Protein AF-A0A8H6IJX2-F1 (afdb_monomer_lite)

Radius of gyration: 23.29 Å; chains: 1; bounding box: 77×54×61 Å

Structure (mmCIF, N/CA/C/O backbone):
data_AF-A0A8H6IJX2-F1
#
_entry.id   AF-A0A8H6IJX2-F1
#
loop_
_atom_site.group_PDB
_atom_site.id
_atom_site.type_symbol
_atom_site.label_atom_id
_atom_site.label_alt_id
_atom_site.label_comp_id
_atom_site.label_asym_id
_atom_site.label_entity_id
_atom_site.label_seq_id
_atom_site.pdbx_PDB_ins_code
_atom_site.Cartn_x
_atom_site.Cartn_y
_atom_site.Cartn_z
_atom_site.occupancy
_atom_site.B_iso_or_equiv
_atom_site.auth_seq_id
_atom_site.auth_comp_id
_atom_site.auth_asym_id
_atom_site.auth_atom_id
_atom_site.pdbx_PDB_model_num
ATOM 1 N N . MET A 1 1 ? 17.704 11.614 18.763 1.00 54.00 1 MET A N 1
ATOM 2 C CA . MET A 1 1 ? 19.031 11.111 18.337 1.00 54.00 1 MET A CA 1
ATOM 3 C C . MET A 1 1 ? 19.966 12.295 18.176 1.00 54.00 1 MET A C 1
ATOM 5 O O . MET A 1 1 ? 19.494 13.339 17.743 1.00 54.00 1 MET A O 1
ATOM 9 N N . ALA A 1 2 ? 21.244 12.163 18.542 1.00 56.44 2 ALA A N 1
ATOM 10 C CA . ALA A 1 2 ? 22.229 13.216 18.284 1.00 56.44 2 ALA A CA 1
ATOM 11 C C . ALA A 1 2 ? 22.425 13.399 16.762 1.00 56.44 2 ALA A C 1
ATOM 13 O O . ALA A 1 2 ? 22.343 12.403 16.041 1.00 56.44 2 ALA A O 1
ATOM 14 N N . PRO A 1 3 ? 22.724 14.610 16.255 1.00 51.62 3 PRO A N 1
ATOM 15 C CA . PRO A 1 3 ? 22.984 14.841 14.827 1.00 51.62 3 PRO A CA 1
ATOM 16 C C . PRO A 1 3 ? 24.074 13.929 14.237 1.00 51.62 3 PRO A C 1
ATOM 18 O O . PRO A 1 3 ? 23.981 13.516 13.081 1.00 51.62 3 PRO A O 1
ATOM 21 N N . SER A 1 4 ? 25.060 13.543 15.056 1.00 57.44 4 SER A N 1
ATOM 22 C CA . SER A 1 4 ? 26.122 12.588 14.712 1.00 57.44 4 SER A CA 1
ATOM 23 C C . SER A 1 4 ? 25.620 11.168 14.428 1.00 57.44 4 SER A C 1
ATOM 25 O O . SER A 1 4 ? 26.289 10.423 13.725 1.00 57.44 4 SER A O 1
ATOM 27 N N . ALA A 1 5 ? 24.435 10.788 14.915 1.00 60.53 5 ALA A N 1
ATOM 28 C CA . ALA A 1 5 ? 23.818 9.494 14.621 1.00 60.53 5 ALA A CA 1
ATOM 29 C C . ALA A 1 5 ? 23.094 9.470 13.263 1.00 60.53 5 ALA A C 1
ATOM 31 O O . ALA A 1 5 ? 22.610 8.421 12.850 1.00 60.53 5 ALA A O 1
ATOM 32 N N . THR A 1 6 ? 22.984 10.613 12.579 1.00 60.59 6 THR A N 1
ATOM 33 C CA . THR A 1 6 ? 22.243 10.766 11.313 1.00 60.59 6 THR A CA 1
ATOM 34 C C . THR A 1 6 ? 23.077 11.370 10.184 1.00 60.59 6 THR A C 1
ATOM 36 O O . THR A 1 6 ? 22.578 11.505 9.068 1.00 60.59 6 THR A O 1
ATOM 39 N N . TRP A 1 7 ? 24.337 11.725 10.447 1.00 69.69 7 TRP A N 1
ATOM 40 C CA . TRP A 1 7 ? 25.219 12.393 9.494 1.00 69.69 7 TRP A CA 1
ATOM 41 C C . TRP A 1 7 ? 26.572 11.686 9.398 1.00 69.69 7 TRP A C 1
ATOM 43 O O . TRP A 1 7 ? 27.112 11.213 10.393 1.00 69.69 7 TRP A O 1
ATOM 53 N N . THR A 1 8 ? 27.114 11.622 8.186 1.00 75.25 8 THR A N 1
ATOM 54 C CA . THR A 1 8 ? 28.447 11.088 7.895 1.00 75.25 8 THR A CA 1
ATOM 55 C C . THR A 1 8 ? 29.028 11.820 6.687 1.00 75.25 8 THR A C 1
ATOM 57 O O . THR A 1 8 ? 28.270 12.328 5.862 1.00 75.25 8 THR A O 1
ATOM 60 N N . SER A 1 9 ? 30.353 11.856 6.562 1.00 79.25 9 SER A N 1
ATOM 61 C CA . SER A 1 9 ? 31.038 12.299 5.340 1.00 79.25 9 SER A CA 1
ATOM 62 C C . SER A 1 9 ? 31.127 11.195 4.279 1.00 79.25 9 SER A C 1
ATOM 64 O O . SER A 1 9 ? 31.419 11.470 3.121 1.00 79.25 9 SER A O 1
ATOM 66 N N . CYS A 1 10 ? 30.856 9.934 4.637 1.00 78.44 10 CYS A N 1
ATOM 67 C CA . CYS A 1 10 ? 30.863 8.829 3.680 1.00 78.44 10 CYS A CA 1
ATOM 68 C C . CYS A 1 10 ? 29.595 8.870 2.810 1.00 78.44 10 CYS A C 1
ATOM 70 O O . CYS A 1 10 ? 28.493 8.747 3.355 1.00 78.44 10 CYS A O 1
ATOM 72 N N . PRO A 1 11 ? 29.703 8.997 1.476 1.00 78.19 11 PRO A N 1
ATOM 73 C CA . PRO A 1 11 ? 28.534 9.032 0.611 1.00 78.19 11 PRO A CA 1
ATOM 74 C C . PRO A 1 11 ? 27.853 7.662 0.569 1.00 78.19 11 PRO A C 1
ATOM 76 O O . PRO A 1 11 ? 28.479 6.634 0.300 1.00 78.19 11 PRO A O 1
ATOM 79 N N . TYR A 1 12 ? 26.549 7.644 0.830 1.00 84.31 12 TYR A N 1
ATOM 80 C CA . TYR A 1 12 ? 25.741 6.437 0.705 1.00 84.31 12 TYR A CA 1
ATOM 81 C C . TYR A 1 12 ? 25.396 6.193 -0.763 1.00 84.31 12 TYR A C 1
ATOM 83 O O . TYR A 1 12 ? 25.031 7.120 -1.484 1.00 84.31 12 TYR A O 1
ATOM 91 N N . VAL A 1 13 ? 25.465 4.931 -1.187 1.00 81.88 13 VAL A N 1
ATOM 92 C CA . VAL A 1 13 ? 25.057 4.497 -2.530 1.00 81.88 13 VAL A CA 1
ATOM 93 C C . VAL A 1 13 ? 23.953 3.450 -2.440 1.00 81.88 13 VAL A C 1
ATOM 95 O O . VAL A 1 13 ? 23.971 2.593 -1.552 1.00 81.88 13 VAL A O 1
ATOM 98 N N . GLY A 1 14 ? 23.003 3.508 -3.374 1.00 84.19 14 GLY A N 1
ATOM 99 C CA . GLY A 1 14 ? 21.951 2.506 -3.500 1.00 84.19 14 GLY A CA 1
ATOM 100 C C . GLY A 1 14 ? 22.548 1.136 -3.817 1.00 84.19 14 GLY A C 1
ATOM 101 O O . GLY A 1 14 ? 23.291 0.976 -4.785 1.00 84.19 14 GLY A O 1
ATOM 102 N N . ARG A 1 15 ? 22.245 0.138 -2.986 1.00 89.44 15 ARG A N 1
ATOM 103 C CA . ARG A 1 15 ? 22.566 -1.272 -3.235 1.00 89.44 15 ARG A CA 1
ATOM 104 C C . ARG A 1 15 ? 21.292 -2.073 -3.044 1.00 89.44 15 ARG A C 1
ATOM 106 O O . ARG A 1 15 ? 20.930 -2.389 -1.912 1.00 89.44 15 ARG A O 1
ATOM 113 N N . ASP A 1 16 ? 20.617 -2.358 -4.151 1.00 92.12 16 ASP A N 1
ATOM 114 C CA . ASP A 1 16 ? 19.313 -3.011 -4.126 1.00 92.12 16 ASP A CA 1
ATOM 115 C C . ASP A 1 16 ? 19.350 -4.334 -3.335 1.00 92.12 16 ASP A C 1
ATOM 117 O O . ASP A 1 16 ? 20.336 -5.078 -3.369 1.00 92.12 16 ASP A O 1
ATOM 121 N N . GLY A 1 17 ? 18.303 -4.589 -2.550 1.00 88.50 17 GLY A N 1
ATOM 122 C CA . GLY A 1 17 ? 18.177 -5.766 -1.684 1.00 88.50 17 GLY A CA 1
ATOM 123 C C . GLY A 1 17 ? 19.112 -5.824 -0.462 1.00 88.50 17 GLY A C 1
ATOM 124 O O . GLY A 1 17 ? 18.974 -6.744 0.356 1.00 88.50 17 GLY A O 1
ATOM 125 N N . LYS A 1 18 ? 20.041 -4.870 -0.283 1.00 89.75 18 LYS A N 1
ATOM 126 C CA . LYS A 1 18 ? 21.010 -4.849 0.831 1.00 89.75 18 LYS A CA 1
ATOM 127 C C . LYS A 1 18 ? 20.653 -3.786 1.870 1.00 89.75 18 LYS A C 1
ATOM 129 O O . LYS A 1 18 ? 21.013 -2.620 1.743 1.00 89.75 18 LYS A O 1
ATOM 134 N N . VAL A 1 19 ? 19.991 -4.217 2.944 1.00 87.50 19 VAL A N 1
ATOM 135 C CA . VAL A 1 19 ? 19.612 -3.341 4.064 1.00 87.50 19 VAL A CA 1
ATOM 136 C C . VAL A 1 19 ? 20.855 -2.897 4.835 1.00 87.50 19 VAL A C 1
ATOM 138 O O . VAL A 1 19 ? 21.574 -3.725 5.397 1.00 87.50 19 VAL A O 1
ATOM 141 N N . ASN A 1 20 ? 21.085 -1.586 4.903 1.00 87.25 20 ASN A N 1
ATOM 142 C CA . ASN A 1 20 ? 22.109 -1.012 5.771 1.00 87.25 20 ASN A CA 1
ATOM 143 C C . ASN A 1 20 ? 21.656 -1.123 7.247 1.00 87.25 20 ASN A C 1
ATOM 145 O O . ASN A 1 20 ? 20.572 -0.632 7.565 1.00 87.25 20 ASN A O 1
ATOM 149 N N . PRO A 1 21 ? 22.439 -1.739 8.157 1.00 86.56 21 PRO A N 1
ATOM 150 C CA . PRO A 1 21 ? 22.055 -1.916 9.561 1.00 86.56 21 PRO A CA 1
ATOM 151 C C . PRO A 1 21 ? 21.795 -0.605 10.316 1.00 86.56 21 PRO A C 1
ATOM 153 O O . PRO A 1 21 ? 21.046 -0.631 11.292 1.00 86.56 21 PRO A O 1
ATOM 156 N N . ASP A 1 22 ? 22.317 0.532 9.849 1.00 82.81 22 ASP A N 1
ATOM 157 C CA . ASP A 1 22 ? 22.081 1.853 10.441 1.00 82.81 22 ASP A CA 1
ATOM 158 C C . ASP A 1 22 ? 20.592 2.181 10.598 1.00 82.81 22 ASP A C 1
ATOM 160 O O . ASP A 1 22 ? 20.210 2.859 11.554 1.00 82.81 22 ASP A O 1
ATOM 164 N N . VAL A 1 23 ? 19.724 1.660 9.722 1.00 81.00 23 VAL A N 1
ATOM 165 C CA . VAL A 1 23 ? 18.267 1.861 9.829 1.00 81.00 23 VAL A CA 1
ATOM 166 C C . VAL A 1 23 ? 17.701 1.337 11.153 1.00 81.00 23 VAL A C 1
ATOM 168 O O . VAL A 1 23 ? 16.720 1.878 11.653 1.00 81.00 23 VAL A O 1
ATOM 171 N N . ARG A 1 24 ? 18.345 0.330 11.763 1.00 80.50 24 ARG A N 1
ATOM 172 C CA . ARG A 1 24 ? 17.923 -0.288 13.033 1.00 80.50 24 ARG A CA 1
ATOM 173 C C . ARG A 1 24 ? 18.191 0.598 14.250 1.00 80.50 24 ARG A C 1
ATOM 175 O O . ARG A 1 24 ? 17.685 0.311 15.326 1.00 80.50 24 ARG A O 1
ATOM 182 N N . THR A 1 25 ? 18.970 1.665 14.082 1.00 80.69 25 THR A N 1
ATOM 183 C CA . THR A 1 25 ? 19.229 2.664 15.133 1.00 80.69 25 THR A CA 1
ATOM 184 C C . THR A 1 25 ? 18.145 3.742 15.208 1.00 80.69 25 THR A C 1
ATOM 186 O O . THR A 1 25 ? 18.134 4.544 16.139 1.00 80.69 25 THR A O 1
ATOM 189 N N . LEU A 1 26 ? 17.233 3.776 14.229 1.00 82.50 26 LEU A N 1
ATOM 190 C CA . LEU A 1 26 ? 16.171 4.768 14.134 1.00 82.50 26 LEU A CA 1
ATOM 191 C C . LEU A 1 26 ? 14.892 4.249 14.804 1.00 82.50 26 LEU A C 1
ATOM 193 O O . LEU A 1 26 ? 14.399 3.171 14.478 1.00 82.50 26 LEU A O 1
ATOM 197 N N . ASN A 1 27 ? 14.289 5.062 15.672 1.00 84.94 27 ASN A N 1
ATOM 198 C CA . ASN A 1 27 ? 13.043 4.685 16.353 1.00 84.94 27 ASN A CA 1
ATOM 199 C C . ASN A 1 27 ? 11.795 4.865 15.472 1.00 84.94 27 ASN A C 1
ATOM 201 O O . ASN A 1 27 ? 10.827 4.125 15.628 1.00 84.94 27 ASN A O 1
ATOM 205 N N . GLY A 1 28 ? 11.816 5.832 14.546 1.00 86.12 28 GLY A N 1
ATOM 206 C CA . GLY A 1 28 ? 10.658 6.216 13.727 1.00 86.12 28 GLY A CA 1
ATOM 207 C C . GLY A 1 28 ? 10.034 5.051 12.946 1.00 86.12 28 GLY A C 1
ATOM 208 O O . GLY A 1 28 ? 8.851 4.778 13.151 1.00 86.12 28 GLY A O 1
ATOM 209 N N . PRO A 1 29 ? 10.810 4.310 12.128 1.00 85.88 29 PRO A N 1
ATOM 210 C CA . PRO A 1 29 ? 10.287 3.178 11.360 1.00 85.88 29 PRO A CA 1
ATOM 211 C C . PRO A 1 29 ? 9.656 2.080 12.226 1.00 85.88 29 PRO A C 1
ATOM 213 O O . PRO A 1 29 ? 8.645 1.495 11.847 1.00 85.88 29 PRO A O 1
ATOM 216 N N . SER A 1 30 ? 10.211 1.794 13.407 1.00 88.69 30 SER A N 1
ATOM 217 C CA . SER A 1 30 ? 9.608 0.818 14.325 1.00 88.69 30 SER A CA 1
ATOM 218 C C . SER A 1 30 ? 8.306 1.359 14.920 1.00 88.69 30 SER A C 1
ATOM 220 O O . SER A 1 30 ? 7.282 0.682 14.881 1.00 88.69 30 SER A O 1
ATOM 222 N N . ALA A 1 31 ? 8.307 2.606 15.398 1.00 92.56 31 ALA A N 1
ATOM 223 C CA . ALA A 1 31 ? 7.142 3.221 16.030 1.00 92.56 31 ALA A CA 1
ATOM 224 C C . ALA A 1 31 ? 5.929 3.305 15.083 1.00 92.56 31 ALA A C 1
ATOM 226 O O . ALA A 1 31 ? 4.826 2.921 15.470 1.00 92.56 31 ALA A O 1
ATOM 227 N N . ILE A 1 32 ? 6.141 3.721 13.829 1.00 92.69 32 ILE A N 1
ATOM 228 C CA . ILE A 1 32 ? 5.067 3.871 12.836 1.00 92.69 32 ILE A CA 1
ATOM 229 C C . ILE A 1 32 ? 4.471 2.526 12.391 1.00 92.69 32 ILE A C 1
ATOM 231 O O . ILE A 1 32 ? 3.259 2.395 12.221 1.00 92.69 32 ILE A O 1
ATOM 235 N N . ASN A 1 33 ? 5.302 1.486 12.277 1.00 92.00 33 ASN A N 1
ATOM 236 C CA . ASN A 1 33 ? 4.821 0.135 11.994 1.00 92.00 33 ASN A CA 1
ATOM 237 C C . ASN A 1 33 ? 4.076 -0.452 13.201 1.00 92.00 33 ASN A C 1
ATOM 239 O O . ASN A 1 33 ? 3.015 -1.063 13.042 1.00 92.00 33 ASN A O 1
ATOM 243 N N . ASN A 1 34 ? 4.599 -0.232 14.411 1.00 94.06 34 ASN A N 1
ATOM 244 C CA . ASN A 1 34 ? 4.010 -0.744 15.642 1.00 94.06 34 ASN A CA 1
ATOM 245 C C . ASN A 1 34 ? 2.647 -0.116 15.923 1.00 94.06 34 ASN A C 1
ATOM 247 O O . ASN A 1 34 ? 1.728 -0.863 16.241 1.00 94.06 34 ASN A O 1
ATOM 251 N N . VAL A 1 35 ? 2.465 1.200 15.751 1.00 96.31 35 VAL A N 1
ATOM 252 C CA . VAL A 1 35 ? 1.147 1.825 15.974 1.00 96.31 35 VAL A CA 1
ATOM 253 C C . VAL A 1 35 ? 0.093 1.275 15.009 1.00 96.31 35 VAL A C 1
ATOM 255 O O . VAL A 1 35 ? -1.023 0.977 15.435 1.00 96.31 35 VAL A O 1
ATOM 258 N N . GLY A 1 36 ? 0.445 1.037 13.739 1.00 95.94 36 GLY A N 1
ATOM 259 C CA . GLY A 1 36 ? -0.462 0.422 12.767 1.00 95.94 36 GLY A CA 1
ATOM 260 C C . GLY A 1 36 ? -0.848 -1.011 13.150 1.00 95.94 36 GLY A C 1
ATOM 261 O O . GLY A 1 36 ? -2.032 -1.353 13.155 1.00 95.94 36 GLY A O 1
ATOM 262 N N . GLN A 1 37 ? 0.134 -1.842 13.518 1.00 93.56 37 GLN A N 1
ATOM 263 C CA . GLN A 1 37 ? -0.098 -3.235 13.928 1.00 93.56 37 GLN A CA 1
ATOM 264 C C . GLN A 1 37 ? -0.881 -3.339 15.238 1.00 93.56 37 GLN A C 1
ATOM 266 O O . GLN A 1 37 ? -1.825 -4.121 15.349 1.00 93.56 37 GLN A O 1
ATOM 271 N N . TYR A 1 38 ? -0.503 -2.531 16.221 1.00 95.44 38 TYR A N 1
ATOM 272 C CA . TYR A 1 38 ? -1.148 -2.488 17.521 1.00 95.44 38 TYR A CA 1
ATOM 273 C C . TYR A 1 38 ? -2.608 -2.041 17.400 1.00 95.44 38 TYR A C 1
ATOM 275 O O . TYR A 1 38 ? -3.493 -2.694 17.949 1.00 95.44 38 TYR A O 1
ATOM 283 N N . SER A 1 39 ? -2.879 -1.002 16.602 1.00 96.75 39 SER A N 1
ATOM 284 C CA . SER A 1 39 ? -4.241 -0.501 16.389 1.00 96.75 39 SER A CA 1
ATOM 285 C C . SER A 1 39 ? -5.155 -1.557 15.767 1.00 96.75 39 SER A C 1
ATOM 287 O O . SER A 1 39 ? -6.280 -1.760 16.239 1.00 96.75 39 SER A O 1
ATOM 289 N N . ILE A 1 40 ? -4.708 -2.263 14.722 1.00 95.38 40 ILE A N 1
ATOM 290 C CA . ILE A 1 40 ? -5.566 -3.260 14.067 1.00 95.38 40 ILE A CA 1
ATOM 291 C C . ILE A 1 40 ? -5.790 -4.494 14.947 1.00 95.38 40 ILE A C 1
ATOM 293 O O . ILE A 1 40 ? -6.924 -4.945 15.076 1.00 95.38 40 ILE A O 1
ATOM 297 N N . TYR A 1 41 ? -4.763 -5.010 15.627 1.00 94.50 41 TYR A N 1
ATOM 298 C CA . TYR A 1 41 ? -4.945 -6.166 16.511 1.00 94.50 41 TYR A CA 1
ATOM 299 C C . TYR A 1 41 ? -5.759 -5.830 17.758 1.00 94.50 41 TYR A C 1
ATOM 301 O O . TYR A 1 41 ? -6.646 -6.601 18.124 1.00 94.50 41 TYR A O 1
ATOM 309 N N . GLY A 1 42 ? -5.517 -4.672 18.375 1.00 95.94 42 GLY A N 1
ATOM 310 C CA . GLY A 1 42 ? -6.296 -4.210 19.520 1.00 95.94 42 GLY A CA 1
ATOM 311 C C . GLY A 1 42 ? -7.768 -3.992 19.166 1.00 95.94 42 GLY A C 1
ATOM 312 O O . GLY A 1 42 ? -8.648 -4.437 19.898 1.00 95.94 42 GLY A O 1
ATOM 313 N N . SER A 1 43 ? -8.063 -3.408 18.001 1.00 96.62 43 SER A N 1
ATOM 314 C CA . SER A 1 43 ? -9.455 -3.205 17.566 1.00 96.62 43 SER A CA 1
ATOM 315 C C . SER A 1 43 ? -10.163 -4.514 17.204 1.00 96.62 43 SER A C 1
ATOM 317 O O . SER A 1 43 ? -11.334 -4.676 17.537 1.00 96.62 43 SER A O 1
ATOM 319 N N . ILE A 1 44 ? -9.467 -5.492 16.612 1.00 94.44 44 ILE A N 1
ATOM 320 C CA . ILE A 1 44 ? -10.014 -6.845 16.409 1.00 94.44 44 ILE A CA 1
ATOM 321 C C . ILE A 1 44 ? -10.290 -7.525 17.760 1.00 94.44 44 ILE A C 1
ATOM 323 O O . ILE A 1 44 ? -11.348 -8.135 17.943 1.00 94.44 44 ILE A O 1
ATOM 327 N N . ALA A 1 45 ? -9.380 -7.408 18.730 1.00 94.88 45 ALA A N 1
ATOM 328 C CA . ALA A 1 45 ? -9.596 -7.929 20.079 1.00 94.88 45 ALA A CA 1
ATOM 329 C C . ALA A 1 45 ? -10.811 -7.262 20.746 1.00 94.88 45 ALA A C 1
ATOM 331 O O . ALA A 1 45 ? -11.655 -7.955 21.312 1.00 94.88 45 ALA A O 1
ATOM 332 N N . PHE A 1 46 ? -10.968 -5.944 20.600 1.00 96.38 46 PHE A N 1
ATOM 333 C CA . PHE A 1 46 ? -12.165 -5.221 21.028 1.00 96.38 46 PHE A CA 1
ATOM 334 C C . PHE A 1 46 ? -13.433 -5.748 20.340 1.00 96.38 46 PHE A C 1
ATOM 336 O O . PHE A 1 46 ? -14.396 -6.090 21.021 1.00 96.38 46 PHE A O 1
ATOM 343 N N . ALA A 1 47 ? -13.441 -5.890 19.014 1.00 93.75 47 ALA A N 1
ATOM 344 C CA . ALA A 1 47 ? -14.617 -6.340 18.270 1.00 93.75 47 ALA A CA 1
ATOM 345 C C . ALA A 1 47 ? -15.043 -7.777 18.614 1.00 93.75 47 ALA A C 1
ATOM 347 O O . ALA A 1 47 ? -16.235 -8.092 18.601 1.00 93.75 47 ALA A O 1
ATOM 348 N N . THR A 1 48 ? -14.082 -8.643 18.939 1.00 92.50 48 THR A N 1
ATOM 349 C CA . THR A 1 48 ? -14.339 -10.056 19.263 1.00 92.50 48 THR A CA 1
ATOM 350 C C . THR A 1 48 ? -14.636 -10.296 20.740 1.00 92.50 48 THR A C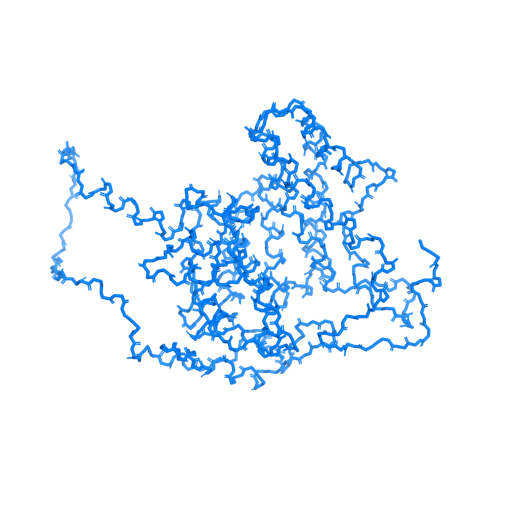 1
ATOM 352 O O . THR A 1 48 ? -15.452 -11.156 21.058 1.00 92.50 48 THR A O 1
ATOM 355 N N . ARG A 1 49 ? -13.997 -9.556 21.653 1.00 93.81 49 ARG A N 1
ATOM 356 C CA . ARG A 1 49 ? -14.158 -9.737 23.107 1.00 93.81 49 ARG A CA 1
ATOM 357 C C . ARG A 1 49 ? -15.125 -8.746 23.744 1.00 93.81 49 ARG A C 1
ATOM 359 O O . ARG A 1 49 ? -15.590 -9.006 24.847 1.00 93.81 49 ARG A O 1
ATOM 366 N N . ARG A 1 50 ? -15.410 -7.627 23.071 1.00 89.06 50 ARG A N 1
ATOM 367 C CA . ARG A 1 50 ? -16.279 -6.530 23.533 1.00 89.06 50 ARG A CA 1
ATOM 368 C C . ARG A 1 50 ? -15.864 -5.952 24.889 1.00 89.06 50 ARG A C 1
ATOM 370 O O . ARG A 1 50 ? -16.709 -5.556 25.681 1.00 89.06 50 ARG A O 1
ATOM 377 N N . THR A 1 51 ? -14.557 -5.897 25.159 1.00 91.75 51 THR A N 1
ATOM 378 C CA . THR A 1 51 ? -14.023 -5.346 26.411 1.00 91.75 51 THR A CA 1
ATOM 379 C C . THR A 1 51 ? -13.425 -3.956 26.207 1.00 91.75 51 THR A C 1
ATOM 381 O O . THR A 1 51 ? -12.606 -3.736 25.314 1.00 91.75 51 THR A O 1
ATOM 384 N N . THR A 1 52 ? -13.776 -3.035 27.104 1.00 93.12 52 THR A N 1
ATOM 385 C CA . THR A 1 52 ? -13.254 -1.658 27.150 1.00 93.12 52 THR A CA 1
ATOM 386 C C . THR A 1 52 ? -11.727 -1.587 27.232 1.00 93.12 52 THR A C 1
ATOM 388 O O . THR A 1 52 ? -11.119 -0.673 26.686 1.00 93.12 52 THR A O 1
ATOM 391 N N . LYS A 1 53 ? -11.069 -2.578 27.851 1.00 95.19 53 LYS A N 1
ATOM 392 C CA . LYS A 1 53 ? -9.602 -2.613 27.914 1.00 95.19 53 LYS A CA 1
ATOM 393 C C . LYS A 1 53 ? -8.964 -2.517 26.521 1.00 95.19 53 LYS A C 1
ATOM 395 O O . LYS A 1 53 ? -8.019 -1.757 26.340 1.00 95.19 53 LYS A O 1
ATOM 400 N N . TYR A 1 54 ? -9.464 -3.275 25.544 1.00 96.00 54 TYR A N 1
ATOM 401 C CA . TYR A 1 54 ? -8.852 -3.303 24.215 1.00 96.00 54 TYR A CA 1
ATOM 402 C C . TYR A 1 54 ? -9.121 -2.025 23.413 1.00 96.00 54 TYR A C 1
ATOM 404 O O . TYR A 1 54 ? -8.229 -1.578 22.696 1.00 96.00 54 TYR A O 1
ATOM 412 N N . SER A 1 55 ? -10.302 -1.406 23.545 1.00 95.94 55 SER A N 1
ATOM 413 C CA . SER A 1 55 ? -10.558 -0.104 22.913 1.00 95.94 55 SER A CA 1
ATOM 414 C C . SER A 1 55 ? -9.688 0.995 23.525 1.00 95.94 55 SER A C 1
ATOM 416 O O . SER A 1 55 ? -9.079 1.762 22.782 1.00 95.94 55 SER A O 1
ATOM 418 N N . GLN A 1 56 ? -9.551 1.029 24.855 1.00 96.94 56 GLN A N 1
ATOM 419 C CA . GLN A 1 56 ? -8.674 1.974 25.562 1.00 96.94 56 GLN A CA 1
ATOM 420 C C . GLN A 1 56 ? -7.210 1.829 25.155 1.00 96.94 56 GLN A C 1
ATOM 422 O O . GLN A 1 56 ? -6.544 2.827 24.898 1.00 96.94 56 GLN A O 1
ATOM 427 N N . ASP A 1 57 ? -6.720 0.595 25.055 1.00 95.44 57 ASP A N 1
ATOM 428 C CA . ASP A 1 57 ? -5.357 0.312 24.617 1.00 95.44 57 ASP A CA 1
ATOM 429 C C . ASP A 1 57 ? -5.096 0.925 23.225 1.00 95.44 57 ASP A C 1
ATOM 431 O O . ASP A 1 57 ? -4.120 1.658 23.051 1.00 95.44 57 ASP A O 1
ATOM 435 N N . VAL A 1 58 ? -5.991 0.702 22.251 1.00 97.56 58 VAL A N 1
ATOM 436 C CA . VAL A 1 58 ? -5.891 1.302 20.904 1.00 97.56 58 VAL A CA 1
ATOM 437 C C . VAL A 1 58 ? -5.949 2.827 20.956 1.00 97.56 58 VAL A C 1
ATOM 439 O O . VAL A 1 58 ? -5.146 3.494 20.305 1.00 97.56 58 VAL A O 1
ATOM 442 N N . ILE A 1 59 ? -6.871 3.384 21.738 1.00 97.56 59 ILE A N 1
ATOM 443 C CA . ILE A 1 59 ? -7.040 4.834 21.872 1.00 97.56 59 ILE A CA 1
ATOM 444 C C . ILE A 1 59 ? -5.792 5.486 22.444 1.00 97.56 59 ILE A C 1
ATOM 446 O O . ILE A 1 59 ? -5.358 6.494 21.907 1.00 97.56 59 ILE A O 1
ATOM 450 N N . ASN A 1 60 ? -5.163 4.891 23.456 1.00 97.56 60 ASN A N 1
ATOM 451 C CA . ASN A 1 60 ? -3.920 5.411 24.022 1.00 97.56 60 ASN A CA 1
ATOM 452 C C . ASN A 1 60 ? -2.805 5.476 22.968 1.00 97.56 60 ASN A C 1
ATOM 454 O O . ASN A 1 60 ? -2.050 6.446 22.926 1.00 97.56 60 ASN A O 1
ATOM 458 N N . ALA A 1 61 ? -2.714 4.469 22.094 1.00 97.38 61 ALA A N 1
ATOM 459 C CA . ALA A 1 61 ? -1.742 4.465 21.005 1.00 97.38 61 ALA A CA 1
ATOM 460 C C . ALA A 1 61 ? -2.043 5.551 19.955 1.00 97.38 61 ALA A C 1
ATOM 462 O O . ALA A 1 61 ? -1.121 6.228 19.497 1.00 97.38 61 ALA A O 1
ATOM 463 N N . ILE A 1 62 ? -3.320 5.744 19.603 1.00 98.19 62 ILE A N 1
ATOM 464 C CA . ILE A 1 62 ? -3.747 6.788 18.662 1.00 98.19 62 ILE A CA 1
ATOM 465 C C . ILE A 1 62 ? -3.519 8.185 19.252 1.00 98.19 62 ILE A C 1
ATOM 467 O O . ILE A 1 62 ? -2.909 9.031 18.597 1.00 98.19 62 ILE A O 1
ATOM 471 N N . ASP A 1 63 ? -3.951 8.411 20.493 1.00 98.25 63 ASP A N 1
ATOM 472 C CA . ASP A 1 63 ? -3.784 9.676 21.203 1.00 98.25 63 ASP A CA 1
ATOM 473 C C . ASP A 1 63 ? -2.297 10.040 21.267 1.00 98.25 63 ASP A C 1
ATOM 475 O O . ASP A 1 63 ? -1.918 11.139 20.874 1.00 98.25 63 ASP A O 1
ATOM 479 N N . TYR A 1 64 ? -1.436 9.104 21.673 1.00 97.69 64 TYR A N 1
ATOM 480 C CA . TYR A 1 64 ? 0.002 9.348 21.780 1.00 97.69 64 TYR A CA 1
ATOM 481 C C . TYR A 1 64 ? 0.657 9.661 20.428 1.00 97.69 64 TYR A C 1
ATOM 483 O O . TYR A 1 64 ? 1.452 10.594 20.328 1.00 97.69 64 TYR A O 1
ATOM 491 N N . PHE A 1 65 ? 0.353 8.888 19.384 1.00 97.94 65 PHE A N 1
ATOM 492 C CA . PHE A 1 65 ? 1.086 8.985 18.121 1.00 97.94 65 PHE A CA 1
ATOM 493 C C . PHE A 1 65 ? 0.536 10.060 17.170 1.00 97.94 65 PHE A C 1
ATOM 495 O O . PHE A 1 65 ? 1.300 10.595 16.369 1.00 97.94 65 PHE A O 1
ATOM 502 N N . PHE A 1 66 ? -0.753 10.402 17.250 1.00 98.25 66 PHE A N 1
ATOM 503 C CA . PHE A 1 66 ? -1.407 11.278 16.268 1.00 98.25 66 PHE A CA 1
ATOM 504 C C . PHE A 1 66 ? -2.026 12.551 16.857 1.00 98.25 66 PHE A C 1
ATOM 506 O O . PHE A 1 66 ? -2.035 13.576 16.174 1.00 98.25 66 PHE A O 1
ATOM 513 N N . LEU A 1 67 ? -2.536 12.526 18.095 1.00 98.44 67 LEU A N 1
ATOM 514 C CA . LEU A 1 67 ? -3.399 13.609 18.599 1.00 98.44 67 LEU A CA 1
ATOM 515 C C . LEU A 1 67 ? -2.762 14.470 19.692 1.00 98.44 67 LEU A C 1
ATOM 517 O O . LEU A 1 67 ? -2.989 15.679 19.723 1.00 98.44 67 LEU A O 1
ATOM 521 N N . ASN A 1 68 ? -1.966 13.879 20.580 1.00 98.31 68 ASN A N 1
ATOM 522 C CA . ASN A 1 68 ? -1.347 14.587 21.692 1.00 98.31 68 ASN A CA 1
ATOM 523 C C . ASN A 1 68 ? -0.281 15.566 21.158 1.00 98.31 68 ASN A C 1
ATOM 525 O O . ASN A 1 68 ? 0.684 15.120 20.538 1.00 98.31 68 ASN A O 1
ATOM 529 N N . PRO A 1 69 ? -0.412 16.885 21.392 1.00 97.31 69 PRO A N 1
ATOM 530 C CA . PRO A 1 69 ? 0.496 17.888 20.835 1.00 97.31 69 PRO A CA 1
ATOM 531 C C . PRO A 1 69 ? 1.962 17.709 21.250 1.00 97.31 69 PRO A C 1
ATOM 533 O O . PRO A 1 69 ? 2.840 18.094 20.480 1.00 97.31 69 PRO A O 1
ATOM 536 N N . ASP A 1 70 ? 2.231 17.098 22.407 1.00 97.56 70 ASP A N 1
ATOM 537 C CA . ASP A 1 70 ? 3.593 16.906 22.919 1.00 97.56 70 ASP A CA 1
ATOM 538 C C . ASP A 1 70 ? 4.317 15.725 22.257 1.00 97.56 70 ASP A C 1
ATOM 540 O O . ASP A 1 70 ? 5.547 15.645 22.286 1.00 97.56 70 ASP A O 1
ATOM 544 N N . THR A 1 71 ? 3.566 14.783 21.675 1.00 96.69 71 THR A N 1
ATOM 545 C CA . THR A 1 71 ? 4.108 13.501 21.194 1.00 96.69 71 THR A CA 1
ATOM 546 C C . THR A 1 71 ? 3.725 13.157 19.762 1.00 96.69 71 THR A C 1
ATOM 548 O O . THR A 1 71 ? 4.336 12.257 19.181 1.00 96.69 71 THR A O 1
ATOM 551 N N . LYS A 1 72 ? 2.741 13.851 19.176 1.00 97.25 72 LYS A N 1
ATOM 552 C CA . LYS A 1 72 ? 2.218 13.521 17.852 1.00 97.25 72 LYS A CA 1
ATOM 553 C C . LYS A 1 72 ? 3.310 13.560 16.791 1.00 97.25 72 LYS A C 1
ATOM 555 O O . LYS A 1 72 ? 4.141 14.468 16.727 1.00 97.25 72 LYS A O 1
ATOM 560 N N . MET A 1 73 ? 3.247 12.595 15.887 1.00 97.06 73 MET A N 1
ATOM 561 C CA . MET A 1 73 ? 3.926 12.686 14.610 1.00 97.06 73 MET A CA 1
ATOM 562 C C . MET A 1 73 ? 3.247 13.781 13.776 1.00 97.06 73 MET A C 1
ATOM 564 O O . MET A 1 73 ? 2.023 13.803 13.643 1.00 97.06 73 MET A O 1
ATOM 568 N N . ASN A 1 74 ? 4.031 14.680 13.182 1.00 97.62 74 ASN A N 1
ATOM 569 C CA . ASN A 1 74 ? 3.494 15.626 12.202 1.00 97.62 74 ASN A CA 1
ATOM 570 C C . ASN A 1 74 ? 2.948 14.857 10.981 1.00 97.62 74 ASN A C 1
ATOM 572 O O . ASN A 1 74 ? 3.575 13.875 10.581 1.00 97.62 74 ASN A O 1
ATOM 576 N N . PRO A 1 75 ? 1.839 15.290 10.357 1.00 97.75 75 PRO A N 1
ATOM 577 C CA . PRO A 1 75 ? 1.177 14.580 9.255 1.00 97.75 75 PRO A CA 1
ATOM 578 C C . PRO A 1 75 ? 1.926 14.711 7.919 1.00 97.75 75 PRO A C 1
ATOM 580 O O . PRO A 1 75 ? 1.411 15.182 6.913 1.00 97.75 75 PRO A O 1
ATOM 583 N N . ASN A 1 76 ? 3.194 14.313 7.900 1.00 97.62 76 ASN A N 1
ATOM 584 C CA . ASN A 1 76 ? 4.049 14.256 6.724 1.00 97.62 76 ASN A CA 1
ATOM 585 C C . ASN A 1 76 ? 5.221 13.297 6.956 1.00 97.62 76 ASN A C 1
ATOM 587 O O . ASN A 1 76 ? 5.600 13.014 8.091 1.00 97.62 76 ASN A O 1
ATOM 591 N N . VAL A 1 77 ? 5.859 12.857 5.870 1.00 96.12 77 VAL A N 1
ATOM 592 C CA . VAL A 1 77 ? 7.133 12.119 5.929 1.00 96.12 77 VAL A CA 1
ATOM 593 C C . VAL A 1 77 ? 8.250 12.896 5.237 1.00 96.12 77 VAL A C 1
ATOM 595 O O . VAL A 1 77 ? 9.059 12.336 4.502 1.00 96.12 77 VAL A O 1
ATOM 598 N N . ASN A 1 78 ? 8.341 14.205 5.511 1.00 95.69 78 ASN A N 1
ATOM 599 C CA . ASN A 1 78 ? 9.366 15.090 4.936 1.00 95.69 78 ASN A CA 1
ATOM 600 C C . ASN A 1 78 ? 10.811 14.607 5.155 1.00 95.69 78 ASN A C 1
ATOM 602 O O . ASN A 1 78 ? 11.704 15.026 4.424 1.00 95.69 78 ASN A O 1
ATOM 606 N N . TYR A 1 79 ? 11.039 13.742 6.146 1.00 92.31 79 TYR A N 1
ATOM 607 C CA . TYR A 1 79 ? 12.341 13.160 6.487 1.00 92.31 79 TYR A CA 1
ATOM 608 C C . TYR A 1 79 ? 12.358 11.624 6.397 1.00 92.31 79 TYR A C 1
ATOM 610 O O . TYR A 1 79 ? 13.281 10.986 6.905 1.00 92.31 79 TYR A O 1
ATOM 618 N N . GLY A 1 80 ? 11.343 11.025 5.766 1.00 92.12 80 GLY A N 1
ATOM 619 C CA . GLY A 1 80 ? 11.270 9.583 5.540 1.00 92.12 80 GLY A CA 1
ATOM 620 C C . GLY A 1 80 ? 12.409 9.106 4.640 1.00 92.12 80 GLY A C 1
ATOM 621 O O . GLY A 1 80 ? 12.729 9.753 3.644 1.00 92.12 80 GLY A O 1
ATOM 622 N N . GLN A 1 81 ? 13.045 7.997 5.024 1.00 90.81 81 GLN A N 1
ATOM 623 C CA . GLN A 1 81 ? 14.161 7.371 4.299 1.00 90.81 81 GLN A CA 1
ATOM 624 C C . GLN A 1 81 ? 15.204 8.361 3.740 1.00 90.81 81 GLN A C 1
ATOM 626 O O . GLN A 1 81 ? 15.614 8.297 2.579 1.00 90.81 81 GLN A O 1
ATOM 631 N N . ILE A 1 82 ? 15.643 9.304 4.581 1.00 88.88 82 ILE A N 1
ATOM 632 C CA . ILE A 1 82 ? 16.725 10.227 4.236 1.00 88.88 82 ILE A CA 1
ATOM 633 C C . ILE A 1 82 ? 18.024 9.467 3.932 1.00 88.88 82 ILE A C 1
ATOM 635 O O . ILE A 1 82 ? 18.467 8.605 4.695 1.00 88.88 82 ILE A O 1
ATOM 639 N N . VAL A 1 83 ? 18.678 9.830 2.829 1.00 86.88 83 VAL A N 1
ATOM 640 C CA . VAL A 1 83 ? 20.013 9.321 2.497 1.00 86.88 83 VAL A CA 1
ATOM 641 C C . VAL A 1 83 ? 21.049 10.114 3.291 1.00 86.88 83 VAL A C 1
ATOM 643 O O . VAL A 1 83 ? 21.286 11.291 2.988 1.00 86.88 83 VAL A O 1
ATOM 646 N N . ARG A 1 84 ? 21.650 9.466 4.300 1.00 81.56 84 AR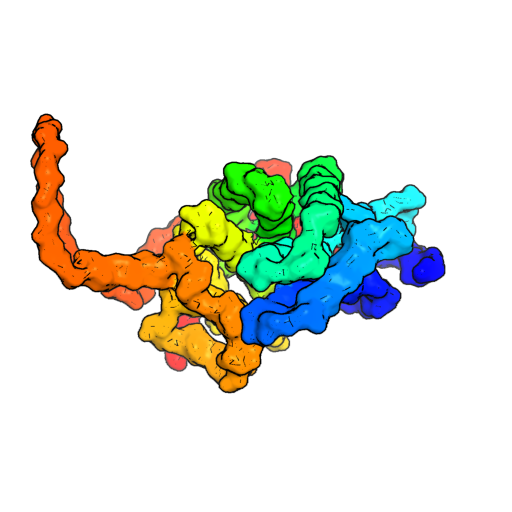G A N 1
ATOM 647 C CA . ARG A 1 84 ? 22.749 10.021 5.110 1.00 81.56 84 ARG A CA 1
ATOM 648 C C . ARG A 1 84 ? 23.926 10.410 4.217 1.00 81.56 84 ARG A C 1
ATOM 650 O O . ARG A 1 84 ? 24.163 9.784 3.187 1.00 81.56 84 ARG A O 1
ATOM 657 N N . GLY A 1 85 ? 24.671 11.424 4.632 1.00 78.69 85 GLY A N 1
ATOM 658 C CA . GLY A 1 85 ? 25.834 11.887 3.889 1.00 78.69 85 GLY A CA 1
ATOM 659 C C . GLY A 1 85 ? 25.894 13.400 3.770 1.00 78.69 85 GLY A C 1
ATOM 660 O O . GLY A 1 85 ? 25.021 14.124 4.263 1.00 78.69 85 GLY A O 1
ATOM 661 N N . GLU A 1 86 ? 26.903 13.853 3.038 1.00 71.25 86 GLU A N 1
ATOM 662 C CA . GLU A 1 86 ? 26.986 15.223 2.556 1.00 71.25 86 GLU A CA 1
ATOM 663 C C . GLU A 1 86 ? 25.767 15.573 1.685 1.00 71.25 86 GLU A C 1
ATOM 665 O O . GLU A 1 86 ? 25.160 14.742 1.000 1.00 71.25 86 GLU A O 1
ATOM 670 N N . GLY A 1 87 ? 25.356 16.830 1.769 1.00 71.38 87 GLY A N 1
ATOM 671 C CA . GLY A 1 87 ? 24.176 17.352 1.102 1.00 71.38 87 GLY A CA 1
ATOM 672 C C . GLY A 1 87 ? 23.834 18.737 1.641 1.00 71.38 87 GLY A C 1
ATOM 673 O O . GLY A 1 87 ? 24.402 19.162 2.652 1.00 71.38 87 GLY A O 1
ATOM 674 N N . PRO A 1 88 ? 22.916 19.461 0.985 1.00 68.44 88 PRO A N 1
ATOM 675 C CA . PRO A 1 88 ? 22.519 20.782 1.444 1.00 68.44 88 PRO A CA 1
ATOM 676 C C . PRO A 1 88 ? 21.944 20.710 2.864 1.00 68.44 88 PRO A C 1
ATOM 678 O O . PRO A 1 88 ? 21.249 19.757 3.234 1.00 68.44 88 PRO A O 1
ATOM 681 N N . LYS A 1 89 ? 22.217 21.739 3.672 1.00 71.25 89 LYS A N 1
ATOM 682 C CA . LYS A 1 89 ? 21.613 21.887 5.001 1.00 71.25 89 LYS A CA 1
ATOM 683 C C . LYS A 1 89 ? 20.087 21.823 4.867 1.00 71.25 89 LYS A C 1
ATOM 685 O O . LYS A 1 89 ? 19.513 22.509 4.030 1.00 71.25 89 LYS A O 1
ATOM 690 N N . GLY A 1 90 ? 19.436 21.007 5.697 1.00 71.94 90 GLY A N 1
ATOM 691 C CA . GLY A 1 90 ? 17.984 20.805 5.623 1.00 71.94 90 GLY A CA 1
ATOM 692 C C . GLY A 1 90 ? 17.528 19.820 4.540 1.00 71.94 90 GLY A C 1
ATOM 693 O O . GLY A 1 90 ? 16.359 19.856 4.161 1.00 71.94 90 GLY A O 1
ATOM 694 N N . LYS A 1 91 ? 18.422 18.944 4.050 1.00 81.94 91 LYS A N 1
ATOM 695 C CA . LYS A 1 91 ? 18.093 17.846 3.126 1.00 81.94 91 LYS A CA 1
ATOM 696 C C . LYS A 1 91 ? 16.834 17.097 3.588 1.00 81.94 91 LYS A C 1
ATOM 698 O O . LYS A 1 91 ? 16.772 16.608 4.716 1.00 81.94 91 LYS A O 1
ATOM 703 N N . LYS A 1 92 ? 15.838 17.027 2.703 1.00 87.81 92 LYS A N 1
ATOM 704 C CA . LYS A 1 92 ? 14.611 16.252 2.906 1.00 87.81 92 LYS A CA 1
ATOM 705 C C . LYS A 1 92 ? 14.858 14.760 2.660 1.00 87.81 92 LYS A C 1
ATOM 707 O O . LYS A 1 92 ? 15.896 14.356 2.133 1.00 87.81 92 LYS A O 1
ATOM 712 N N . GLY A 1 93 ? 13.888 13.957 3.078 1.00 92.06 93 GLY A N 1
ATOM 713 C CA . GLY A 1 93 ? 13.773 12.544 2.754 1.00 92.06 93 GLY A CA 1
ATOM 714 C C . GLY A 1 93 ? 13.532 12.289 1.266 1.00 92.06 93 GLY A C 1
ATOM 715 O O . GLY A 1 93 ? 13.588 13.199 0.437 1.00 92.06 93 GLY A O 1
ATOM 716 N N . THR A 1 94 ? 13.260 11.034 0.936 1.00 94.12 94 THR A N 1
ATOM 717 C CA . THR A 1 94 ? 13.043 10.575 -0.442 1.00 94.12 94 THR A CA 1
ATOM 718 C C . THR A 1 94 ? 11.607 10.080 -0.622 1.00 94.12 94 THR A C 1
ATOM 720 O O . THR A 1 94 ? 10.881 9.867 0.352 1.00 94.12 94 THR A O 1
ATOM 723 N N . PHE A 1 95 ? 11.181 9.882 -1.872 1.00 96.62 95 PHE A N 1
ATOM 724 C CA . PHE A 1 95 ? 9.850 9.348 -2.193 1.00 96.62 95 PHE A CA 1
ATOM 725 C C . PHE A 1 95 ? 9.598 7.966 -1.565 1.00 96.62 95 PHE A C 1
ATOM 727 O O . PHE A 1 95 ? 8.464 7.619 -1.240 1.00 96.62 95 PHE A O 1
ATOM 734 N N . THR A 1 96 ? 10.654 7.189 -1.309 1.00 95.75 96 THR A N 1
ATOM 735 C CA . THR A 1 96 ? 10.535 5.862 -0.697 1.00 95.75 96 THR A CA 1
ATOM 736 C C . THR A 1 96 ? 10.011 5.932 0.739 1.00 95.75 96 THR A C 1
ATOM 738 O O . THR A 1 96 ? 9.341 5.004 1.187 1.00 95.75 96 THR A O 1
ATOM 741 N N . GLY A 1 97 ? 10.203 7.063 1.430 1.00 95.81 97 GLY A N 1
ATOM 742 C CA . GLY A 1 97 ? 9.682 7.311 2.775 1.00 95.81 97 GLY A CA 1
ATOM 743 C C . GLY A 1 97 ? 8.158 7.245 2.893 1.00 95.81 97 GLY A C 1
ATOM 744 O O . GLY A 1 97 ? 7.649 6.979 3.980 1.00 95.81 97 GLY A O 1
ATOM 745 N N . VAL A 1 98 ? 7.412 7.411 1.794 1.00 98.12 98 VAL A N 1
ATOM 746 C CA . VAL A 1 98 ? 5.949 7.219 1.782 1.00 98.12 98 VAL A CA 1
ATOM 747 C C . VAL A 1 98 ? 5.562 5.770 2.110 1.00 98.12 98 VAL A C 1
ATOM 749 O O . VAL A 1 98 ? 4.493 5.534 2.673 1.00 98.12 98 VAL A O 1
ATOM 752 N N . LEU A 1 99 ? 6.434 4.791 1.841 1.00 97.50 99 LEU A N 1
ATOM 753 C CA . LEU A 1 99 ? 6.193 3.392 2.207 1.00 97.50 99 LEU A CA 1
ATOM 754 C C . LEU A 1 99 ? 6.250 3.148 3.721 1.00 97.50 99 LEU A C 1
ATOM 756 O O . LEU A 1 99 ? 5.620 2.200 4.200 1.00 97.50 99 LEU A O 1
ATOM 760 N N . ASP A 1 100 ? 6.968 3.978 4.485 1.00 95.31 100 ASP A N 1
ATOM 761 C CA . ASP A 1 100 ? 7.125 3.795 5.936 1.00 95.31 100 ASP A CA 1
ATOM 762 C C . ASP A 1 100 ? 5.795 4.000 6.675 1.00 95.31 100 ASP A C 1
ATOM 764 O O . ASP A 1 100 ? 5.561 3.373 7.706 1.00 95.31 100 ASP A O 1
ATOM 768 N N . ILE A 1 101 ? 4.898 4.829 6.128 1.00 95.56 101 ILE A N 1
ATOM 769 C CA . ILE A 1 101 ? 3.592 5.145 6.723 1.00 95.56 101 ILE A CA 1
ATOM 770 C C . ILE A 1 101 ? 2.419 4.379 6.093 1.00 95.56 101 ILE A C 1
ATOM 772 O O . ILE A 1 101 ? 1.278 4.558 6.506 1.00 95.56 101 ILE A O 1
ATOM 776 N N . ARG A 1 102 ? 2.669 3.409 5.199 1.00 96.06 102 ARG A N 1
ATOM 777 C CA . ARG A 1 102 ? 1.608 2.582 4.579 1.00 96.06 102 ARG A CA 1
ATOM 778 C C . ARG A 1 102 ? 0.678 1.888 5.586 1.00 96.06 102 ARG A C 1
ATOM 780 O O . ARG A 1 102 ? -0.482 1.611 5.289 1.00 96.06 102 ARG A O 1
ATOM 787 N N . GLY A 1 103 ? 1.166 1.654 6.809 1.00 95.75 103 GLY A N 1
ATOM 788 C CA . GLY A 1 103 ? 0.386 1.145 7.938 1.00 95.75 103 GLY A CA 1
ATOM 789 C C . GLY A 1 103 ? -0.759 2.060 8.397 1.00 95.75 103 GLY A C 1
ATOM 790 O O . GLY A 1 103 ? -1.607 1.603 9.160 1.00 95.75 103 GLY A O 1
ATOM 791 N N . ILE A 1 104 ? -0.851 3.302 7.913 1.00 97.06 104 ILE A N 1
ATOM 792 C CA . ILE A 1 104 ? -1.951 4.226 8.225 1.00 97.06 104 ILE A CA 1
ATOM 793 C C . ILE A 1 104 ? -3.321 3.657 7.838 1.00 97.06 104 ILE A C 1
ATOM 795 O O . ILE A 1 104 ? -4.300 3.867 8.550 1.00 97.06 104 ILE A O 1
ATOM 799 N N . VAL A 1 105 ? -3.390 2.827 6.791 1.00 97.56 105 VAL A N 1
ATOM 800 C CA . VAL A 1 105 ? -4.627 2.132 6.397 1.00 97.56 105 VAL A CA 1
ATOM 801 C C . VAL A 1 105 ? -5.121 1.193 7.508 1.00 97.56 105 VAL A C 1
ATOM 803 O O . VAL A 1 105 ? -6.325 1.069 7.730 1.00 97.56 105 VAL A O 1
ATOM 806 N N . LYS A 1 106 ? -4.207 0.580 8.275 1.00 97.06 106 LYS A N 1
ATOM 807 C CA . LYS A 1 106 ? -4.551 -0.252 9.442 1.00 97.06 106 LYS A CA 1
ATOM 808 C C . LYS A 1 106 ? -5.120 0.585 10.586 1.00 97.06 106 LYS A C 1
ATOM 810 O O . LYS A 1 106 ? -6.057 0.137 11.242 1.00 97.06 106 LYS A O 1
ATOM 815 N N . VAL A 1 107 ? -4.594 1.793 10.800 1.00 98.31 107 VAL A N 1
ATOM 816 C CA . VAL A 1 107 ? -5.117 2.743 11.798 1.00 98.31 107 VAL A CA 1
ATOM 817 C C . VAL A 1 107 ? -6.523 3.199 11.407 1.00 98.31 107 VAL A C 1
ATOM 819 O O . VAL A 1 107 ? -7.438 3.104 12.217 1.00 98.31 107 VAL A O 1
ATOM 822 N N . ILE A 1 108 ? -6.731 3.591 10.148 1.00 98.19 108 ILE A N 1
ATOM 823 C CA . ILE A 1 108 ? -8.057 3.963 9.629 1.00 98.19 108 ILE A CA 1
ATOM 824 C C . ILE A 1 108 ? -9.060 2.814 9.811 1.00 98.19 108 ILE A C 1
ATOM 826 O O . ILE A 1 108 ? -10.167 3.024 10.308 1.00 98.19 108 ILE A O 1
ATOM 830 N N . ASN A 1 109 ? -8.675 1.585 9.456 1.00 96.56 109 ASN A N 1
ATOM 831 C CA . ASN A 1 109 ? -9.548 0.424 9.623 1.00 96.56 109 ASN A CA 1
ATOM 832 C C . ASN A 1 109 ? -9.846 0.131 11.105 1.00 96.56 109 ASN A C 1
ATOM 834 O O . ASN A 1 109 ? -10.983 -0.153 11.468 1.00 96.56 109 ASN A O 1
ATOM 838 N N . SER A 1 110 ? -8.846 0.272 11.979 1.00 97.81 110 SER A N 1
ATOM 839 C CA . SER A 1 110 ? -9.021 0.162 13.430 1.00 97.81 110 SER A CA 1
ATOM 840 C C . SER A 1 110 ? -10.068 1.147 13.957 1.00 97.81 110 SER A C 1
ATOM 842 O O . SER A 1 110 ? -10.964 0.752 14.703 1.00 97.81 110 SER A O 1
ATOM 844 N N . ILE A 1 111 ? -10.039 2.397 13.487 1.00 98.31 111 ILE A N 1
ATOM 845 C CA . ILE A 1 111 ? -11.043 3.405 13.841 1.00 98.31 111 ILE A CA 1
ATOM 846 C C . ILE A 1 111 ? -12.438 2.986 13.362 1.00 98.31 111 ILE A C 1
ATOM 848 O O . ILE A 1 111 ? -13.399 3.054 14.131 1.00 98.31 111 ILE A O 1
ATOM 852 N N . PHE A 1 112 ? -12.577 2.500 12.124 1.00 97.19 112 PHE A N 1
ATOM 853 C CA . PHE A 1 112 ? -13.864 1.985 11.642 1.00 97.19 112 PHE A CA 1
ATOM 854 C C . PHE A 1 112 ? -14.387 0.818 12.489 1.00 97.19 112 PHE A C 1
ATOM 856 O O . PHE A 1 112 ? -15.590 0.758 12.757 1.00 97.19 112 PHE A O 1
ATOM 863 N N . ILE A 1 113 ? -13.506 -0.074 12.951 1.00 96.81 113 ILE A N 1
ATOM 864 C CA . ILE A 1 113 ? -13.865 -1.181 13.845 1.00 96.81 113 ILE A CA 1
ATOM 865 C C . ILE A 1 113 ? -14.325 -0.658 15.212 1.00 96.81 113 ILE A C 1
ATOM 867 O O . ILE A 1 113 ? -15.362 -1.102 15.702 1.00 96.81 113 ILE A O 1
ATOM 871 N N . LEU A 1 114 ? -13.613 0.301 15.814 1.00 97.81 114 LEU A N 1
ATOM 872 C CA . LEU A 1 114 ? -14.010 0.917 17.089 1.00 97.81 114 LEU A CA 1
ATOM 873 C C . LEU A 1 114 ? -15.394 1.571 16.993 1.00 97.81 114 LEU A C 1
ATOM 875 O O . LEU A 1 114 ? -16.248 1.335 17.852 1.00 97.81 114 LEU A O 1
ATOM 879 N N . LYS A 1 115 ? -15.636 2.328 15.916 1.00 96.62 115 LYS A N 1
ATOM 880 C CA . LYS A 1 115 ? -16.920 2.994 15.645 1.00 96.62 115 LYS A CA 1
ATOM 881 C C . LYS A 1 115 ? -18.047 1.989 15.451 1.00 96.62 115 LYS A C 1
ATOM 883 O O . LYS A 1 115 ? -19.067 2.072 16.124 1.00 96.62 115 LYS A O 1
ATOM 888 N N . SER A 1 116 ? -17.843 1.008 14.573 1.00 95.19 116 SER A N 1
ATOM 889 C CA . SER A 1 116 ? -18.840 -0.037 14.294 1.00 95.19 116 SER A CA 1
ATOM 890 C C . SER A 1 116 ? -19.102 -0.921 15.513 1.00 95.19 116 SER A C 1
ATOM 892 O O . SER A 1 116 ? -20.188 -1.467 15.680 1.00 95.19 116 SER A O 1
ATOM 894 N N . GLY A 1 117 ? -18.101 -1.070 16.381 1.00 95.00 117 GLY A N 1
ATOM 895 C CA . GLY A 1 117 ? -18.212 -1.814 17.623 1.00 95.00 117 GLY A CA 1
ATOM 896 C C . GLY A 1 117 ? -18.854 -1.042 18.777 1.00 95.00 117 GLY A C 1
ATOM 897 O O . GLY A 1 117 ? -19.068 -1.655 19.821 1.00 95.00 117 GLY A O 1
ATOM 898 N N . GLY A 1 118 ? -19.162 0.249 18.600 1.00 95.19 118 GLY A N 1
ATOM 899 C CA . GLY A 1 118 ? -19.783 1.093 19.621 1.00 95.19 118 GLY A CA 1
ATOM 900 C C . GLY A 1 118 ? -18.858 1.431 20.795 1.00 95.19 118 GLY A C 1
ATOM 901 O O . GLY A 1 118 ? -19.332 1.513 21.925 1.00 95.19 118 GLY A O 1
ATOM 902 N N . SER A 1 119 ? -17.546 1.579 20.566 1.00 96.88 119 SER A N 1
ATOM 903 C CA . SER A 1 119 ? -16.607 1.981 21.626 1.00 96.88 119 SER A CA 1
ATOM 904 C C . SER A 1 119 ? -17.001 3.345 22.195 1.00 96.88 119 SER A C 1
ATOM 906 O O . SER A 1 119 ? -16.973 4.350 21.488 1.00 96.88 119 SER A O 1
ATOM 908 N N . ALA A 1 120 ? -17.328 3.385 23.489 1.00 94.75 120 ALA A N 1
ATOM 909 C CA . ALA A 1 120 ? -17.663 4.622 24.197 1.00 94.75 120 ALA A CA 1
ATOM 910 C C . ALA A 1 120 ? -16.451 5.559 24.334 1.00 94.75 120 ALA A C 1
ATOM 912 O O . ALA A 1 120 ? -16.592 6.773 24.473 1.00 94.75 120 ALA A O 1
ATOM 913 N N . GLU A 1 121 ? -15.247 4.991 24.295 1.00 93.94 121 GLU A N 1
ATOM 914 C CA . GLU A 1 121 ? -13.995 5.719 24.451 1.00 93.94 121 GLU A CA 1
ATOM 915 C C . GLU A 1 121 ? -13.578 6.442 23.149 1.00 93.94 121 GLU A C 1
ATOM 917 O O . GLU A 1 121 ? -12.838 7.436 23.198 1.00 93.94 121 GLU A O 1
ATOM 922 N N . TRP A 1 122 ? -14.081 5.992 21.988 1.00 97.56 122 TRP A N 1
ATOM 923 C CA . TRP A 1 122 ? -13.907 6.669 20.700 1.00 97.56 122 TRP A CA 1
ATOM 924 C C . TRP A 1 122 ? -14.884 7.844 20.560 1.00 97.56 122 TRP A C 1
ATOM 926 O O . TRP A 1 122 ? -15.969 7.732 19.992 1.00 97.56 122 TRP A O 1
ATOM 936 N N . THR A 1 123 ? -14.499 8.992 21.111 1.00 97.94 123 THR A N 1
ATOM 937 C CA . THR A 1 123 ? -15.338 10.195 21.141 1.00 97.94 123 THR A CA 1
ATOM 938 C C . THR A 1 123 ? -15.321 10.963 19.818 1.00 97.94 123 THR A C 1
ATOM 940 O O . THR A 1 123 ? -14.362 10.895 19.049 1.00 97.94 123 THR A O 1
ATOM 943 N N . ASN A 1 124 ? -16.346 11.792 19.592 1.00 97.50 124 ASN A N 1
ATOM 944 C CA . ASN A 1 124 ? -16.406 12.692 18.432 1.00 97.50 124 ASN A CA 1
ATOM 945 C C . ASN A 1 124 ? -15.191 13.630 18.344 1.00 97.50 124 ASN A C 1
ATOM 947 O O . ASN A 1 124 ? -14.722 13.921 17.250 1.00 97.50 124 ASN A O 1
ATOM 951 N N . THR A 1 125 ? -14.647 14.074 19.482 1.00 98.12 125 THR A N 1
ATOM 952 C CA . THR A 1 125 ? -13.438 14.910 19.519 1.00 98.12 125 THR A CA 1
ATOM 953 C C . THR A 1 125 ? -12.218 14.175 18.964 1.00 98.12 125 THR A C 1
ATOM 955 O O . THR A 1 125 ? -11.485 14.745 18.160 1.00 98.12 125 THR A O 1
ATOM 958 N N . ARG A 1 126 ? -12.010 12.905 19.341 1.00 98.06 126 ARG A N 1
ATOM 959 C CA . ARG A 1 126 ? -10.916 12.083 18.790 1.00 98.06 126 ARG A CA 1
ATOM 960 C C . ARG A 1 126 ? -11.119 11.789 17.315 1.00 98.06 126 ARG A C 1
ATOM 962 O O . ARG A 1 126 ? -10.179 11.874 16.531 1.00 98.06 126 ARG A O 1
ATOM 969 N N . ASP A 1 127 ? -12.355 11.470 16.949 1.00 98.19 127 ASP A N 1
ATOM 970 C CA . ASP A 1 127 ? -12.731 11.204 15.568 1.00 98.19 127 ASP A CA 1
ATOM 971 C C . ASP A 1 127 ? -12.423 12.412 14.674 1.00 98.19 127 ASP A C 1
ATOM 973 O O . ASP A 1 127 ? -11.784 12.246 13.635 1.00 98.19 127 ASP A O 1
ATOM 977 N N . GLN A 1 128 ? -12.789 13.622 15.114 1.00 98.38 128 GLN A N 1
ATOM 978 C CA . GLN A 1 128 ? -12.462 14.864 14.418 1.00 98.38 128 GLN A CA 1
ATOM 979 C C . GLN A 1 128 ? -10.950 15.109 14.364 1.00 98.38 128 GLN A C 1
ATOM 981 O O . GLN A 1 128 ? -10.425 15.334 13.280 1.00 98.38 128 GLN A O 1
ATOM 986 N N . GLY A 1 129 ? -10.230 14.972 15.482 1.00 98.38 129 GLY A N 1
ATOM 987 C CA . GLY A 1 129 ? -8.776 15.166 15.503 1.00 98.38 129 GLY A CA 1
ATOM 988 C C . GLY A 1 129 ? -8.029 14.225 14.551 1.00 98.38 129 GLY A C 1
ATOM 989 O O . GLY A 1 129 ? -7.101 14.641 13.859 1.00 98.38 129 GLY A O 1
ATOM 990 N N . MET A 1 130 ? -8.469 12.967 14.440 1.00 98.56 130 MET A N 1
ATOM 991 C CA . MET A 1 130 ? -7.906 12.039 13.457 1.00 98.56 130 MET A CA 1
ATOM 992 C C . MET A 1 130 ? -8.277 12.410 12.024 1.00 98.56 130 MET A C 1
ATOM 994 O O . MET A 1 130 ? -7.463 12.203 11.126 1.00 98.56 130 MET A O 1
ATOM 998 N N . ARG A 1 131 ? -9.489 12.923 11.775 1.00 98.38 131 ARG A N 1
ATOM 999 C CA . ARG A 1 131 ? -9.867 13.402 10.436 1.00 98.38 131 ARG A CA 1
ATOM 1000 C C . ARG A 1 131 ? -9.000 14.580 10.026 1.00 98.38 131 ARG A C 1
ATOM 1002 O O . ARG A 1 131 ? -8.508 14.568 8.905 1.00 98.38 131 ARG A O 1
ATOM 1009 N N . ASP A 1 132 ? -8.756 15.521 10.930 1.00 98.25 132 ASP A N 1
ATOM 1010 C CA . ASP A 1 132 ? -7.900 16.680 10.673 1.00 98.25 132 ASP A CA 1
ATOM 1011 C C . ASP A 1 132 ? -6.467 16.238 10.348 1.00 98.25 132 ASP A C 1
ATOM 1013 O O . ASP A 1 132 ? -5.911 16.638 9.325 1.00 98.25 132 ASP A O 1
ATOM 1017 N N . TRP A 1 133 ? -5.901 15.325 11.149 1.00 98.50 133 TRP A N 1
ATOM 1018 C CA . TRP A 1 133 ? -4.565 14.772 10.903 1.00 98.50 133 TRP A CA 1
ATOM 1019 C C . TRP A 1 133 ? -4.475 14.052 9.547 1.00 98.50 133 TRP A C 1
ATOM 1021 O O . TRP A 1 133 ? -3.533 14.265 8.783 1.00 98.50 133 TRP A O 1
ATOM 1031 N N . ILE A 1 134 ? -5.465 13.211 9.219 1.00 98.44 134 ILE A N 1
ATOM 1032 C CA . ILE A 1 134 ? -5.518 12.473 7.946 1.00 98.44 134 ILE A CA 1
ATOM 1033 C C . ILE A 1 134 ? -5.703 13.416 6.756 1.00 98.44 134 ILE A C 1
ATOM 1035 O O . ILE A 1 134 ? -5.090 13.194 5.712 1.00 98.44 134 ILE A O 1
ATOM 1039 N N . LEU A 1 135 ? -6.517 14.463 6.898 1.00 98.00 135 LEU A N 1
ATOM 1040 C CA . LEU A 1 135 ? -6.698 15.476 5.863 1.00 98.00 135 LEU A CA 1
ATOM 1041 C C . LEU A 1 135 ? -5.384 16.208 5.595 1.00 98.00 135 LEU A C 1
ATOM 1043 O O . LEU A 1 135 ? -4.958 16.244 4.442 1.00 98.00 135 LEU A O 1
ATOM 1047 N N . GLU A 1 136 ? -4.693 16.682 6.636 1.00 98.62 136 GLU A N 1
ATOM 1048 C CA . GLU A 1 136 ? -3.387 17.338 6.500 1.00 98.62 136 GLU A CA 1
ATOM 1049 C C . GLU A 1 136 ? -2.350 16.406 5.844 1.00 98.62 136 GLU A C 1
ATOM 1051 O O . GLU A 1 136 ? -1.650 16.813 4.913 1.00 98.62 136 GLU A O 1
ATOM 1056 N N . TYR A 1 137 ? -2.322 15.126 6.236 1.00 98.62 137 TYR A N 1
ATOM 1057 C CA . TYR A 1 137 ? -1.450 14.121 5.622 1.00 98.62 137 TYR A CA 1
ATOM 1058 C C . TYR A 1 137 ? -1.788 13.881 4.149 1.00 98.62 137 TYR A C 1
ATOM 1060 O O . TYR A 1 137 ? -0.890 13.831 3.309 1.00 98.62 137 TYR A O 1
ATOM 1068 N N . SER A 1 138 ? -3.073 13.756 3.812 1.00 98.25 138 SER A N 1
ATOM 1069 C CA . SER A 1 138 ? -3.513 13.529 2.434 1.00 98.25 138 SER A CA 1
ATOM 1070 C C . SER A 1 138 ? -3.225 14.728 1.526 1.00 98.25 138 SER A C 1
ATOM 1072 O O . SER A 1 138 ? -2.861 14.540 0.363 1.00 98.25 138 SER A O 1
ATOM 1074 N N . THR A 1 139 ? -3.321 15.952 2.054 1.00 98.56 139 THR A N 1
ATOM 1075 C CA . THR A 1 139 ? -2.909 17.177 1.360 1.00 98.56 139 THR A CA 1
ATOM 1076 C C . THR A 1 139 ? -1.404 17.161 1.126 1.00 98.56 139 THR A C 1
ATOM 1078 O O . THR A 1 139 ? -0.960 17.280 -0.015 1.00 98.56 139 THR A O 1
ATOM 1081 N N . TRP A 1 140 ? -0.603 16.892 2.164 1.00 98.69 140 TRP A N 1
ATOM 1082 C CA . TRP A 1 140 ? 0.847 16.759 2.015 1.00 98.69 140 TRP A CA 1
ATOM 1083 C C . TRP A 1 140 ? 1.231 15.676 0.991 1.00 98.69 140 TRP A C 1
ATOM 1085 O O . TRP A 1 140 ? 2.123 15.891 0.168 1.00 98.69 140 TRP A O 1
ATOM 1095 N N . LEU A 1 141 ? 0.549 14.528 0.997 1.00 98.69 141 LEU A N 1
ATOM 1096 C CA . LEU A 1 141 ? 0.804 13.417 0.078 1.00 98.69 141 LEU A CA 1
ATOM 1097 C C . LEU A 1 141 ? 0.534 13.797 -1.389 1.00 98.69 141 LEU A C 1
ATOM 1099 O O . LEU A 1 141 ? 1.206 13.296 -2.285 1.00 98.69 141 LEU A O 1
ATOM 1103 N N . GLN A 1 142 ? -0.422 14.682 -1.659 1.00 98.62 142 GLN A N 1
ATOM 1104 C CA . GLN A 1 142 ? -0.741 15.132 -3.021 1.00 98.62 142 GLN A CA 1
ATOM 1105 C C . GLN A 1 142 ? 0.119 16.323 -3.466 1.00 98.62 142 GLN A C 1
ATOM 1107 O O . GLN A 1 142 ? 0.497 16.421 -4.633 1.00 98.62 142 GLN A O 1
ATOM 1112 N N . GLU A 1 143 ? 0.447 17.231 -2.548 1.00 98.50 143 GLU A N 1
ATOM 1113 C CA . GLU A 1 143 ? 1.039 18.523 -2.901 1.00 98.50 143 GLU A CA 1
ATOM 1114 C C . GLU A 1 143 ? 2.560 18.573 -2.750 1.00 98.50 143 GLU A C 1
ATOM 1116 O O . GLU A 1 143 ? 3.218 19.339 -3.464 1.00 98.50 143 GLU A O 1
ATOM 1121 N N . SER A 1 144 ? 3.136 17.759 -1.861 1.00 98.44 144 SER A N 1
ATOM 1122 C CA . SER A 1 144 ? 4.583 17.740 -1.639 1.00 98.44 144 SER A CA 1
ATOM 1123 C C . SER A 1 144 ? 5.342 17.152 -2.828 1.00 98.44 144 SER A C 1
ATOM 1125 O O . SER A 1 144 ? 4.870 16.233 -3.496 1.00 98.44 144 SER A O 1
ATOM 1127 N N . ASP A 1 145 ? 6.573 17.622 -3.046 1.00 97.31 145 ASP A N 1
ATOM 1128 C CA . ASP A 1 145 ? 7.458 17.064 -4.079 1.00 97.31 145 ASP A CA 1
ATOM 1129 C C . ASP A 1 145 ? 7.698 15.561 -3.864 1.00 97.31 145 ASP A C 1
ATOM 1131 O O . ASP A 1 145 ? 7.693 14.785 -4.814 1.00 97.31 145 ASP A O 1
ATOM 1135 N N . ILE A 1 146 ? 7.837 15.132 -2.603 1.00 98.06 146 ILE A N 1
ATOM 1136 C CA . ILE A 1 146 ? 7.995 13.719 -2.221 1.00 98.06 146 ILE A CA 1
ATOM 1137 C C . ILE A 1 146 ? 6.774 12.908 -2.669 1.00 98.06 146 ILE A C 1
ATOM 1139 O O . ILE A 1 146 ? 6.920 11.862 -3.306 1.00 98.06 146 ILE A O 1
ATOM 1143 N N . GLY A 1 147 ? 5.572 13.394 -2.361 1.00 98.44 147 GLY A N 1
ATOM 1144 C CA . GLY A 1 147 ? 4.319 12.758 -2.752 1.00 98.44 147 GLY A CA 1
ATOM 1145 C C . GLY A 1 147 ? 4.141 12.686 -4.268 1.00 98.44 147 GLY A C 1
ATOM 1146 O O . GLY A 1 147 ? 3.884 11.609 -4.805 1.00 98.44 147 GLY A O 1
ATOM 1147 N N . LYS A 1 148 ? 4.390 13.795 -4.974 1.00 98.50 148 LYS A N 1
ATOM 1148 C CA . LYS A 1 148 ? 4.338 13.875 -6.444 1.00 98.50 148 LYS A CA 1
ATOM 1149 C C . LYS A 1 148 ? 5.319 12.913 -7.113 1.00 98.50 148 LYS A C 1
ATOM 1151 O O . LYS A 1 148 ? 4.942 12.201 -8.039 1.00 98.50 148 LYS A O 1
ATOM 1156 N N . VAL A 1 149 ? 6.558 12.821 -6.624 1.00 98.00 149 VAL A N 1
ATOM 1157 C CA . VAL A 1 149 ? 7.528 11.843 -7.143 1.00 98.00 149 VAL A CA 1
ATOM 1158 C C . VAL A 1 149 ? 7.060 10.414 -6.864 1.00 98.00 149 VAL A C 1
ATOM 1160 O O . VAL A 1 149 ? 7.143 9.573 -7.758 1.00 98.00 149 VAL A O 1
ATOM 1163 N N . THR A 1 150 ? 6.512 10.134 -5.679 1.00 98.50 150 THR A N 1
ATOM 1164 C CA . THR A 1 150 ? 5.973 8.801 -5.349 1.00 98.50 150 THR A CA 1
ATOM 1165 C C . THR A 1 150 ? 4.852 8.398 -6.310 1.00 98.50 150 THR A C 1
ATOM 1167 O O . THR A 1 150 ? 4.860 7.281 -6.821 1.00 98.50 150 THR A O 1
ATOM 1170 N N . ALA A 1 151 ? 3.933 9.320 -6.614 1.00 98.19 151 ALA A N 1
ATOM 1171 C CA . ALA A 1 151 ? 2.798 9.090 -7.509 1.00 98.19 151 ALA A CA 1
ATOM 1172 C C . ALA A 1 151 ? 3.197 8.801 -8.969 1.00 98.19 151 ALA A C 1
ATOM 1174 O O . ALA A 1 151 ? 2.393 8.269 -9.724 1.00 98.19 151 ALA A O 1
ATOM 1175 N N . THR A 1 152 ? 4.429 9.130 -9.371 1.00 97.12 152 THR A N 1
ATOM 1176 C CA . THR A 1 152 ? 4.945 8.865 -10.730 1.00 97.12 152 THR A CA 1
ATOM 1177 C C . THR A 1 152 ? 5.725 7.554 -10.841 1.00 97.12 152 THR A C 1
ATOM 1179 O O . THR A 1 152 ? 6.174 7.201 -11.930 1.00 97.12 152 THR A O 1
ATOM 1182 N N . ARG A 1 153 ? 5.948 6.837 -9.731 1.00 98.12 153 ARG A N 1
ATOM 1183 C CA . ARG A 1 153 ? 6.689 5.570 -9.765 1.00 98.12 153 ARG A CA 1
ATOM 1184 C C . ARG A 1 153 ? 5.824 4.477 -10.401 1.00 98.12 153 ARG A C 1
ATOM 1186 O O . ARG A 1 153 ? 4.652 4.396 -10.070 1.00 98.12 153 ARG A O 1
ATOM 1193 N N . PRO A 1 154 ? 6.362 3.594 -11.256 1.00 98.31 154 PRO A N 1
ATOM 1194 C CA . PRO A 1 154 ? 5.540 2.612 -11.973 1.00 98.31 154 PRO A CA 1
ATOM 1195 C C . PRO A 1 154 ? 5.271 1.311 -11.196 1.00 98.31 154 PRO A C 1
ATOM 1197 O O . PRO A 1 154 ? 4.615 0.407 -11.707 1.00 98.31 154 PRO A O 1
ATOM 1200 N N . ASN A 1 155 ? 5.805 1.183 -9.984 1.00 98.75 155 ASN A N 1
ATOM 1201 C CA . ASN A 1 155 ? 5.877 -0.061 -9.220 1.00 98.75 155 ASN A CA 1
ATOM 1202 C C . ASN A 1 155 ? 5.148 0.067 -7.864 1.00 98.75 155 ASN A C 1
ATOM 1204 O O . ASN A 1 155 ? 4.310 0.953 -7.689 1.00 98.75 155 ASN A O 1
ATOM 1208 N N . ASN A 1 156 ? 5.464 -0.782 -6.883 1.00 98.75 156 ASN A N 1
ATOM 1209 C CA . ASN A 1 156 ? 4.824 -0.826 -5.560 1.00 98.75 156 ASN A CA 1
ATOM 1210 C C . ASN A 1 156 ? 4.662 0.537 -4.864 1.00 98.75 156 ASN A C 1
ATOM 1212 O O . ASN A 1 156 ? 3.695 0.734 -4.125 1.00 98.75 156 ASN A O 1
ATOM 1216 N N . HIS A 1 157 ? 5.547 1.501 -5.133 1.00 98.81 157 HIS A N 1
ATOM 1217 C CA . HIS A 1 157 ? 5.448 2.858 -4.603 1.00 98.81 157 HIS A CA 1
ATOM 1218 C C . HIS A 1 157 ? 4.116 3.542 -4.941 1.00 98.81 157 HIS A C 1
ATOM 1220 O O . HIS A 1 157 ? 3.461 4.048 -4.025 1.00 98.81 157 HIS A O 1
ATOM 1226 N N . VAL A 1 158 ? 3.676 3.535 -6.208 1.00 98.81 158 VAL A N 1
ATOM 1227 C CA . VAL A 1 158 ? 2.378 4.136 -6.562 1.00 98.81 158 VAL A CA 1
ATOM 1228 C C . VAL A 1 158 ? 1.215 3.282 -6.064 1.00 98.81 158 VAL A C 1
ATOM 1230 O O . VAL A 1 158 ? 0.216 3.822 -5.592 1.00 98.81 158 VAL A O 1
ATOM 1233 N N . SER A 1 159 ? 1.364 1.955 -6.056 1.00 98.88 159 SER A N 1
ATOM 1234 C CA . SER A 1 159 ? 0.337 1.049 -5.533 1.00 98.88 159 SER A CA 1
ATOM 1235 C C . SER A 1 159 ? 0.016 1.366 -4.064 1.00 98.88 159 SER A C 1
ATOM 1237 O O . SER A 1 159 ? -1.157 1.473 -3.694 1.00 98.88 159 SER A O 1
ATOM 1239 N N . PHE A 1 160 ? 1.039 1.591 -3.228 1.00 98.88 160 PHE A N 1
ATOM 1240 C CA . PHE A 1 160 ? 0.865 2.002 -1.829 1.00 98.88 160 PHE A CA 1
ATOM 1241 C C . PHE A 1 160 ? 0.464 3.469 -1.664 1.00 98.88 160 PHE A C 1
ATOM 1243 O O . PHE A 1 160 ? -0.258 3.791 -0.718 1.00 98.88 160 PHE A O 1
ATOM 1250 N N . TYR A 1 161 ? 0.915 4.367 -2.541 1.00 98.88 161 TYR A N 1
ATOM 1251 C CA . TYR A 1 161 ? 0.453 5.758 -2.564 1.00 98.88 161 TYR A CA 1
ATOM 1252 C C . TYR A 1 161 ? -1.074 5.818 -2.707 1.00 98.88 161 TYR A C 1
ATOM 1254 O O . TYR A 1 161 ? -1.761 6.451 -1.904 1.00 98.88 161 TYR A O 1
ATOM 1262 N N . VAL A 1 162 ? -1.603 5.092 -3.694 1.00 98.88 162 VAL A N 1
ATOM 1263 C CA . VAL A 1 162 ? -3.033 5.030 -4.014 1.00 98.88 162 VAL A CA 1
ATOM 1264 C C . VAL A 1 162 ? -3.828 4.465 -2.842 1.00 98.88 162 VAL A C 1
ATOM 1266 O O . VAL A 1 162 ? -4.842 5.051 -2.464 1.00 98.88 162 VAL A O 1
ATOM 1269 N N . ALA A 1 163 ? -3.338 3.395 -2.209 1.00 98.81 163 ALA A N 1
ATOM 1270 C CA . ALA A 1 163 ? -4.001 2.791 -1.055 1.00 98.81 163 ALA A CA 1
ATOM 1271 C C . ALA A 1 163 ? -4.143 3.777 0.112 1.00 98.81 163 ALA A C 1
ATOM 1273 O O . ALA A 1 163 ? -5.214 3.900 0.712 1.00 98.81 163 ALA A O 1
ATOM 1274 N N . GLN A 1 164 ? -3.072 4.516 0.410 1.00 98.81 164 GLN A N 1
ATOM 1275 C CA . GLN A 1 164 ? -3.055 5.516 1.477 1.00 98.81 164 GLN A CA 1
ATOM 1276 C C . GLN A 1 164 ? -3.985 6.689 1.164 1.00 98.81 164 GLN A C 1
ATOM 1278 O O . GLN A 1 164 ? -4.761 7.102 2.030 1.00 98.81 164 GLN A O 1
ATOM 1283 N N . LEU A 1 165 ? -3.957 7.199 -0.070 1.00 98.88 165 LEU A N 1
ATOM 1284 C CA . LEU A 1 165 ? -4.794 8.322 -0.480 1.00 98.88 165 LEU A CA 1
ATOM 1285 C C . LEU A 1 165 ? -6.284 7.949 -0.515 1.00 98.88 165 LEU A C 1
ATOM 1287 O O . LEU A 1 165 ? -7.111 8.682 0.030 1.00 98.88 165 LEU A O 1
ATOM 1291 N N . ALA A 1 166 ? -6.634 6.798 -1.094 1.00 98.88 166 ALA A N 1
ATOM 1292 C CA . ALA A 1 166 ? -8.014 6.323 -1.155 1.00 98.88 166 ALA A CA 1
ATOM 1293 C C . ALA A 1 166 ? -8.586 6.050 0.245 1.00 98.88 166 ALA A C 1
ATOM 1295 O O . ALA A 1 166 ? -9.696 6.489 0.550 1.00 98.88 166 ALA A O 1
ATOM 1296 N N . ALA A 1 167 ? -7.819 5.396 1.127 1.00 98.69 167 ALA A N 1
ATOM 1297 C CA . ALA A 1 167 ? -8.234 5.174 2.512 1.00 98.69 167 ALA A CA 1
ATOM 1298 C C . ALA A 1 167 ? -8.419 6.495 3.277 1.00 98.69 167 ALA A C 1
ATOM 1300 O O . ALA A 1 167 ? -9.395 6.643 4.012 1.00 98.69 167 ALA A O 1
ATOM 1301 N N . SER A 1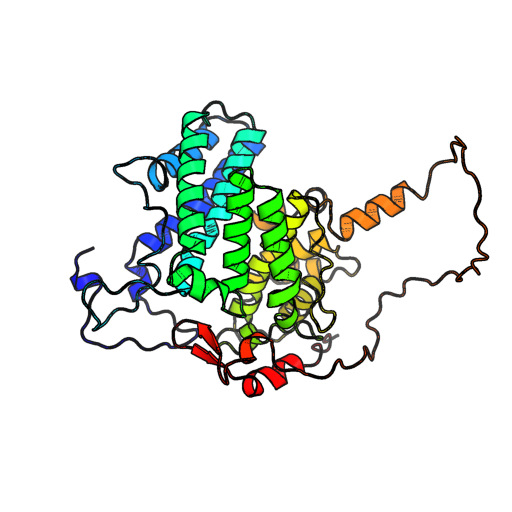 168 ? -7.521 7.465 3.070 1.00 98.62 168 SER A N 1
ATOM 1302 C CA . SER A 1 168 ? -7.599 8.790 3.699 1.00 98.62 168 SER A CA 1
ATOM 1303 C C . SER A 1 168 ? -8.856 9.546 3.270 1.00 98.62 168 SER A C 1
ATOM 1305 O O . SER A 1 168 ? -9.609 10.021 4.119 1.00 98.62 168 SER A O 1
ATOM 1307 N N . LYS A 1 169 ? -9.137 9.587 1.961 1.00 98.44 169 LYS A N 1
ATOM 1308 C CA . LYS A 1 169 ? -10.363 10.188 1.415 1.00 98.44 169 LYS A CA 1
ATOM 1309 C C . LYS A 1 169 ? -11.617 9.502 1.943 1.00 98.44 169 LYS A C 1
ATOM 1311 O O . LYS A 1 169 ? -12.545 10.175 2.389 1.00 98.44 169 LYS A O 1
ATOM 1316 N N . TYR A 1 170 ? -11.618 8.170 1.978 1.00 98.06 170 TYR A N 1
ATOM 1317 C CA . TYR A 1 170 ? -12.738 7.408 2.518 1.00 98.06 170 TYR A CA 1
ATOM 1318 C C . TYR A 1 170 ? -13.001 7.742 3.993 1.00 98.06 170 TYR A C 1
ATOM 1320 O O . TYR A 1 170 ? -14.143 8.001 4.375 1.00 98.06 170 TYR A O 1
ATOM 1328 N N . TYR A 1 171 ? -11.948 7.806 4.812 1.00 97.56 171 TYR A N 1
ATOM 1329 C CA . TYR A 1 171 ? -12.052 8.171 6.225 1.00 97.56 171 TYR A CA 1
ATOM 1330 C C . TYR A 1 171 ? -12.518 9.617 6.438 1.00 97.56 171 TYR A C 1
ATOM 1332 O O . TYR A 1 171 ? -13.326 9.884 7.328 1.00 97.56 171 TYR A O 1
ATOM 1340 N N . ALA A 1 172 ? -12.079 10.543 5.586 1.00 95.38 172 ALA A N 1
ATOM 1341 C CA . ALA A 1 172 ? -12.529 11.933 5.595 1.00 95.38 172 ALA A CA 1
ATOM 1342 C C . ALA A 1 172 ? -13.992 12.118 5.136 1.00 95.38 172 ALA A C 1
ATOM 1344 O O . ALA A 1 172 ? -14.535 13.210 5.263 1.00 95.38 172 ALA A O 1
ATOM 1345 N N . GLY A 1 173 ? -14.650 11.065 4.636 1.00 95.31 173 GLY A N 1
ATOM 1346 C CA . GLY A 1 173 ? -16.025 11.114 4.128 1.00 95.31 173 GLY A CA 1
ATOM 1347 C C . GLY A 1 173 ? -16.136 11.401 2.625 1.00 95.31 173 GLY A C 1
ATOM 1348 O O . GLY A 1 173 ? -17.239 11.356 2.083 1.00 95.31 173 GLY A O 1
ATOM 1349 N N . ASP A 1 174 ? -15.016 11.608 1.929 1.00 97.75 174 ASP A N 1
ATOM 1350 C CA . ASP A 1 174 ? -14.935 11.788 0.475 1.00 97.75 174 ASP A CA 1
ATOM 1351 C C . ASP A 1 174 ? -14.935 10.425 -0.244 1.00 97.75 174 ASP A C 1
ATOM 1353 O O . ASP A 1 174 ? -13.933 9.970 -0.806 1.00 97.75 174 ASP A O 1
ATOM 1357 N N . LYS A 1 175 ? -16.077 9.725 -0.199 1.00 98.19 175 LYS A N 1
ATOM 1358 C CA . LYS A 1 175 ? -16.241 8.438 -0.903 1.00 98.19 175 LYS A CA 1
ATOM 1359 C C . LYS A 1 175 ? -16.058 8.569 -2.425 1.00 98.19 175 LYS A C 1
ATOM 1361 O O . LYS A 1 175 ? -15.343 7.732 -2.980 1.00 98.19 175 LYS A O 1
ATOM 1366 N N . PRO A 1 176 ? -16.648 9.571 -3.115 1.00 98.56 176 PRO A N 1
ATOM 1367 C CA . PRO A 1 176 ? -16.464 9.725 -4.558 1.00 98.56 176 PRO A CA 1
ATOM 1368 C C . PRO A 1 176 ? -14.997 9.937 -4.939 1.00 98.56 176 PRO A C 1
ATOM 1370 O O . PRO A 1 176 ? -14.513 9.295 -5.871 1.00 98.56 176 PRO A O 1
ATOM 1373 N N . GLY A 1 177 ? -14.258 10.761 -4.190 1.00 98.56 177 GLY A N 1
ATOM 1374 C CA . GLY A 1 177 ? -12.832 10.961 -4.422 1.00 98.56 177 GLY A CA 1
ATOM 1375 C C . GLY A 1 177 ? -12.001 9.708 -4.151 1.00 98.56 177 GLY A C 1
ATOM 1376 O O . GLY A 1 177 ? -11.066 9.430 -4.899 1.00 98.56 177 GLY A O 1
ATOM 1377 N N . ALA A 1 178 ? -12.340 8.918 -3.126 1.00 98.75 178 ALA A N 1
ATOM 1378 C CA . ALA A 1 178 ? -11.676 7.636 -2.874 1.00 98.75 178 ALA A CA 1
ATOM 1379 C C . ALA A 1 178 ? -11.855 6.659 -4.050 1.00 98.75 178 ALA A C 1
ATOM 1381 O O . ALA A 1 178 ? -10.884 6.052 -4.506 1.00 98.75 178 ALA A O 1
ATOM 1382 N N . VAL A 1 179 ? -13.078 6.556 -4.585 1.00 98.88 179 VAL A N 1
ATOM 1383 C CA . VAL A 1 179 ? -13.369 5.753 -5.783 1.00 98.88 179 VAL A CA 1
ATOM 1384 C C . VAL A 1 179 ? -12.602 6.282 -6.993 1.00 98.88 179 VAL A C 1
ATOM 1386 O O . VAL A 1 179 ? -11.988 5.492 -7.704 1.00 98.88 179 VAL A O 1
ATOM 1389 N N . PHE A 1 180 ? -12.591 7.597 -7.213 1.00 98.75 180 PHE A N 1
ATOM 1390 C CA . PHE A 1 180 ? -11.885 8.214 -8.337 1.00 98.75 180 PHE A CA 1
ATOM 1391 C C . PHE A 1 180 ? -10.381 7.904 -8.331 1.00 98.75 180 PHE A C 1
ATOM 1393 O O . PHE A 1 180 ? -9.823 7.549 -9.371 1.00 98.75 180 PHE A O 1
ATOM 1400 N N . VAL A 1 181 ? -9.733 7.985 -7.165 1.00 98.81 181 VAL A N 1
ATOM 1401 C CA . VAL A 1 181 ? -8.306 7.656 -7.004 1.00 98.81 181 VAL A CA 1
ATOM 1402 C C . VAL A 1 181 ? -8.030 6.202 -7.396 1.00 98.81 181 VAL A C 1
ATOM 1404 O O . VAL A 1 181 ? -7.129 5.944 -8.193 1.00 98.81 181 VAL A O 1
ATOM 1407 N N . LEU A 1 182 ? -8.842 5.258 -6.910 1.00 98.94 182 LEU A N 1
ATOM 1408 C CA . LEU A 1 182 ? -8.701 3.840 -7.257 1.00 98.94 182 LEU A CA 1
ATOM 1409 C C . LEU A 1 182 ? -8.969 3.586 -8.747 1.00 98.94 182 LEU A C 1
ATOM 1411 O O . LEU A 1 182 ? -8.182 2.914 -9.410 1.00 98.94 182 LEU A O 1
ATOM 1415 N N . GLN A 1 183 ? -10.050 4.146 -9.298 1.00 98.81 183 GLN A N 1
ATOM 1416 C CA . GLN A 1 183 ? -10.385 3.996 -10.716 1.00 98.81 183 GLN A CA 1
ATOM 1417 C C . GLN A 1 183 ? -9.274 4.525 -11.622 1.00 98.81 183 GLN A C 1
ATOM 1419 O O . GLN A 1 183 ? -8.975 3.894 -12.633 1.00 98.81 183 GLN A O 1
ATOM 1424 N N . SER A 1 184 ? -8.672 5.662 -11.269 1.00 98.69 184 SER A N 1
ATOM 1425 C CA . SER A 1 184 ? -7.577 6.260 -12.037 1.00 98.69 184 SER A CA 1
ATOM 1426 C C . SER A 1 184 ? -6.360 5.338 -12.056 1.00 98.69 184 SER A C 1
ATOM 1428 O O . SER A 1 184 ? -5.878 5.005 -13.135 1.00 98.69 184 SER A O 1
ATOM 1430 N N . PHE A 1 185 ? -5.960 4.824 -10.888 1.00 98.88 185 PHE A N 1
ATOM 1431 C CA . PHE A 1 185 ? -4.866 3.860 -10.766 1.00 98.88 185 PHE A CA 1
ATOM 1432 C C . PHE A 1 185 ? -5.090 2.597 -11.608 1.00 98.88 185 PHE A C 1
ATOM 1434 O O . PHE A 1 185 ? -4.231 2.201 -12.396 1.00 98.88 185 PHE A O 1
ATOM 1441 N N . PHE A 1 186 ? -6.270 1.976 -11.492 1.00 98.75 186 PHE A N 1
ATOM 1442 C CA . PHE A 1 186 ? -6.582 0.750 -12.234 1.00 98.75 186 PHE A CA 1
ATOM 1443 C C . PHE A 1 186 ? -6.719 0.974 -13.751 1.00 98.75 186 PHE A C 1
ATOM 1445 O O . PHE A 1 186 ? -6.526 0.037 -14.527 1.00 98.75 186 PHE A O 1
ATOM 1452 N N . LYS A 1 187 ? -7.024 2.203 -14.193 1.00 98.19 187 LYS A N 1
ATOM 1453 C CA . LYS A 1 187 ? -7.105 2.583 -15.615 1.00 98.19 187 LYS A CA 1
ATOM 1454 C C . LYS A 1 187 ? -5.774 3.026 -16.219 1.00 98.19 187 LYS A C 1
ATOM 1456 O O . LYS A 1 187 ? -5.693 3.082 -17.446 1.00 98.19 187 LYS A O 1
ATOM 1461 N N . LYS A 1 188 ? -4.769 3.346 -15.403 1.00 97.38 188 LYS A N 1
ATOM 1462 C CA . LYS A 1 188 ? -3.479 3.860 -15.865 1.00 97.38 188 LYS A CA 1
ATOM 1463 C C . LYS A 1 188 ? -2.328 3.008 -15.340 1.00 97.38 188 LYS A C 1
ATOM 1465 O O . LYS A 1 188 ? -1.966 2.042 -16.000 1.00 97.38 188 LYS A O 1
ATOM 1470 N N . GLU A 1 189 ? -1.798 3.289 -14.154 1.00 98.19 189 GLU A N 1
ATOM 1471 C CA . GLU A 1 189 ? -0.548 2.691 -13.668 1.00 98.19 189 GLU A CA 1
ATOM 1472 C C . GLU A 1 189 ? -0.633 1.163 -13.526 1.00 98.19 189 GLU A C 1
ATOM 1474 O O . GLU A 1 189 ? 0.289 0.453 -13.925 1.00 98.19 189 GLU A O 1
ATOM 1479 N N . PHE A 1 190 ? -1.759 0.629 -13.038 1.00 98.75 190 PHE A N 1
ATOM 1480 C CA . PHE A 1 190 ? -1.966 -0.820 -12.926 1.00 98.75 190 PHE A CA 1
ATOM 1481 C C . PHE A 1 190 ? -1.842 -1.548 -14.270 1.00 98.75 190 PHE A C 1
ATOM 1483 O O . PHE A 1 190 ? -1.426 -2.709 -14.308 1.00 98.75 190 PHE A O 1
ATOM 1490 N N . ARG A 1 191 ? -2.198 -0.885 -15.383 1.00 98.06 191 ARG A N 1
ATOM 1491 C CA . ARG A 1 191 ? -2.259 -1.532 -16.699 1.00 98.06 191 ARG A CA 1
ATOM 1492 C C . ARG A 1 191 ? -0.909 -2.070 -17.151 1.00 98.06 191 ARG A C 1
ATOM 1494 O O . ARG A 1 191 ? -0.891 -3.044 -17.899 1.00 98.06 191 ARG A O 1
ATOM 1501 N N . ASP A 1 192 ? 0.183 -1.500 -16.657 1.00 98.06 192 ASP A N 1
ATOM 1502 C CA . ASP A 1 192 ? 1.540 -1.932 -16.966 1.00 98.06 192 ASP A CA 1
ATOM 1503 C C . ASP A 1 192 ? 2.188 -2.793 -15.880 1.00 98.06 192 ASP A C 1
ATOM 1505 O O . ASP A 1 192 ? 3.241 -3.374 -16.127 1.00 98.06 192 ASP A O 1
ATOM 1509 N N . GLN A 1 193 ? 1.603 -2.920 -14.688 1.00 98.44 193 GLN A N 1
ATOM 1510 C CA . GLN A 1 193 ? 2.289 -3.587 -13.576 1.00 98.44 193 GLN A CA 1
ATOM 1511 C C . GLN A 1 193 ? 2.367 -5.111 -13.701 1.00 98.44 193 GLN A C 1
ATOM 1513 O O . GLN A 1 193 ? 3.245 -5.706 -13.082 1.00 98.44 193 GLN A O 1
ATOM 1518 N N . ILE A 1 194 ? 1.467 -5.741 -14.466 1.00 98.38 194 ILE A N 1
ATOM 1519 C CA . ILE A 1 194 ? 1.352 -7.205 -14.543 1.00 98.38 194 ILE A CA 1
ATOM 1520 C C . ILE A 1 194 ? 1.373 -7.659 -16.006 1.00 98.38 194 ILE A C 1
ATOM 1522 O O . ILE A 1 194 ? 0.498 -7.292 -16.798 1.00 98.38 194 ILE A O 1
ATOM 1526 N N . ALA A 1 195 ? 2.368 -8.471 -16.355 1.00 97.25 195 ALA A N 1
ATOM 1527 C CA . ALA A 1 195 ? 2.523 -9.092 -17.667 1.00 97.25 195 ALA A CA 1
ATOM 1528 C C . ALA A 1 195 ? 1.495 -10.212 -17.899 1.00 97.25 195 ALA A C 1
ATOM 1530 O O . ALA A 1 195 ? 0.830 -10.660 -16.966 1.00 97.25 195 ALA A O 1
ATOM 1531 N N . ALA A 1 196 ? 1.392 -10.709 -19.136 1.00 95.19 196 ALA A N 1
ATOM 1532 C CA . ALA A 1 196 ? 0.458 -11.786 -19.490 1.00 95.19 196 ALA A CA 1
ATOM 1533 C C . ALA A 1 196 ? 0.646 -13.050 -18.629 1.00 95.19 196 ALA A C 1
ATOM 1535 O O . ALA A 1 196 ? -0.327 -13.713 -18.280 1.00 95.19 196 ALA A O 1
ATOM 1536 N N . SER A 1 197 ? 1.890 -13.360 -18.256 1.00 95.19 197 SER A N 1
ATOM 1537 C CA . SER A 1 197 ? 2.232 -14.508 -17.411 1.00 95.19 197 SER A CA 1
ATOM 1538 C C . SER A 1 197 ? 1.857 -14.352 -15.940 1.00 95.19 197 SER A C 1
ATOM 1540 O O . SER A 1 197 ? 1.858 -15.341 -15.212 1.00 95.19 197 SER A O 1
ATOM 1542 N N . GLY A 1 198 ? 1.564 -13.130 -15.490 1.00 97.12 198 GLY A N 1
ATOM 1543 C CA . GLY A 1 198 ? 1.483 -12.776 -14.074 1.00 97.12 198 GLY A CA 1
ATOM 1544 C C . GLY A 1 198 ? 2.795 -12.256 -13.485 1.00 97.12 198 GLY A C 1
ATOM 1545 O O . GLY A 1 198 ? 2.805 -11.810 -12.339 1.00 97.12 198 GLY A O 1
ATOM 1546 N N . GLU A 1 199 ? 3.894 -12.245 -14.245 1.00 97.81 199 GLU A N 1
ATOM 1547 C CA . GLU A 1 199 ? 5.095 -11.523 -13.820 1.00 97.81 199 GLU A CA 1
ATOM 1548 C C . GLU A 1 199 ? 4.753 -10.058 -13.522 1.00 97.81 199 GLU A C 1
ATOM 1550 O O . GLU A 1 199 ? 3.892 -9.459 -14.170 1.00 97.81 199 GLU A O 1
ATOM 1555 N N . GLN A 1 200 ? 5.445 -9.485 -12.541 1.00 98.56 200 GLN A N 1
ATOM 1556 C CA . GLN A 1 200 ? 5.380 -8.074 -12.190 1.00 98.56 200 GLN A CA 1
ATOM 1557 C C . GLN A 1 200 ? 6.719 -7.432 -12.578 1.00 98.56 200 GLN A C 1
ATOM 1559 O O . GLN A 1 200 ? 7.621 -7.385 -11.742 1.00 98.56 200 GLN A O 1
ATOM 1564 N N . PRO A 1 201 ? 6.919 -6.968 -13.828 1.00 98.50 201 PRO A N 1
ATOM 1565 C CA . PRO A 1 201 ? 8.260 -6.707 -14.368 1.00 98.50 201 PRO A CA 1
ATOM 1566 C C . PRO A 1 201 ? 9.098 -5.706 -13.567 1.00 98.50 201 PRO A C 1
ATOM 1568 O O . PRO A 1 201 ? 10.289 -5.932 -13.354 1.00 98.50 201 PRO A O 1
ATOM 1571 N N . PHE A 1 202 ? 8.482 -4.637 -13.054 1.00 98.69 202 PHE A N 1
ATOM 1572 C CA . PHE A 1 202 ? 9.175 -3.651 -12.216 1.00 98.69 202 PHE A CA 1
ATOM 1573 C C . PHE A 1 202 ? 9.633 -4.204 -10.855 1.00 98.69 202 PHE A C 1
ATOM 1575 O O . PHE A 1 202 ? 10.539 -3.638 -10.244 1.00 98.69 202 PHE A O 1
ATOM 1582 N N . GLU A 1 203 ? 9.044 -5.310 -10.399 1.00 98.56 203 GLU A N 1
ATOM 1583 C CA . GLU A 1 203 ? 9.417 -6.016 -9.169 1.00 98.56 203 GLU A CA 1
ATOM 1584 C C . GLU A 1 203 ? 10.329 -7.217 -9.453 1.00 98.56 203 GLU A C 1
ATOM 1586 O O . GLU A 1 203 ? 11.268 -7.486 -8.706 1.00 98.56 203 GLU A O 1
ATOM 1591 N N . GLY A 1 204 ? 10.105 -7.917 -10.566 1.00 97.69 204 GLY A N 1
ATOM 1592 C CA . GLY A 1 204 ? 10.900 -9.065 -10.998 1.00 97.69 204 GLY A CA 1
ATOM 1593 C C . GLY A 1 204 ? 12.342 -8.711 -11.377 1.00 97.69 204 GLY A C 1
ATOM 1594 O O . GLY A 1 204 ? 13.229 -9.550 -11.250 1.00 97.69 204 GLY A O 1
ATOM 1595 N N . VAL A 1 205 ? 12.595 -7.466 -11.794 1.00 97.56 205 VAL A N 1
ATOM 1596 C CA . VAL A 1 205 ? 13.941 -6.949 -12.118 1.00 97.56 205 VAL A CA 1
ATOM 1597 C C . VAL A 1 205 ? 14.787 -6.626 -10.876 1.00 97.56 205 VAL A C 1
ATOM 1599 O O . VAL A 1 205 ? 15.986 -6.365 -10.984 1.00 97.56 205 VAL A O 1
ATOM 1602 N N . ARG A 1 206 ? 14.170 -6.601 -9.690 1.00 97.50 206 ARG A N 1
ATOM 1603 C CA . ARG A 1 206 ? 14.818 -6.205 -8.434 1.00 97.50 206 ARG A CA 1
ATOM 1604 C C . ARG A 1 206 ? 15.779 -7.276 -7.935 1.00 97.50 206 ARG A C 1
ATOM 1606 O O . ARG A 1 206 ? 15.681 -8.443 -8.295 1.00 97.50 206 ARG A O 1
ATOM 1613 N N . ALA A 1 207 ? 16.675 -6.898 -7.027 1.00 96.12 207 ALA A N 1
ATOM 1614 C CA . ALA A 1 207 ? 17.622 -7.834 -6.413 1.00 96.12 207 ALA A CA 1
ATOM 1615 C C . ALA A 1 207 ? 16.963 -8.898 -5.508 1.00 96.12 207 ALA A C 1
ATOM 1617 O O . ALA A 1 207 ? 17.604 -9.895 -5.179 1.00 96.12 207 ALA A O 1
ATOM 1618 N N . LYS A 1 208 ? 15.717 -8.662 -5.076 1.00 96.38 208 LYS A N 1
ATOM 1619 C CA . LYS A 1 208 ? 14.907 -9.543 -4.218 1.00 96.38 208 LYS A CA 1
ATOM 1620 C C . LYS A 1 208 ? 13.489 -9.716 -4.782 1.00 96.38 208 LYS A C 1
ATOM 1622 O O . LYS A 1 208 ? 12.534 -9.151 -4.238 1.00 96.38 208 LYS A O 1
ATOM 1627 N N . PRO A 1 209 ? 13.345 -10.362 -5.947 1.00 96.38 209 PRO A N 1
ATOM 1628 C CA . PRO A 1 209 ? 12.093 -10.358 -6.691 1.00 96.38 209 PRO A CA 1
ATOM 1629 C C . PRO A 1 209 ? 10.929 -11.035 -5.953 1.00 96.38 209 PRO A C 1
ATOM 1631 O O . PRO A 1 209 ? 9.798 -10.578 -6.102 1.00 96.38 209 PRO A O 1
ATOM 1634 N N . VAL A 1 210 ? 11.151 -12.070 -5.130 1.00 97.31 210 VAL A N 1
ATOM 1635 C CA . VAL A 1 210 ? 10.064 -12.674 -4.326 1.00 97.31 210 VAL A CA 1
ATOM 1636 C C . VAL A 1 210 ? 9.508 -11.658 -3.335 1.00 97.31 210 VAL A C 1
ATOM 1638 O O . VAL A 1 210 ? 8.289 -11.471 -3.263 1.00 97.31 210 VAL A O 1
ATOM 1641 N N . HIS A 1 211 ? 10.389 -10.953 -2.621 1.00 97.19 211 HIS A N 1
ATOM 1642 C CA . HIS A 1 211 ? 9.982 -9.903 -1.693 1.00 97.19 211 HIS A CA 1
ATOM 1643 C C . HIS A 1 211 ? 9.193 -8.797 -2.405 1.00 97.19 211 HIS A C 1
ATOM 1645 O O . HIS A 1 211 ? 8.077 -8.487 -1.999 1.00 97.19 211 HIS A O 1
ATOM 1651 N N . TYR A 1 212 ? 9.723 -8.230 -3.493 1.00 98.38 212 TYR A N 1
ATOM 1652 C CA . TYR A 1 212 ? 9.074 -7.102 -4.170 1.00 98.38 212 TYR A CA 1
ATOM 1653 C C . TYR A 1 212 ? 7.757 -7.485 -4.862 1.00 98.38 212 TYR A C 1
ATOM 1655 O O . TYR A 1 212 ? 6.800 -6.711 -4.810 1.00 98.38 212 TYR A O 1
ATOM 1663 N N . ARG A 1 213 ? 7.645 -8.698 -5.428 1.00 98.38 213 ARG A N 1
ATOM 1664 C CA . ARG A 1 213 ? 6.365 -9.219 -5.947 1.00 98.38 213 ARG A CA 1
ATOM 1665 C C . ARG A 1 213 ? 5.326 -9.362 -4.839 1.00 98.38 213 ARG A C 1
ATOM 1667 O O . ARG A 1 213 ? 4.170 -8.998 -5.048 1.00 98.38 213 ARG A O 1
ATOM 1674 N N . SER A 1 214 ? 5.730 -9.873 -3.674 1.00 98.56 214 SER A N 1
ATOM 1675 C CA . SER A 1 214 ? 4.858 -9.978 -2.494 1.00 98.56 214 SER A CA 1
ATOM 1676 C C . SER A 1 214 ? 4.428 -8.594 -2.016 1.00 98.56 214 SER A C 1
ATOM 1678 O O . SER A 1 214 ? 3.249 -8.335 -1.793 1.00 98.56 214 SER A O 1
ATOM 1680 N N . PHE A 1 215 ? 5.381 -7.668 -1.949 1.00 98.50 215 PHE A N 1
ATOM 1681 C CA . PHE A 1 215 ? 5.162 -6.314 -1.469 1.00 98.50 215 PHE A CA 1
ATOM 1682 C C . PHE A 1 215 ? 4.211 -5.514 -2.367 1.00 98.50 215 PHE A C 1
ATOM 1684 O O . PHE A 1 215 ? 3.325 -4.823 -1.867 1.00 98.50 215 PHE A O 1
ATOM 1691 N N . ASN A 1 216 ? 4.319 -5.643 -3.692 1.00 98.88 216 ASN A N 1
ATOM 1692 C CA . ASN A 1 216 ? 3.347 -5.030 -4.596 1.00 98.88 216 ASN A CA 1
ATOM 1693 C C . ASN A 1 216 ? 1.978 -5.735 -4.536 1.00 98.88 216 ASN A C 1
ATOM 1695 O O . ASN A 1 216 ? 0.948 -5.060 -4.524 1.00 98.88 216 ASN A O 1
ATOM 1699 N N . LEU A 1 217 ? 1.937 -7.071 -4.408 1.00 98.88 217 LEU A N 1
ATOM 1700 C CA . LEU A 1 217 ? 0.685 -7.811 -4.186 1.00 98.88 217 LEU A CA 1
ATOM 1701 C C . LEU A 1 217 ? -0.055 -7.322 -2.934 1.00 98.88 217 LEU A C 1
ATOM 1703 O O . LEU A 1 217 ? -1.277 -7.180 -2.986 1.00 98.88 217 LEU A O 1
ATOM 1707 N N . GLU A 1 218 ? 0.652 -7.003 -1.843 1.00 98.62 218 GLU A N 1
ATOM 1708 C CA . GLU A 1 218 ? 0.058 -6.384 -0.649 1.00 98.62 218 GLU A CA 1
ATOM 1709 C C . GLU A 1 218 ? -0.743 -5.126 -1.011 1.00 98.62 218 GLU A C 1
ATOM 1711 O O . GLU A 1 218 ? -1.917 -5.009 -0.645 1.00 98.62 218 GLU A O 1
ATOM 1716 N N . ALA A 1 219 ? -0.128 -4.209 -1.758 1.00 98.81 219 ALA A N 1
ATOM 1717 C CA . ALA A 1 219 ? -0.741 -2.946 -2.149 1.00 98.81 219 ALA A CA 1
ATOM 1718 C C . ALA A 1 219 ? -1.914 -3.135 -3.122 1.00 98.81 219 ALA A C 1
ATOM 1720 O O . ALA A 1 219 ? -2.972 -2.530 -2.944 1.00 98.81 219 ALA A O 1
ATOM 1721 N N . LEU A 1 220 ? -1.766 -4.009 -4.121 1.00 98.94 220 LEU A N 1
ATOM 1722 C CA . LEU A 1 220 ? -2.822 -4.302 -5.094 1.00 98.94 220 LEU A CA 1
ATOM 1723 C C . LEU A 1 220 ? -4.057 -4.924 -4.430 1.00 98.94 220 LEU A C 1
ATOM 1725 O O . LEU A 1 220 ? -5.184 -4.490 -4.674 1.00 98.94 220 LEU A O 1
ATOM 1729 N N . ILE A 1 221 ? -3.848 -5.896 -3.538 1.00 98.81 221 ILE A N 1
ATOM 1730 C CA . ILE A 1 221 ? -4.913 -6.525 -2.746 1.00 98.81 221 ILE A CA 1
ATOM 1731 C C . ILE A 1 221 ? -5.579 -5.493 -1.829 1.00 98.81 221 ILE A C 1
ATOM 1733 O O . ILE A 1 221 ? -6.802 -5.494 -1.685 1.00 98.81 221 ILE A O 1
ATOM 1737 N N . MET A 1 222 ? -4.800 -4.599 -1.215 1.00 98.38 222 MET A N 1
ATOM 1738 C CA . MET A 1 222 ? -5.331 -3.517 -0.384 1.00 98.38 222 MET A CA 1
ATOM 1739 C C . MET A 1 222 ? -6.230 -2.573 -1.194 1.00 98.38 222 MET A C 1
ATOM 1741 O O . MET A 1 222 ? -7.345 -2.283 -0.760 1.00 98.38 222 MET A O 1
ATOM 1745 N N . ASN A 1 223 ? -5.798 -2.164 -2.389 1.00 98.88 223 ASN A N 1
ATOM 1746 C CA . ASN A 1 223 ? -6.587 -1.330 -3.299 1.00 98.88 223 ASN A CA 1
ATOM 1747 C C . ASN A 1 223 ? -7.883 -2.024 -3.744 1.00 98.88 223 ASN A C 1
ATOM 1749 O O . ASN A 1 223 ? -8.947 -1.401 -3.736 1.00 98.88 223 ASN A O 1
ATOM 1753 N N . ALA A 1 224 ? -7.833 -3.321 -4.062 1.00 98.75 224 ALA A N 1
ATOM 1754 C CA . ALA A 1 224 ? -9.025 -4.086 -4.428 1.00 98.75 224 ALA A CA 1
ATOM 1755 C C . ALA A 1 224 ? -10.021 -4.227 -3.264 1.00 98.75 224 ALA A C 1
ATOM 1757 O O . ALA A 1 224 ? -11.225 -4.057 -3.457 1.00 98.75 224 ALA A O 1
ATOM 1758 N N . LYS A 1 225 ? -9.533 -4.449 -2.035 1.00 98.25 225 LYS A N 1
ATOM 1759 C CA . LYS A 1 225 ? -10.367 -4.463 -0.820 1.00 98.25 225 LYS A CA 1
ATOM 1760 C C . LYS A 1 225 ? -11.008 -3.109 -0.518 1.00 98.25 225 LYS A C 1
ATOM 1762 O O . LYS A 1 225 ? -12.167 -3.074 -0.114 1.00 98.25 225 LYS A O 1
ATOM 1767 N N . LEU A 1 226 ? -10.277 -2.008 -0.705 1.00 98.31 226 LEU A N 1
ATOM 1768 C CA . LEU A 1 226 ? -10.835 -0.658 -0.574 1.00 98.31 226 LEU A CA 1
ATOM 1769 C C . LEU A 1 226 ? -11.940 -0.423 -1.608 1.00 98.31 226 LEU A C 1
ATOM 1771 O O . LEU A 1 226 ? -12.996 0.094 -1.254 1.00 98.31 226 LEU A O 1
ATOM 1775 N N . GLY A 1 227 ? -11.730 -0.865 -2.852 1.00 98.38 227 GLY A N 1
ATOM 1776 C CA . GLY A 1 227 ? -12.770 -0.886 -3.879 1.00 98.38 227 GLY A CA 1
ATOM 1777 C C . GLY A 1 227 ? -14.014 -1.642 -3.433 1.00 98.38 227 GLY A C 1
ATOM 1778 O O . GLY A 1 227 ? -15.107 -1.084 -3.478 1.00 98.38 227 GLY A O 1
ATOM 1779 N N . ASP A 1 228 ? -13.843 -2.869 -2.936 1.00 97.50 228 ASP A N 1
ATOM 1780 C CA . ASP A 1 228 ? -14.943 -3.720 -2.469 1.00 97.50 228 ASP A CA 1
ATOM 1781 C C . ASP A 1 228 ? -15.764 -3.027 -1.369 1.00 97.50 228 ASP A C 1
ATOM 1783 O O . ASP A 1 228 ? -16.985 -2.909 -1.484 1.00 97.50 228 ASP A O 1
ATOM 1787 N N . ALA A 1 229 ? -15.083 -2.451 -0.370 1.00 95.75 229 ALA A N 1
ATOM 1788 C CA . ALA A 1 229 ? -15.708 -1.676 0.705 1.00 95.75 229 ALA A CA 1
ATOM 1789 C C . ALA A 1 229 ? -16.436 -0.412 0.205 1.00 95.75 229 ALA A C 1
ATOM 1791 O O . ALA A 1 229 ? -17.417 0.023 0.809 1.00 95.75 229 ALA A O 1
ATOM 1792 N N . LEU A 1 230 ? -15.973 0.173 -0.902 1.00 96.94 230 LEU A N 1
ATOM 1793 C CA . LEU A 1 230 ? -16.604 1.300 -1.595 1.00 96.94 230 LEU A CA 1
ATOM 1794 C C . LEU A 1 230 ? -17.660 0.857 -2.624 1.00 96.94 230 LEU A C 1
ATOM 1796 O O . LEU A 1 230 ? -18.280 1.699 -3.271 1.00 96.94 230 LEU A O 1
ATOM 1800 N N . GLY A 1 231 ? -17.890 -0.448 -2.769 1.00 96.75 231 GLY A N 1
ATOM 1801 C CA . GLY A 1 231 ? -18.889 -1.022 -3.659 1.00 96.75 231 GLY A CA 1
ATOM 1802 C C . GLY A 1 231 ? -18.449 -1.199 -5.118 1.00 96.75 231 GLY A C 1
ATOM 1803 O O . GLY A 1 231 ? -19.303 -1.485 -5.959 1.00 96.75 231 GLY A O 1
ATOM 1804 N N . VAL A 1 232 ? -17.156 -1.077 -5.422 1.00 97.94 232 VAL A N 1
ATOM 1805 C CA . VAL A 1 232 ? -16.580 -1.176 -6.774 1.00 97.94 232 VAL A CA 1
ATOM 1806 C C . VAL A 1 232 ? -15.689 -2.414 -6.894 1.00 97.94 232 VAL A C 1
ATOM 1808 O O . VAL A 1 232 ? -14.857 -2.687 -6.036 1.00 97.94 232 VAL A O 1
ATOM 1811 N N . ASP A 1 233 ? -15.843 -3.169 -7.978 1.00 98.12 233 ASP A N 1
ATOM 1812 C CA . ASP A 1 233 ? -15.004 -4.338 -8.247 1.00 98.12 233 ASP A CA 1
ATOM 1813 C C . ASP A 1 233 ? -13.707 -3.938 -8.964 1.00 98.12 233 ASP A C 1
ATOM 1815 O O . ASP A 1 233 ? -13.726 -3.598 -10.147 1.00 98.12 233 ASP A O 1
ATOM 1819 N N . PHE A 1 234 ? -12.581 -4.022 -8.253 1.00 98.56 234 PHE A N 1
ATOM 1820 C CA . PHE A 1 234 ? -11.241 -3.969 -8.850 1.00 98.56 234 PHE A CA 1
ATOM 1821 C C . PHE A 1 234 ? -10.493 -5.302 -8.786 1.00 98.56 234 PHE A C 1
ATOM 1823 O O . PHE A 1 234 ? -9.367 -5.395 -9.268 1.00 98.56 234 PHE A O 1
ATOM 1830 N N . TRP A 1 235 ? -11.102 -6.354 -8.237 1.00 98.44 235 TRP A N 1
ATOM 1831 C CA . TRP A 1 235 ? -10.521 -7.695 -8.291 1.00 98.44 235 TRP A CA 1
ATOM 1832 C C . TRP A 1 235 ? -10.448 -8.177 -9.741 1.00 98.44 235 TRP A C 1
ATOM 1834 O O . TRP A 1 235 ? -9.453 -8.751 -10.169 1.00 98.44 235 TRP A O 1
ATOM 1844 N N . THR A 1 236 ? -11.478 -7.881 -10.533 1.00 98.12 236 THR A N 1
ATOM 1845 C CA . THR A 1 236 ? -11.534 -8.275 -11.948 1.00 98.12 236 THR A CA 1
ATOM 1846 C C . THR A 1 236 ? -10.847 -7.294 -12.903 1.00 98.12 236 THR A C 1
ATOM 1848 O O . THR A 1 236 ? -10.885 -7.503 -14.119 1.00 98.12 236 THR A O 1
ATOM 1851 N N . ALA A 1 237 ? -10.197 -6.244 -12.385 1.00 98.31 237 ALA A N 1
ATOM 1852 C CA . ALA A 1 237 ? -9.440 -5.304 -13.203 1.00 98.31 237 ALA A CA 1
ATOM 1853 C C . ALA A 1 237 ? -8.305 -6.025 -13.946 1.00 98.31 237 ALA A C 1
ATOM 1855 O O . ALA A 1 237 ? -7.620 -6.885 -13.388 1.00 98.31 237 ALA A O 1
ATOM 1856 N N . LYS A 1 238 ? -8.109 -5.659 -15.217 1.00 98.19 238 LYS A N 1
ATOM 1857 C CA . LYS A 1 238 ? -7.133 -6.294 -16.105 1.00 98.19 238 LYS A CA 1
ATOM 1858 C C . LYS A 1 238 ? -6.006 -5.342 -16.464 1.00 98.19 238 LYS A C 1
ATOM 1860 O O . LYS A 1 238 ? -6.247 -4.170 -16.759 1.00 98.19 238 LYS A O 1
ATOM 1865 N N . SER A 1 239 ? -4.789 -5.870 -16.493 1.00 97.50 239 SER A N 1
ATOM 1866 C CA . SER A 1 239 ? -3.657 -5.183 -17.100 1.00 97.50 239 SER A CA 1
ATOM 1867 C C . SER A 1 239 ? -3.854 -5.048 -18.616 1.00 97.50 239 SER A C 1
ATOM 1869 O O . SER A 1 239 ? -4.769 -5.649 -19.194 1.00 97.50 239 SER A O 1
ATOM 1871 N N . LYS A 1 240 ? -2.978 -4.308 -19.309 1.00 94.94 240 LYS A N 1
ATOM 1872 C CA . LYS A 1 240 ? -2.989 -4.261 -20.783 1.00 94.94 240 LYS A CA 1
ATOM 1873 C C . LYS A 1 240 ? -2.770 -5.635 -21.422 1.00 94.94 240 LYS A C 1
ATOM 1875 O O . LYS A 1 240 ? -3.140 -5.826 -22.573 1.00 94.94 240 LYS A O 1
ATOM 1880 N N . TYR A 1 241 ? -2.236 -6.583 -20.652 1.00 94.62 241 TYR A N 1
ATOM 1881 C CA . TYR A 1 241 ? -1.994 -7.965 -21.049 1.00 94.62 241 TYR A CA 1
ATOM 1882 C C . TYR A 1 241 ? -3.094 -8.939 -20.595 1.00 94.62 241 TYR A C 1
ATOM 1884 O O . TYR A 1 241 ? -2.931 -10.151 -20.701 1.00 94.62 241 TYR A O 1
ATOM 1892 N N . GLY A 1 242 ? -4.212 -8.433 -20.066 1.00 95.12 242 GLY A N 1
ATOM 1893 C CA . GLY A 1 242 ? -5.342 -9.255 -19.630 1.00 95.12 242 GLY A CA 1
ATOM 1894 C C . GLY A 1 242 ? -5.167 -9.938 -18.268 1.00 95.12 242 GLY A C 1
ATOM 1895 O O . GLY A 1 242 ? -6.083 -10.642 -17.842 1.00 95.12 242 GLY A O 1
ATOM 1896 N N . ALA A 1 243 ? -4.041 -9.716 -17.584 1.00 96.75 243 ALA A N 1
ATOM 1897 C CA . ALA A 1 243 ? -3.725 -10.323 -16.295 1.00 96.75 243 ALA A CA 1
ATOM 1898 C C . ALA A 1 243 ? -4.412 -9.600 -15.128 1.00 96.75 243 ALA A C 1
ATOM 1900 O O . ALA A 1 243 ? -4.649 -8.392 -15.183 1.00 96.75 243 ALA A O 1
ATOM 1901 N N . THR A 1 244 ? -4.716 -10.340 -14.063 1.00 98.44 244 THR A N 1
ATOM 1902 C CA . THR A 1 244 ? -5.357 -9.825 -12.842 1.00 98.44 244 THR A CA 1
ATOM 1903 C C . THR A 1 244 ? -4.428 -9.960 -11.634 1.00 98.44 244 THR A C 1
ATOM 1905 O O . THR A 1 244 ? -3.339 -10.533 -11.718 1.00 98.44 244 THR A O 1
ATOM 1908 N N . ILE A 1 245 ? -4.882 -9.489 -10.468 1.00 98.81 245 ILE A N 1
ATOM 1909 C CA . ILE A 1 245 ? -4.193 -9.725 -9.187 1.00 98.81 245 ILE A CA 1
ATOM 1910 C C . ILE A 1 245 ? -4.032 -11.233 -8.921 1.00 98.81 245 ILE A C 1
ATOM 1912 O O . ILE A 1 245 ? -3.002 -11.654 -8.397 1.00 98.81 245 ILE A O 1
ATOM 1916 N N . GLN A 1 246 ? -5.017 -12.055 -9.309 1.00 98.62 246 GLN A N 1
ATOM 1917 C CA . GLN A 1 246 ? -4.915 -13.512 -9.197 1.00 98.62 246 GLN A CA 1
ATOM 1918 C C . GLN A 1 246 ? -3.792 -14.062 -10.078 1.00 98.62 246 GLN A C 1
ATOM 1920 O O . GLN A 1 246 ? -2.967 -14.823 -9.582 1.00 98.62 246 GLN A O 1
ATOM 1925 N N . THR A 1 247 ? -3.707 -13.622 -11.340 1.00 98.12 247 THR A N 1
ATOM 1926 C CA . THR A 1 247 ? -2.622 -14.016 -12.253 1.00 98.12 247 THR A CA 1
ATOM 1927 C C . THR A 1 247 ? -1.251 -13.682 -11.657 1.00 98.12 247 THR A C 1
ATOM 1929 O O . THR A 1 247 ? -0.347 -14.514 -11.689 1.00 98.12 247 THR A O 1
ATOM 1932 N N . ALA A 1 248 ? -1.105 -12.500 -11.044 1.00 98.56 248 ALA A N 1
ATOM 1933 C CA . ALA A 1 248 ? 0.149 -12.098 -10.409 1.00 98.56 248 ALA A CA 1
ATOM 1934 C C . ALA A 1 248 ? 0.540 -12.966 -9.208 1.00 98.56 248 ALA A C 1
ATOM 1936 O O . ALA A 1 248 ? 1.709 -13.336 -9.065 1.00 98.56 248 ALA A O 1
ATOM 1937 N N . LEU A 1 249 ? -0.421 -13.322 -8.350 1.00 98.62 249 LEU A N 1
ATOM 1938 C CA . LEU A 1 249 ? -0.147 -14.257 -7.261 1.00 98.62 249 LEU A CA 1
ATOM 1939 C C . LEU A 1 249 ? 0.203 -15.643 -7.807 1.00 98.62 249 LEU A C 1
ATOM 1941 O O . LEU A 1 249 ? 1.147 -16.268 -7.329 1.00 98.62 249 LEU A O 1
ATOM 1945 N N . ASP A 1 250 ? -0.556 -16.119 -8.789 1.00 97.81 250 ASP A N 1
ATOM 1946 C CA . ASP A 1 250 ? -0.387 -17.442 -9.375 1.00 97.81 250 ASP A CA 1
ATOM 1947 C C . ASP A 1 250 ? 1.014 -17.644 -9.948 1.00 97.81 250 ASP A C 1
ATOM 1949 O O . ASP A 1 250 ? 1.596 -18.717 -9.768 1.00 97.81 250 ASP A O 1
ATOM 1953 N N . TYR A 1 251 ? 1.563 -16.604 -10.569 1.00 97.12 251 TYR A N 1
ATOM 1954 C CA . TYR A 1 251 ? 2.955 -16.550 -10.987 1.00 97.12 251 TYR A CA 1
ATOM 1955 C C . TYR A 1 251 ? 3.912 -16.535 -9.784 1.00 97.12 251 TYR A C 1
ATOM 1957 O O . TYR A 1 251 ? 4.822 -17.357 -9.695 1.00 97.12 251 TYR A O 1
ATOM 1965 N N . ALA A 1 252 ? 3.688 -15.654 -8.804 1.00 97.25 252 ALA A N 1
ATOM 1966 C CA . ALA A 1 252 ? 4.580 -15.506 -7.652 1.00 97.25 252 ALA A CA 1
ATOM 1967 C C . ALA A 1 252 ? 4.751 -16.794 -6.821 1.00 97.25 252 ALA A C 1
ATOM 1969 O O . ALA A 1 252 ? 5.830 -17.017 -6.279 1.00 97.25 252 ALA A O 1
ATOM 1970 N N . ILE A 1 253 ? 3.724 -17.649 -6.740 1.00 96.81 253 ILE A N 1
ATOM 1971 C CA . ILE A 1 253 ? 3.783 -18.926 -6.002 1.00 96.81 253 ILE A CA 1
ATOM 1972 C C . ILE A 1 253 ? 4.323 -20.111 -6.820 1.00 96.81 253 ILE A C 1
ATOM 1974 O O . ILE A 1 253 ? 4.452 -21.206 -6.272 1.00 96.81 253 ILE A O 1
ATOM 1978 N N . THR A 1 254 ? 4.607 -19.925 -8.114 1.00 93.81 254 THR A N 1
ATOM 1979 C CA . THR A 1 254 ? 5.130 -20.980 -9.010 1.00 93.81 254 THR A CA 1
ATOM 1980 C C . THR A 1 254 ? 6.582 -20.758 -9.426 1.00 93.81 254 THR A C 1
ATOM 1982 O O . THR A 1 254 ? 7.281 -21.723 -9.729 1.00 93.81 254 THR A O 1
ATOM 1985 N N . VAL A 1 255 ? 7.061 -19.514 -9.414 1.00 92.44 255 VAL A N 1
ATOM 1986 C CA . VAL A 1 255 ? 8.459 -19.192 -9.725 1.00 92.44 255 VAL A CA 1
ATOM 1987 C C . VAL A 1 255 ? 9.409 -19.703 -8.640 1.00 92.44 255 VAL A C 1
ATOM 1989 O O . VAL A 1 255 ? 9.136 -19.576 -7.448 1.00 92.44 255 VAL A O 1
ATOM 1992 N N . ASP A 1 256 ? 10.565 -20.228 -9.060 1.00 92.25 256 ASP A N 1
ATOM 1993 C CA . ASP A 1 256 ? 11.667 -20.581 -8.160 1.00 92.25 256 ASP A CA 1
ATOM 1994 C C . ASP A 1 256 ? 12.095 -19.355 -7.326 1.00 92.25 256 ASP A C 1
ATOM 1996 O O . ASP A 1 256 ? 12.528 -18.347 -7.901 1.00 92.25 256 ASP A O 1
ATOM 2000 N N . PRO A 1 257 ? 12.011 -19.417 -5.982 1.00 93.19 257 PRO A N 1
ATOM 2001 C CA . PRO A 1 257 ? 12.356 -18.292 -5.127 1.00 93.19 257 PRO A CA 1
ATOM 2002 C C . PRO A 1 257 ? 13.859 -17.996 -5.071 1.00 93.19 257 PRO A C 1
ATOM 2004 O O . PRO A 1 257 ? 14.253 -17.011 -4.451 1.00 93.19 257 PRO A O 1
ATOM 2007 N N . LYS A 1 258 ? 14.721 -18.832 -5.673 1.00 91.75 258 LYS A N 1
ATOM 2008 C CA . LYS A 1 258 ? 16.184 -18.643 -5.721 1.00 91.75 258 LYS A CA 1
ATOM 2009 C C . LYS A 1 258 ? 16.809 -18.383 -4.342 1.00 91.75 258 LYS A C 1
ATOM 2011 O O . LYS A 1 258 ? 17.750 -17.604 -4.201 1.00 91.75 258 LYS A O 1
ATOM 2016 N N . GLY A 1 259 ? 16.282 -19.058 -3.321 1.00 92.69 259 GLY A N 1
ATOM 2017 C CA . GLY A 1 259 ? 16.732 -18.950 -1.932 1.00 92.69 259 GLY A CA 1
ATOM 2018 C C . GLY A 1 259 ? 16.110 -17.806 -1.123 1.00 92.69 259 GLY A C 1
ATOM 2019 O O . GLY A 1 259 ? 16.460 -17.656 0.047 1.00 92.69 259 GLY A O 1
ATOM 2020 N N . GLU A 1 260 ? 15.200 -17.011 -1.695 1.00 95.81 260 GLU A N 1
ATOM 2021 C CA . GLU A 1 260 ? 14.388 -16.064 -0.926 1.00 95.81 260 GLU A CA 1
ATOM 2022 C C . GLU A 1 260 ? 13.313 -16.776 -0.090 1.00 95.81 260 GLU A C 1
ATOM 2024 O O . GLU A 1 260 ? 12.811 -17.842 -0.453 1.00 95.81 260 GLU A O 1
ATOM 2029 N N . ASP A 1 261 ? 12.943 -16.166 1.038 1.00 93.81 261 ASP A N 1
ATOM 2030 C CA . ASP A 1 261 ? 11.826 -16.634 1.855 1.00 93.81 261 ASP A CA 1
ATOM 2031 C C . ASP A 1 261 ? 10.494 -16.305 1.166 1.00 93.81 261 ASP A C 1
ATOM 2033 O O . ASP A 1 261 ? 10.235 -15.164 0.786 1.00 93.81 261 ASP A O 1
ATOM 2037 N N . VAL A 1 262 ? 9.637 -17.313 1.028 1.00 96.12 262 VAL A N 1
ATOM 2038 C CA . VAL A 1 262 ? 8.293 -17.187 0.446 1.00 96.12 262 VAL A CA 1
ATOM 2039 C C . VAL A 1 262 ? 7.220 -16.886 1.496 1.00 96.12 262 VAL A C 1
ATOM 2041 O O . VAL A 1 262 ? 6.046 -16.756 1.153 1.00 96.12 262 VAL A O 1
ATOM 2044 N N . GLY A 1 263 ? 7.590 -16.771 2.776 1.00 96.44 263 GLY A N 1
ATOM 2045 C CA . GLY A 1 263 ? 6.678 -16.465 3.879 1.00 96.44 263 GLY A CA 1
ATOM 2046 C C . GLY A 1 263 ? 5.876 -15.176 3.675 1.00 96.44 263 GLY A C 1
ATOM 2047 O O . GLY A 1 263 ? 4.701 -15.125 4.051 1.00 96.44 263 GLY A O 1
ATOM 2048 N N . ASP A 1 264 ? 6.466 -14.184 2.999 1.00 95.25 264 ASP A N 1
ATOM 2049 C CA . ASP A 1 264 ? 5.811 -12.921 2.634 1.00 95.25 264 ASP A CA 1
ATOM 2050 C C . ASP A 1 264 ? 4.579 -13.140 1.729 1.00 95.25 264 ASP A C 1
ATOM 2052 O O . ASP A 1 264 ? 3.639 -12.349 1.770 1.00 95.25 264 ASP A O 1
ATOM 2056 N N . LEU A 1 265 ? 4.506 -14.244 0.972 1.00 97.81 265 LEU A N 1
ATOM 2057 C CA . LEU A 1 265 ? 3.361 -14.554 0.105 1.00 97.81 265 LEU A CA 1
ATOM 2058 C C . LEU A 1 265 ? 2.147 -15.096 0.871 1.00 97.81 265 LEU A C 1
ATOM 2060 O O . LEU A 1 265 ? 1.023 -14.972 0.384 1.00 97.81 265 LEU A O 1
ATOM 2064 N N . LEU A 1 266 ? 2.322 -15.687 2.059 1.00 98.25 266 LEU A N 1
ATOM 2065 C CA . LEU A 1 266 ? 1.248 -16.421 2.749 1.00 98.25 266 LEU A CA 1
ATOM 2066 C C . LEU A 1 266 ? -0.013 -15.571 3.013 1.00 98.25 266 LEU A C 1
ATOM 2068 O O . LEU A 1 266 ? -1.116 -16.036 2.703 1.00 98.25 266 LEU A O 1
ATOM 2072 N N . PRO A 1 267 ? 0.084 -14.322 3.516 1.00 97.81 267 PRO A N 1
ATOM 2073 C CA . PRO A 1 267 ? -1.094 -13.476 3.704 1.00 97.81 267 PRO A CA 1
ATOM 2074 C C . PRO A 1 267 ? -1.806 -13.133 2.388 1.00 97.81 267 PRO A C 1
ATOM 2076 O O . PRO A 1 267 ? -3.029 -12.967 2.376 1.00 97.81 267 PRO A O 1
ATOM 2079 N N . HIS A 1 268 ? -1.056 -13.026 1.289 1.00 98.56 268 HIS A N 1
ATOM 2080 C CA . HIS A 1 268 ? -1.577 -12.699 -0.039 1.00 98.56 268 HIS A CA 1
ATOM 2081 C C . HIS A 1 268 ? -2.272 -13.900 -0.673 1.00 98.56 268 HIS A C 1
ATOM 2083 O O . HIS A 1 268 ? -3.350 -13.741 -1.243 1.00 98.56 268 HIS A O 1
ATOM 2089 N N . VAL A 1 269 ? -1.733 -15.106 -0.473 1.00 98.69 269 VAL A N 1
ATOM 2090 C CA . VAL A 1 269 ? -2.390 -16.360 -0.862 1.00 98.69 269 VAL A CA 1
ATOM 2091 C C . VAL A 1 269 ? -3.736 -16.512 -0.168 1.00 98.69 269 VAL A C 1
ATOM 2093 O O . VAL A 1 269 ? -4.734 -16.768 -0.835 1.00 98.69 269 VAL A O 1
ATOM 2096 N N . ALA A 1 270 ? -3.806 -16.267 1.143 1.00 98.44 270 ALA A N 1
ATOM 2097 C CA . ALA A 1 270 ? -5.078 -16.291 1.866 1.00 98.44 270 ALA A CA 1
ATOM 2098 C C . ALA A 1 270 ? -6.080 -15.247 1.333 1.00 98.44 270 ALA A C 1
ATOM 2100 O O . ALA A 1 270 ? -7.267 -15.536 1.191 1.00 98.44 270 ALA A O 1
ATOM 2101 N N . ALA A 1 271 ? -5.615 -14.036 1.008 1.00 98.44 271 ALA A N 1
ATOM 2102 C CA . ALA A 1 271 ? -6.471 -12.977 0.477 1.00 98.44 271 ALA A CA 1
ATOM 2103 C C . ALA A 1 271 ? -7.024 -13.297 -0.923 1.00 98.44 271 ALA A C 1
ATOM 2105 O O . ALA A 1 271 ? -8.210 -13.081 -1.172 1.00 98.44 271 ALA A O 1
ATOM 2106 N N . VAL A 1 272 ? -6.192 -13.827 -1.825 1.00 98.56 272 VAL A N 1
ATOM 2107 C CA . VAL A 1 272 ? -6.626 -14.236 -3.170 1.00 98.56 272 VAL A CA 1
ATOM 2108 C C . VAL A 1 272 ? -7.522 -15.468 -3.095 1.00 98.56 272 VAL A C 1
ATOM 2110 O O . VAL A 1 272 ? -8.570 -15.468 -3.730 1.00 98.56 272 VAL A O 1
ATOM 2113 N N . ALA A 1 273 ? -7.211 -16.459 -2.256 1.00 98.12 273 ALA A N 1
ATOM 2114 C CA . ALA A 1 273 ? -8.107 -17.595 -2.032 1.00 98.12 273 ALA A CA 1
ATOM 2115 C C . ALA A 1 273 ? -9.496 -17.139 -1.556 1.00 98.12 273 ALA A C 1
ATOM 2117 O O . ALA A 1 273 ? -10.514 -17.651 -2.018 1.00 98.12 273 ALA A O 1
ATOM 2118 N N . ALA A 1 274 ? -9.561 -16.128 -0.682 1.00 97.94 274 ALA A N 1
ATOM 2119 C CA . ALA A 1 274 ? -10.832 -15.562 -0.245 1.00 97.94 274 ALA A CA 1
ATOM 2120 C C . ALA A 1 274 ? -11.595 -14.852 -1.382 1.00 97.94 274 ALA A C 1
ATOM 2122 O O . ALA A 1 274 ? -12.811 -15.017 -1.505 1.00 97.94 274 ALA A O 1
ATOM 2123 N N . ALA A 1 275 ? -10.894 -14.076 -2.213 1.00 98.06 275 ALA A N 1
ATOM 2124 C CA . ALA A 1 275 ? -11.499 -13.274 -3.276 1.00 98.06 275 ALA A CA 1
ATOM 2125 C C . ALA A 1 275 ? -11.893 -14.089 -4.524 1.00 98.06 275 ALA A C 1
ATOM 2127 O O . ALA A 1 275 ? -12.939 -13.826 -5.116 1.00 98.06 275 ALA A O 1
ATOM 2128 N N . TYR A 1 276 ? -11.085 -15.074 -4.913 1.00 97.81 276 TYR A N 1
ATOM 2129 C CA . TYR A 1 276 ? -11.226 -15.818 -6.171 1.00 97.81 276 TYR A CA 1
ATOM 2130 C C . TYR A 1 276 ? -11.651 -17.281 -5.983 1.00 97.81 276 TYR A C 1
ATOM 2132 O O . TYR A 1 276 ? -12.044 -17.929 -6.950 1.00 97.81 276 TYR A O 1
ATOM 2140 N N . GLY A 1 277 ? -11.606 -17.799 -4.753 1.00 97.31 277 GLY A N 1
ATOM 2141 C CA . GLY A 1 277 ? -11.848 -19.208 -4.457 1.00 97.31 277 GLY A CA 1
ATOM 2142 C C . GLY A 1 277 ? -10.604 -20.073 -4.676 1.00 97.31 277 GLY A C 1
ATOM 2143 O O . GLY A 1 277 ? -9.557 -19.593 -5.099 1.00 97.31 277 GLY A O 1
ATOM 2144 N N . ASP A 1 278 ? -10.720 -21.363 -4.361 1.00 96.88 278 ASP A N 1
ATOM 2145 C CA . ASP A 1 278 ? -9.635 -22.343 -4.522 1.00 96.88 278 ASP A CA 1
ATOM 2146 C C . ASP A 1 278 ? -10.176 -23.705 -5.003 1.00 96.88 278 ASP A C 1
ATOM 2148 O O . ASP A 1 278 ? -10.113 -24.696 -4.272 1.00 96.88 278 ASP A O 1
ATOM 2152 N N . PRO A 1 279 ? -10.781 -23.774 -6.205 1.00 94.38 279 PRO A N 1
ATOM 2153 C CA . PRO A 1 279 ? -11.515 -24.961 -6.656 1.00 94.38 279 PRO A CA 1
ATOM 2154 C C . PRO A 1 279 ? -10.633 -26.207 -6.810 1.00 94.38 279 PRO A C 1
ATOM 2156 O O . PRO A 1 279 ? -11.112 -27.322 -6.639 1.00 94.38 279 PRO A O 1
ATOM 2159 N N . VAL A 1 280 ? -9.345 -26.018 -7.106 1.00 94.50 280 VAL A N 1
ATOM 2160 C CA . VAL A 1 280 ? -8.368 -27.100 -7.314 1.00 94.50 280 VAL A CA 1
ATOM 2161 C C . VAL A 1 280 ? -7.401 -27.270 -6.135 1.00 94.50 280 VAL A C 1
ATOM 2163 O O . VAL A 1 280 ? -6.447 -28.036 -6.225 1.00 94.50 280 VAL A O 1
ATOM 2166 N N . GLY A 1 281 ? -7.617 -26.558 -5.022 1.00 96.88 281 GLY A N 1
ATOM 2167 C CA . GLY A 1 281 ? -6.796 -26.677 -3.811 1.00 96.88 281 GLY A CA 1
ATOM 2168 C C . GLY A 1 281 ? -5.365 -26.135 -3.934 1.00 96.88 281 GLY A C 1
ATOM 2169 O O . GLY A 1 281 ? -4.510 -26.488 -3.117 1.00 96.88 281 GLY A O 1
ATOM 2170 N N . LYS A 1 282 ? -5.084 -25.289 -4.933 1.00 96.94 282 LYS A N 1
ATOM 2171 C CA . LYS A 1 282 ? -3.763 -24.696 -5.191 1.00 96.94 282 LYS A CA 1
ATOM 2172 C C . LYS A 1 282 ? -3.306 -23.833 -4.017 1.00 96.94 282 LYS A C 1
ATOM 2174 O O . LYS A 1 282 ? -2.178 -23.971 -3.539 1.00 96.94 282 LYS A O 1
ATOM 2179 N N . TYR A 1 283 ? -4.174 -22.941 -3.546 1.00 98.12 283 TYR A N 1
ATOM 2180 C CA . TYR A 1 283 ? -3.828 -21.985 -2.494 1.00 98.12 283 TYR A CA 1
ATOM 2181 C C . TYR A 1 283 ? -3.716 -22.669 -1.133 1.00 98.12 283 TYR A C 1
ATOM 2183 O O . TYR A 1 283 ? -2.753 -22.432 -0.400 1.00 98.12 283 TYR A O 1
ATOM 2191 N N . LYS A 1 284 ? -4.636 -23.587 -0.824 1.00 97.81 284 LYS A N 1
ATOM 2192 C CA . LYS A 1 284 ? -4.555 -24.454 0.356 1.00 97.81 284 LYS A CA 1
ATOM 2193 C C . LYS A 1 284 ? -3.273 -25.290 0.353 1.00 97.81 284 LYS A C 1
ATOM 2195 O O . LYS A 1 284 ? -2.604 -25.391 1.385 1.00 97.81 284 LYS A O 1
ATOM 2200 N N . GLY A 1 285 ? -2.912 -25.871 -0.791 1.00 98.00 285 GLY A N 1
ATOM 2201 C CA . GLY A 1 285 ? -1.678 -26.639 -0.958 1.00 98.00 285 GLY A CA 1
ATOM 2202 C C . GLY A 1 285 ? -0.436 -25.806 -0.644 1.00 98.00 285 GLY A C 1
ATOM 2203 O O . GLY A 1 285 ? 0.388 -26.211 0.175 1.00 98.00 285 GLY A O 1
ATOM 2204 N N . PHE A 1 286 ? -0.340 -24.598 -1.209 1.00 97.88 286 PHE A N 1
ATOM 2205 C CA . PHE A 1 286 ? 0.765 -23.682 -0.920 1.00 97.88 286 PHE A CA 1
ATOM 2206 C C . PHE A 1 286 ? 0.833 -23.304 0.569 1.00 97.88 286 PHE A C 1
ATOM 2208 O O . PHE A 1 286 ? 1.878 -23.450 1.205 1.00 97.88 286 PHE A O 1
ATOM 2215 N N . LEU A 1 287 ? -0.2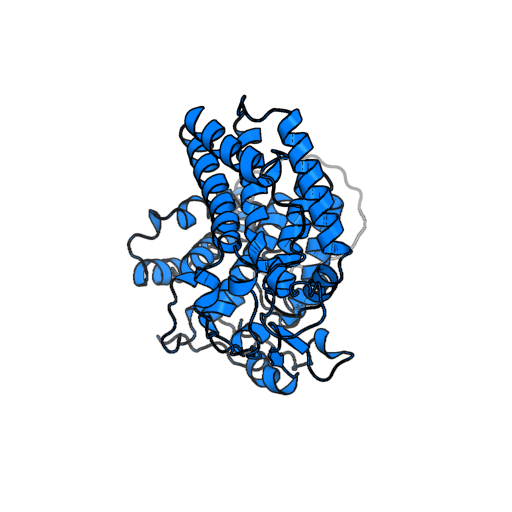87 -22.870 1.156 1.00 98.38 287 LEU A N 1
ATOM 2216 C CA . LEU A 1 287 ? -0.346 -22.462 2.563 1.00 98.38 287 LEU A CA 1
ATOM 2217 C C . LEU A 1 287 ? 0.056 -23.596 3.514 1.00 98.38 287 LEU A C 1
ATOM 2219 O O . LEU A 1 287 ? 0.900 -23.394 4.384 1.00 98.38 287 LEU A O 1
ATOM 2223 N N . SER A 1 288 ? -0.509 -24.792 3.336 1.00 97.69 288 SER A N 1
ATOM 2224 C CA . SER A 1 288 ? -0.221 -25.946 4.199 1.00 97.69 288 SER A CA 1
ATOM 2225 C C . SER A 1 288 ? 1.225 -26.434 4.086 1.00 97.69 288 SER A C 1
ATOM 2227 O O . SER A 1 288 ? 1.811 -26.811 5.102 1.00 97.69 288 SER A O 1
ATOM 2229 N N . LYS A 1 289 ? 1.823 -26.369 2.887 1.00 97.44 289 LYS A N 1
ATOM 2230 C CA . LYS A 1 289 ? 3.228 -26.726 2.646 1.00 97.44 289 LYS A CA 1
ATOM 2231 C C . LYS A 1 289 ? 4.195 -25.814 3.399 1.00 97.44 289 LYS A C 1
ATOM 2233 O O . LYS A 1 289 ? 5.186 -26.290 3.945 1.00 97.44 289 LYS A O 1
ATOM 2238 N N . HIS A 1 290 ? 3.924 -24.512 3.407 1.00 97.12 290 HIS A N 1
ATOM 2239 C CA . HIS A 1 290 ? 4.842 -23.512 3.957 1.00 97.12 290 HIS A CA 1
ATOM 2240 C C . HIS A 1 290 ? 4.541 -23.138 5.413 1.00 97.12 290 HIS A C 1
ATOM 2242 O O . HIS A 1 290 ? 5.428 -22.677 6.129 1.00 97.12 290 HIS A O 1
ATOM 2248 N N . LEU A 1 291 ? 3.309 -23.353 5.878 1.00 97.31 291 LEU A N 1
ATOM 2249 C CA . LEU A 1 291 ? 2.904 -23.075 7.248 1.00 97.31 291 LEU A CA 1
ATOM 2250 C C . LEU A 1 291 ? 1.689 -23.922 7.638 1.00 97.31 291 LEU A C 1
ATOM 2252 O O . LEU A 1 291 ? 0.555 -23.475 7.529 1.00 97.31 291 LEU A O 1
ATOM 2256 N N . SER A 1 292 ? 1.906 -25.114 8.191 1.00 95.75 292 SER A N 1
ATOM 2257 C CA . SER A 1 292 ? 0.822 -26.035 8.588 1.00 95.75 292 SER A CA 1
ATOM 2258 C C . SER A 1 292 ? -0.202 -25.444 9.573 1.00 95.75 292 SER A C 1
ATOM 2260 O O . SER A 1 292 ? -1.329 -25.916 9.654 1.00 95.75 292 SER A O 1
ATOM 2262 N N . THR A 1 293 ? 0.167 -24.384 10.301 1.00 96.75 293 THR A N 1
ATOM 2263 C CA . THR A 1 293 ? -0.701 -23.658 11.246 1.00 96.75 293 THR A CA 1
ATOM 2264 C C . THR A 1 293 ? -1.310 -22.381 10.656 1.00 96.75 293 THR A C 1
ATOM 2266 O O . THR A 1 293 ? -1.702 -21.490 11.411 1.00 96.75 293 THR A O 1
ATOM 2269 N N . TYR A 1 294 ? -1.364 -22.234 9.325 1.00 97.00 294 TYR A N 1
ATOM 2270 C CA . TYR A 1 294 ? -1.815 -20.994 8.676 1.00 97.00 294 TYR A CA 1
ATOM 2271 C C . TYR A 1 294 ? -3.224 -20.570 9.122 1.00 97.00 294 TYR A C 1
ATOM 2273 O O . TYR A 1 294 ? -3.462 -19.381 9.317 1.00 97.00 294 TYR A O 1
ATOM 2281 N N . GLU A 1 295 ? -4.126 -21.523 9.375 1.00 96.50 295 GLU A N 1
ATOM 2282 C CA . GLU A 1 295 ? -5.512 -21.251 9.788 1.00 96.50 295 GLU A CA 1
ATOM 2283 C C . GLU A 1 295 ? -5.612 -20.564 11.155 1.00 96.50 295 GLU A C 1
ATOM 2285 O O . GLU A 1 295 ? -6.576 -19.855 11.435 1.00 96.50 295 GLU A O 1
ATOM 2290 N N . SER A 1 296 ? -4.590 -20.713 12.002 1.00 95.38 296 SER A N 1
ATOM 2291 C CA . SER A 1 296 ? -4.526 -20.054 13.307 1.00 95.38 296 SER A CA 1
ATOM 2292 C C . SER A 1 296 ? -3.861 -18.674 13.248 1.00 95.38 296 SER A C 1
ATOM 2294 O O . SER A 1 296 ? -3.637 -18.056 14.293 1.00 95.38 296 SER A O 1
ATOM 2296 N N . LYS A 1 297 ? -3.438 -18.206 12.066 1.00 95.12 297 LYS A N 1
ATOM 2297 C CA . LYS A 1 297 ? -2.723 -16.932 11.930 1.00 95.12 297 LYS A CA 1
ATOM 2298 C C . LYS A 1 297 ? -3.693 -15.761 11.783 1.00 95.12 297 LYS A C 1
ATOM 2300 O O . LYS A 1 297 ? -4.748 -15.910 11.167 1.00 95.12 297 LYS A O 1
ATOM 2305 N N . PRO A 1 298 ? -3.311 -14.554 12.248 1.00 91.62 298 PRO A N 1
ATOM 2306 C CA . PRO A 1 298 ? -4.148 -13.367 12.095 1.00 91.62 298 PRO A CA 1
ATOM 2307 C C . PRO A 1 298 ? -4.551 -13.094 10.644 1.00 91.62 298 PRO A C 1
ATOM 2309 O O . PRO A 1 298 ? -5.690 -12.712 10.394 1.00 91.62 298 PRO A O 1
ATOM 2312 N N . PHE A 1 299 ? -3.651 -13.338 9.682 1.00 93.31 299 PHE A N 1
ATOM 2313 C CA . PHE A 1 299 ? -3.961 -13.123 8.270 1.00 93.31 299 PHE A CA 1
ATOM 2314 C C . PHE A 1 299 ? -5.041 -14.036 7.723 1.00 93.31 299 PHE A C 1
ATOM 2316 O O . PHE A 1 299 ? -5.737 -13.642 6.795 1.00 93.31 299 PHE A O 1
ATOM 2323 N N . TRP A 1 300 ? -5.205 -15.232 8.280 1.00 95.44 300 TRP A N 1
ATOM 2324 C CA . TRP A 1 300 ? -6.305 -16.096 7.891 1.00 95.44 300 TRP A CA 1
ATOM 2325 C C . TRP A 1 300 ? -7.621 -15.523 8.410 1.00 95.44 300 TRP A C 1
ATOM 2327 O O . TRP A 1 300 ? -8.564 -15.336 7.647 1.00 95.44 300 TRP A O 1
ATOM 2337 N N . PHE A 1 301 ? -7.645 -15.122 9.684 1.00 91.69 301 PHE A N 1
ATOM 2338 C CA . PHE A 1 301 ? -8.832 -14.569 10.335 1.00 91.69 301 PHE A CA 1
ATOM 2339 C C . PHE A 1 301 ? -9.449 -13.379 9.583 1.00 91.69 301 PHE A C 1
ATOM 2341 O O . PHE A 1 301 ? -10.663 -13.346 9.410 1.00 91.69 301 PHE A O 1
ATOM 2348 N N . TYR A 1 302 ? -8.651 -12.412 9.115 1.00 88.31 302 TYR A N 1
ATOM 2349 C CA . TYR A 1 302 ? -9.188 -11.231 8.416 1.00 88.31 302 TYR A CA 1
ATOM 2350 C C . TYR A 1 302 ? -9.325 -11.390 6.890 1.00 88.31 302 TYR A C 1
ATOM 2352 O O . TYR A 1 302 ? -9.794 -10.470 6.219 1.00 88.31 302 TYR A O 1
ATOM 2360 N N . ASN A 1 303 ? -8.923 -12.527 6.315 1.00 94.25 303 ASN A N 1
ATOM 2361 C CA . ASN A 1 303 ? -9.126 -12.846 4.900 1.00 94.25 303 ASN A CA 1
ATOM 2362 C C . ASN A 1 303 ? -10.270 -13.851 4.752 1.00 94.25 303 ASN A C 1
ATOM 2364 O O . ASN A 1 303 ? -10.043 -15.044 4.585 1.00 94.25 303 ASN A O 1
ATOM 2368 N N . GLN A 1 304 ? -11.508 -13.362 4.824 1.00 92.81 304 GLN A N 1
ATOM 2369 C CA . GLN A 1 304 ? -12.700 -14.206 4.758 1.00 92.81 304 GLN A CA 1
ATOM 2370 C C . GLN A 1 304 ? -13.543 -13.858 3.526 1.00 92.81 304 GLN A C 1
ATOM 2372 O O . GLN A 1 304 ? -13.839 -12.677 3.329 1.00 92.81 304 GLN A O 1
ATOM 2377 N N . PRO A 1 305 ? -13.997 -14.847 2.727 1.00 92.88 305 PRO A N 1
ATOM 2378 C CA . PRO A 1 305 ? -14.794 -14.586 1.526 1.00 92.88 305 PRO A CA 1
ATOM 2379 C C . PRO A 1 305 ? -16.055 -13.759 1.800 1.00 92.88 305 PRO A C 1
ATOM 2381 O O . PRO A 1 305 ? -16.450 -12.932 0.989 1.00 92.88 305 PRO A O 1
ATOM 2384 N N . GLY A 1 306 ? -16.686 -13.960 2.964 1.00 91.50 306 GLY A N 1
ATOM 2385 C CA . GLY A 1 306 ? -17.897 -13.231 3.357 1.00 91.50 306 GLY A CA 1
ATOM 2386 C C . GLY A 1 306 ? -17.693 -11.726 3.561 1.00 91.50 306 GLY A C 1
ATOM 2387 O O . GLY A 1 306 ? -18.670 -10.987 3.556 1.00 91.50 306 GLY A O 1
ATOM 2388 N N . ALA A 1 307 ? -16.448 -11.266 3.709 1.00 89.75 307 ALA A N 1
ATOM 2389 C CA . ALA A 1 307 ? -16.122 -9.849 3.839 1.00 89.75 307 ALA A CA 1
ATOM 2390 C C . ALA A 1 307 ? -15.923 -9.141 2.483 1.00 89.75 307 ALA A C 1
ATOM 2392 O O . ALA A 1 307 ? -15.729 -7.929 2.468 1.00 89.75 307 ALA A O 1
ATOM 2393 N N . LEU A 1 308 ? -15.936 -9.875 1.362 1.00 94.81 308 LEU A N 1
ATOM 2394 C CA . LEU A 1 308 ? -15.647 -9.352 0.025 1.00 94.81 308 LEU A CA 1
ATOM 2395 C C . LEU A 1 308 ? -16.875 -9.482 -0.877 1.00 94.81 308 LEU A C 1
ATOM 2397 O O . LEU A 1 308 ? -17.082 -10.516 -1.504 1.00 94.81 308 LEU A O 1
ATOM 2401 N N . THR A 1 309 ? -17.689 -8.437 -0.950 1.00 95.31 309 THR A N 1
ATOM 2402 C CA . THR A 1 309 ? -19.002 -8.423 -1.616 1.00 95.31 309 THR A CA 1
ATOM 2403 C C . THR A 1 309 ? -18.950 -8.183 -3.125 1.00 95.31 309 THR A C 1
ATOM 2405 O O . THR A 1 309 ? -19.939 -8.425 -3.820 1.00 95.31 309 THR A O 1
ATOM 2408 N N . LYS A 1 310 ? -17.820 -7.692 -3.642 1.00 96.38 310 LYS A N 1
ATOM 2409 C CA . LYS A 1 310 ? -17.595 -7.387 -5.065 1.00 96.38 310 LYS A CA 1
ATOM 2410 C C . LYS A 1 310 ? -16.606 -8.341 -5.727 1.00 96.38 310 LYS A C 1
ATOM 2412 O O . LYS A 1 310 ? -16.477 -8.323 -6.948 1.00 96.38 310 LYS A O 1
ATOM 2417 N N . SER A 1 311 ? -15.960 -9.193 -4.935 1.00 95.12 311 SER A N 1
ATOM 2418 C CA . SER A 1 311 ? -15.045 -10.231 -5.403 1.00 95.12 311 SER A CA 1
ATOM 2419 C C . SER A 1 311 ? -15.705 -11.287 -6.311 1.00 95.12 311 SER A C 1
ATOM 2421 O O . SER A 1 311 ? -16.925 -11.490 -6.255 1.00 95.12 311 SER A O 1
ATOM 2423 N N . PRO A 1 312 ? -14.912 -12.012 -7.123 1.00 95.06 312 PRO A N 1
ATOM 2424 C CA . PRO A 1 312 ? -15.397 -13.146 -7.911 1.00 95.06 312 PRO A CA 1
ATOM 2425 C C . PRO A 1 312 ? -16.194 -14.181 -7.102 1.00 95.06 312 PRO A C 1
ATOM 2427 O O . PRO A 1 312 ? -17.298 -14.541 -7.511 1.00 95.06 312 PRO A O 1
ATOM 2430 N N . THR A 1 313 ? -15.720 -14.584 -5.916 1.00 92.38 313 THR A N 1
ATOM 2431 C CA . THR A 1 313 ? -16.430 -15.550 -5.053 1.00 92.38 313 THR A CA 1
ATOM 2432 C C . THR A 1 313 ? -17.835 -15.075 -4.658 1.00 92.38 313 THR A C 1
ATOM 2434 O O . THR A 1 313 ? -18.757 -15.888 -4.536 1.00 92.38 313 THR A O 1
ATOM 2437 N N . ALA A 1 314 ? -18.042 -13.766 -4.471 1.00 88.94 314 ALA A N 1
ATOM 2438 C CA . ALA A 1 314 ? -19.360 -13.221 -4.139 1.00 88.94 314 ALA A CA 1
ATOM 2439 C C . ALA A 1 314 ? -20.354 -13.314 -5.303 1.00 88.94 314 ALA A C 1
ATOM 2441 O O . ALA A 1 314 ? -21.536 -13.589 -5.081 1.00 88.94 314 ALA A O 1
ATOM 2442 N N . LYS A 1 315 ? -19.882 -13.132 -6.542 1.00 82.62 315 LYS A N 1
ATOM 2443 C CA . LYS A 1 315 ? -20.718 -13.243 -7.748 1.00 82.62 315 LYS A CA 1
ATOM 2444 C C . LYS A 1 315 ? -21.193 -14.680 -7.963 1.00 82.62 315 LYS A C 1
ATOM 2446 O O . LYS A 1 315 ? -22.377 -14.891 -8.219 1.00 82.62 315 LYS A O 1
ATOM 2451 N N . THR A 1 316 ? -20.312 -15.661 -7.758 1.00 72.69 316 THR A N 1
ATOM 2452 C CA . THR A 1 316 ? -20.656 -17.087 -7.875 1.00 72.69 316 THR A CA 1
ATOM 2453 C C . THR A 1 316 ? -21.732 -17.498 -6.870 1.00 72.69 316 THR A C 1
ATOM 2455 O O . THR A 1 316 ? -22.686 -18.176 -7.240 1.00 72.69 316 THR A O 1
ATOM 2458 N N . LYS A 1 317 ? -21.656 -17.027 -5.615 1.00 62.53 317 LYS A N 1
ATOM 2459 C CA . LYS A 1 317 ? -22.709 -17.292 -4.617 1.00 62.53 317 LYS A CA 1
ATOM 2460 C C . LYS A 1 317 ? -24.063 -16.726 -5.044 1.00 62.53 317 LYS A C 1
ATOM 2462 O O . LYS A 1 317 ? -25.065 -17.415 -4.907 1.00 62.53 317 LYS A O 1
ATOM 2467 N N . ARG A 1 318 ? -24.104 -15.509 -5.596 1.00 58.59 318 ARG A N 1
ATOM 2468 C CA . ARG A 1 318 ? -25.358 -14.883 -6.051 1.00 58.59 318 ARG A CA 1
ATOM 2469 C C . ARG A 1 318 ? -26.004 -15.645 -7.216 1.00 58.59 318 ARG A C 1
ATOM 2471 O O . ARG A 1 318 ? -27.222 -15.752 -7.248 1.00 58.59 318 ARG A O 1
ATOM 2478 N N . SER A 1 319 ? -25.199 -16.220 -8.112 1.00 51.81 319 SER A N 1
ATOM 2479 C CA . SER A 1 319 ? -25.687 -17.058 -9.218 1.00 51.81 319 SER A CA 1
ATOM 2480 C C . SER A 1 319 ? -26.316 -18.375 -8.749 1.00 51.81 319 SER A C 1
ATOM 2482 O O . SER A 1 319 ? -27.226 -18.865 -9.403 1.00 51.81 319 SER A O 1
ATOM 2484 N N . ILE A 1 320 ? -25.856 -18.943 -7.629 1.00 46.22 320 ILE A N 1
ATOM 2485 C CA . ILE A 1 320 ? -26.406 -20.193 -7.076 1.00 46.22 320 ILE A CA 1
ATOM 2486 C C . ILE A 1 320 ? -27.776 -19.948 -6.424 1.00 46.22 320 ILE A C 1
ATOM 2488 O O . ILE A 1 320 ? -28.672 -20.771 -6.568 1.00 46.22 320 ILE A O 1
ATOM 2492 N N . TYR A 1 321 ? -27.969 -18.806 -5.753 1.00 40.50 321 TYR A N 1
ATOM 2493 C CA . TYR A 1 321 ? -29.252 -18.467 -5.118 1.00 40.50 321 TYR A CA 1
ATOM 2494 C C . TYR A 1 321 ? -30.329 -17.979 -6.099 1.00 40.50 321 TYR A C 1
ATOM 2496 O O . TYR A 1 321 ? -31.505 -18.084 -5.786 1.00 40.50 321 TYR A O 1
ATOM 2504 N N . LEU A 1 322 ? -29.951 -17.471 -7.277 1.00 41.47 322 LEU A N 1
ATOM 2505 C CA . LEU A 1 322 ? -30.898 -17.099 -8.341 1.00 41.47 322 LEU A CA 1
ATOM 2506 C C . LEU A 1 322 ? -31.218 -18.265 -9.299 1.00 41.47 322 LEU A C 1
ATOM 2508 O O . LEU A 1 322 ? -32.012 -18.097 -10.213 1.00 41.47 322 LEU A O 1
ATOM 2512 N N . GLY A 1 323 ? -30.600 -19.436 -9.103 1.00 36.84 323 GLY A N 1
ATOM 2513 C CA . GLY A 1 323 ? -30.840 -20.653 -9.891 1.00 36.84 323 GLY A CA 1
ATOM 2514 C C . GLY A 1 323 ? -31.840 -21.633 -9.265 1.00 36.84 323 GLY A C 1
ATOM 2515 O O . GLY A 1 323 ? -31.920 -22.775 -9.710 1.00 36.84 323 GLY A O 1
ATOM 2516 N N . GLY A 1 324 ? -32.565 -21.228 -8.218 1.00 37.28 324 GLY A N 1
ATOM 2517 C CA . GLY A 1 324 ? -33.562 -22.062 -7.548 1.00 37.28 324 GLY A CA 1
ATOM 2518 C C . GLY A 1 324 ? -34.581 -21.221 -6.787 1.00 37.28 324 GLY A C 1
ATOM 2519 O O . GLY A 1 324 ? -34.340 -20.865 -5.638 1.00 37.28 324 GLY A O 1
ATOM 2520 N N . GLY A 1 325 ? -35.707 -20.912 -7.426 1.00 28.83 325 GLY A N 1
ATOM 2521 C CA . GLY A 1 325 ? -36.843 -20.223 -6.810 1.00 28.83 325 GLY A CA 1
ATOM 2522 C C . GLY A 1 325 ? -37.678 -19.489 -7.854 1.00 28.83 325 GLY A C 1
ATOM 2523 O O . GLY A 1 325 ? -37.117 -18.762 -8.660 1.00 28.83 325 GLY A O 1
ATOM 2524 N N . GLU A 1 326 ? -38.976 -19.763 -7.838 1.00 33.44 326 GLU A N 1
ATOM 2525 C CA . GLU A 1 326 ? -40.004 -19.525 -8.856 1.00 33.44 326 GLU A CA 1
ATOM 2526 C C . GLU A 1 326 ? -40.234 -18.065 -9.273 1.00 33.44 326 GLU A C 1
ATOM 2528 O O . GLU A 1 326 ? -39.931 -17.122 -8.542 1.00 33.44 326 GLU A O 1
ATOM 2533 N N . ASP A 1 327 ? -40.794 -17.946 -10.480 1.00 34.66 327 ASP A N 1
ATOM 2534 C CA . ASP A 1 327 ? -41.362 -16.744 -11.079 1.00 34.66 327 ASP A CA 1
ATOM 2535 C C . ASP A 1 327 ? -42.361 -16.066 -10.130 1.00 34.66 327 ASP A C 1
ATOM 2537 O O . ASP A 1 327 ? -43.324 -16.696 -9.699 1.00 34.66 327 ASP A O 1
ATOM 2541 N N . ASP A 1 328 ? -42.179 -14.767 -9.890 1.00 33.34 328 ASP A N 1
ATOM 2542 C CA . ASP A 1 328 ? -43.286 -13.875 -9.556 1.00 33.34 328 ASP A CA 1
ATOM 2543 C C . ASP A 1 328 ? -43.279 -12.708 -10.549 1.00 33.34 328 ASP A C 1
ATOM 2545 O O . ASP A 1 328 ? -42.376 -11.868 -10.602 1.00 33.34 328 ASP A O 1
ATOM 2549 N N . ASP A 1 329 ? -44.312 -12.772 -11.374 1.00 34.81 329 ASP A N 1
ATOM 2550 C CA . ASP A 1 329 ? -44.797 -11.851 -12.384 1.00 34.81 329 ASP A CA 1
ATOM 2551 C C . ASP A 1 329 ? -45.234 -10.521 -11.741 1.00 34.81 329 ASP A C 1
ATOM 2553 O O . ASP A 1 329 ? -46.085 -10.504 -10.853 1.00 34.81 329 ASP A O 1
ATOM 2557 N N . ASP A 1 330 ? -44.682 -9.397 -12.204 1.00 31.91 330 ASP A N 1
ATOM 2558 C CA . ASP A 1 330 ? -45.448 -8.149 -12.277 1.00 31.91 330 ASP A CA 1
ATOM 2559 C C . ASP A 1 330 ? -44.975 -7.346 -13.491 1.00 31.91 330 ASP A C 1
ATOM 2561 O O . ASP A 1 330 ? -43.843 -6.852 -13.571 1.00 31.91 330 ASP A O 1
ATOM 2565 N N . GLY A 1 331 ? -45.850 -7.311 -14.490 1.00 30.11 331 GLY A N 1
ATOM 2566 C CA . GLY A 1 331 ? -45.599 -6.748 -15.799 1.00 30.11 331 GLY A CA 1
ATOM 2567 C C . GLY A 1 331 ? -45.680 -5.225 -15.838 1.00 30.11 331 GLY A C 1
ATOM 2568 O O . GLY A 1 331 ? -46.507 -4.585 -15.195 1.00 30.11 331 GLY A O 1
ATOM 2569 N N . SER A 1 332 ? -44.854 -4.633 -16.696 1.00 31.38 332 SER A N 1
ATOM 2570 C CA . SER A 1 332 ? -45.283 -3.614 -17.666 1.00 31.38 332 SER A CA 1
ATOM 2571 C C . SER A 1 332 ? -44.108 -3.220 -18.564 1.00 31.38 332 SER A C 1
ATOM 2573 O O . SER A 1 332 ? -43.277 -2.385 -18.216 1.00 31.38 332 SER A O 1
ATOM 2575 N N . GLU A 1 333 ? -44.060 -3.823 -19.752 1.00 33.81 333 GLU A N 1
ATOM 2576 C CA . GLU A 1 333 ? -43.390 -3.248 -20.924 1.00 33.81 333 GLU A CA 1
ATOM 2577 C C . GLU A 1 333 ? -44.329 -2.254 -21.640 1.00 33.81 333 GLU A C 1
ATOM 2579 O O . GLU A 1 333 ? -45.545 -2.253 -21.414 1.00 33.81 333 GLU A O 1
ATOM 2584 N N . PRO A 1 334 ? -43.778 -1.419 -22.537 1.00 39.38 334 PRO A N 1
ATOM 2585 C CA . PRO A 1 334 ? -43.947 -1.797 -23.939 1.00 39.38 334 PRO A CA 1
ATOM 2586 C C . PRO A 1 334 ? -42.640 -1.766 -24.749 1.00 39.38 334 PRO A C 1
ATOM 2588 O O . PRO A 1 334 ? -41.950 -0.751 -24.805 1.00 39.38 334 PRO A O 1
ATOM 2591 N N . ASP A 1 335 ? -42.352 -2.918 -25.354 1.00 30.48 335 ASP A N 1
ATOM 2592 C CA . ASP A 1 335 ? -42.112 -3.168 -26.783 1.00 30.48 335 ASP A CA 1
ATOM 2593 C C . ASP A 1 335 ? -41.255 -2.147 -27.564 1.00 30.48 335 ASP A C 1
ATOM 2595 O O . ASP A 1 335 ? -41.727 -1.082 -27.966 1.00 30.48 335 ASP A O 1
ATOM 2599 N N . ASP A 1 336 ? -40.016 -2.540 -27.883 1.00 31.80 336 ASP A N 1
ATOM 2600 C CA . ASP A 1 336 ? -39.402 -2.190 -29.167 1.00 31.80 336 ASP A CA 1
ATOM 2601 C C . ASP A 1 336 ? -38.593 -3.379 -29.710 1.00 31.80 336 ASP A C 1
ATOM 2603 O O . ASP A 1 336 ? -37.788 -4.013 -29.018 1.00 31.80 336 ASP A O 1
ATOM 2607 N N . GLY A 1 337 ? -38.875 -3.711 -30.966 1.00 30.86 337 GLY A N 1
ATOM 2608 C CA . GLY A 1 337 ? -38.515 -4.960 -31.612 1.00 30.86 337 GLY A CA 1
ATOM 2609 C C . GLY A 1 337 ? -37.046 -5.037 -32.016 1.00 30.86 337 GLY A C 1
ATOM 2610 O O . GLY A 1 337 ? -36.513 -4.186 -32.724 1.00 30.86 337 GLY A O 1
ATOM 2611 N N . GLY A 1 338 ? -36.407 -6.149 -31.661 1.00 27.09 338 GLY A N 1
ATOM 2612 C CA . GLY A 1 338 ? -35.084 -6.504 -32.160 1.00 27.09 338 GLY A CA 1
ATOM 2613 C C . GLY A 1 338 ? -34.797 -7.985 -31.960 1.00 27.09 338 GLY A C 1
ATOM 2614 O O . GLY A 1 338 ? -34.439 -8.419 -30.873 1.00 27.09 338 GLY A O 1
ATOM 2615 N N . THR A 1 339 ? -34.948 -8.773 -33.023 1.00 29.75 339 THR A N 1
ATOM 2616 C CA . THR A 1 339 ? -34.565 -10.190 -33.108 1.00 29.75 339 THR A CA 1
ATOM 2617 C C . THR A 1 339 ? -33.137 -10.430 -32.604 1.00 29.75 339 THR A C 1
ATOM 2619 O O . THR A 1 339 ? -32.175 -10.075 -33.284 1.00 29.75 339 THR A O 1
ATOM 2622 N N . ILE A 1 340 ? -32.997 -11.094 -31.450 1.00 30.08 340 ILE A N 1
ATOM 2623 C CA . ILE A 1 340 ? -31.725 -11.638 -30.956 1.00 30.08 340 ILE A CA 1
ATOM 2624 C C . ILE A 1 340 ? -31.758 -13.163 -31.076 1.00 30.08 340 ILE A C 1
ATOM 2626 O O . ILE A 1 340 ? -32.531 -13.867 -30.428 1.00 30.08 340 ILE A O 1
ATOM 2630 N N . THR A 1 341 ? -30.880 -13.675 -31.931 1.00 30.97 341 THR A N 1
ATOM 2631 C CA . THR A 1 341 ? -30.505 -15.085 -32.035 1.00 30.97 341 THR A CA 1
ATOM 2632 C C . THR A 1 341 ? -29.879 -15.580 -30.727 1.00 30.97 341 THR A C 1
ATOM 2634 O O . THR A 1 341 ? -28.918 -14.984 -30.242 1.00 30.97 341 THR A O 1
ATOM 2637 N N . LYS A 1 342 ? -30.388 -16.693 -30.181 1.00 30.23 342 LYS A N 1
ATOM 2638 C CA . LYS A 1 342 ? -29.813 -17.410 -29.026 1.00 30.23 342 LYS A CA 1
ATOM 2639 C C . LYS A 1 342 ? -28.339 -17.787 -29.265 1.00 30.23 342 LYS A C 1
ATOM 2641 O O . LYS A 1 342 ? -28.065 -18.432 -30.278 1.00 30.23 342 LYS A O 1
ATOM 2646 N N . PRO A 1 343 ? -27.412 -17.532 -28.324 1.00 31.88 343 PRO A N 1
ATOM 2647 C CA . PRO A 1 343 ? -26.166 -18.280 -28.237 1.00 31.88 343 PRO A CA 1
ATOM 2648 C C . PRO A 1 343 ? -26.373 -19.529 -27.374 1.00 31.88 343 PRO A C 1
ATOM 2650 O O . PRO A 1 343 ? -26.988 -19.471 -26.310 1.00 31.88 343 PRO A O 1
ATOM 2653 N N . GLY A 1 344 ? -25.872 -20.659 -27.870 1.00 27.92 344 GLY A N 1
ATOM 2654 C CA . GLY A 1 344 ? -25.922 -21.954 -27.204 1.00 27.92 344 GLY A CA 1
ATOM 2655 C C . GLY A 1 344 ? -25.120 -22.010 -25.905 1.00 27.92 344 GLY A C 1
ATOM 2656 O O . GLY A 1 344 ? -24.195 -21.233 -25.669 1.00 27.92 344 GLY A O 1
ATOM 2657 N N . GLU A 1 345 ? -25.509 -22.976 -25.081 1.00 33.34 345 GLU A N 1
ATOM 2658 C CA . GLU A 1 345 ? -24.855 -23.397 -23.848 1.00 33.34 345 GLU A CA 1
ATOM 2659 C C . GLU A 1 345 ? -23.362 -23.677 -24.092 1.00 33.34 345 GLU A C 1
ATOM 2661 O O . GLU A 1 345 ? -22.987 -24.636 -24.766 1.00 33.34 345 GLU A O 1
ATOM 2666 N N . GLY A 1 346 ? -22.501 -22.816 -23.549 1.00 27.73 346 GLY A N 1
ATOM 2667 C CA . GLY A 1 346 ? -21.056 -23.009 -23.507 1.00 27.73 346 GLY A CA 1
ATOM 2668 C C . GLY A 1 346 ? -20.629 -23.339 -22.085 1.00 27.73 346 GLY A C 1
ATOM 2669 O O . GLY A 1 346 ? -20.594 -22.458 -21.228 1.00 27.73 346 GLY A O 1
ATOM 2670 N N . ALA A 1 347 ? -20.324 -24.611 -21.839 1.00 30.59 347 ALA A N 1
ATOM 2671 C CA . ALA A 1 347 ? -19.740 -25.089 -20.596 1.00 30.59 347 ALA A CA 1
ATOM 2672 C C . ALA A 1 347 ? -18.431 -24.342 -20.281 1.00 30.59 347 ALA A C 1
ATOM 2674 O O . ALA A 1 347 ? -17.558 -24.183 -21.135 1.00 30.59 347 ALA A O 1
ATOM 2675 N N . SER A 1 348 ? -18.298 -23.887 -19.036 1.00 32.81 348 SER A N 1
ATOM 2676 C CA . SER A 1 348 ? -17.077 -23.299 -18.496 1.00 32.81 348 SER A CA 1
ATOM 2677 C C . SER A 1 348 ? -16.031 -24.392 -18.271 1.00 32.81 348 SER A C 1
ATOM 2679 O O . SER A 1 348 ? -16.004 -25.015 -17.209 1.00 32.81 348 SER A O 1
ATOM 2681 N N . ASP A 1 349 ? -15.179 -24.626 -19.265 1.00 34.66 349 ASP A N 1
ATOM 2682 C CA . ASP A 1 349 ? -14.025 -25.510 -19.122 1.00 34.66 349 ASP A CA 1
ATOM 2683 C C . ASP A 1 349 ? -12.823 -24.695 -18.614 1.00 34.66 349 ASP A C 1
ATOM 2685 O O . ASP A 1 349 ? -12.212 -23.900 -19.330 1.00 34.66 349 ASP A O 1
ATOM 2689 N N . GLY A 1 350 ? -12.553 -24.817 -17.314 1.00 39.66 350 GLY A N 1
ATOM 2690 C CA . GLY A 1 350 ? -11.516 -24.092 -16.576 1.00 39.66 350 GLY A CA 1
ATOM 2691 C C . GLY A 1 350 ? -10.142 -24.760 -16.645 1.00 39.66 350 GLY A C 1
ATOM 2692 O O . GLY A 1 350 ? -9.535 -25.007 -15.605 1.00 39.66 350 GLY A O 1
ATOM 2693 N N . GLY A 1 351 ? -9.656 -25.052 -17.852 1.00 32.34 351 GLY A N 1
ATOM 2694 C CA . GLY A 1 351 ? -8.273 -25.470 -18.107 1.00 32.34 351 GLY A CA 1
ATOM 2695 C C . GLY A 1 351 ? -7.419 -24.321 -18.666 1.00 32.34 351 GLY A C 1
ATOM 2696 O O . GLY A 1 351 ? -7.967 -23.384 -19.250 1.00 32.34 351 GLY A O 1
ATOM 2697 N N . PRO A 1 352 ? -6.079 -24.349 -18.518 1.00 35.47 352 PRO A N 1
ATOM 2698 C CA . PRO A 1 352 ? -5.218 -23.349 -19.135 1.00 35.47 352 PRO A CA 1
ATOM 2699 C C . PRO A 1 352 ? -5.333 -23.474 -20.656 1.00 35.47 352 PRO A C 1
ATOM 2701 O O . PRO A 1 352 ? -4.909 -24.462 -21.254 1.00 35.47 352 PRO A O 1
ATOM 2704 N N . VAL A 1 353 ? -5.928 -22.465 -21.289 1.00 37.25 353 VAL A N 1
ATOM 2705 C CA . VAL A 1 353 ? -5.962 -22.355 -22.745 1.00 37.25 353 VAL A CA 1
ATOM 2706 C C . VAL A 1 353 ? -4.525 -22.139 -23.220 1.00 37.25 353 VAL A C 1
ATOM 2708 O O . VAL A 1 353 ? -3.962 -21.054 -23.066 1.00 37.25 353 VAL A O 1
ATOM 2711 N N . ASN A 1 354 ? -3.923 -23.181 -23.792 1.00 37.84 354 ASN A N 1
ATOM 2712 C CA . ASN A 1 354 ? -2.710 -23.049 -24.589 1.00 37.84 354 ASN A CA 1
ATOM 2713 C C . ASN A 1 354 ? -2.994 -22.065 -25.734 1.00 37.84 354 ASN A C 1
ATOM 2715 O O . ASN A 1 354 ? -3.751 -22.381 -26.649 1.00 37.84 354 ASN A O 1
ATOM 2719 N N . GLY A 1 355 ? -2.385 -20.877 -25.677 1.00 48.59 355 GLY A N 1
ATOM 2720 C CA . GLY A 1 355 ? -2.406 -19.908 -26.776 1.00 48.59 355 GLY A CA 1
ATOM 2721 C C . GLY A 1 355 ? -3.375 -18.734 -26.625 1.00 48.59 355 GLY A C 1
ATOM 2722 O O . GLY A 1 355 ? -4.038 -18.372 -27.594 1.00 48.59 355 GLY A O 1
ATOM 2723 N N . ALA A 1 356 ? -3.428 -18.078 -25.458 1.00 43.75 356 ALA A N 1
ATOM 2724 C CA . ALA A 1 356 ? -3.904 -16.692 -25.421 1.00 43.75 356 ALA A CA 1
ATOM 2725 C C . ALA A 1 356 ? -3.125 -15.854 -26.464 1.00 43.75 356 ALA A C 1
ATOM 2727 O O . ALA A 1 356 ? -1.920 -16.086 -26.632 1.00 43.75 356 ALA A O 1
ATOM 2728 N N . PRO A 1 357 ? -3.763 -14.899 -27.173 1.00 46.84 357 PRO A N 1
ATOM 2729 C CA . PRO A 1 357 ? -3.058 -14.040 -28.115 1.00 46.84 357 PRO A CA 1
ATOM 2730 C C . PRO A 1 357 ? -1.852 -13.418 -27.413 1.00 46.84 357 PRO A C 1
ATOM 2732 O O . PRO A 1 357 ? -2.012 -12.783 -26.369 1.00 46.84 357 PRO A O 1
ATOM 2735 N N . LYS A 1 358 ? -0.647 -13.613 -27.962 1.00 68.56 358 LYS A N 1
ATOM 2736 C CA . LYS A 1 358 ? 0.546 -12.909 -27.487 1.00 68.56 358 LYS A CA 1
ATOM 2737 C C . LYS A 1 358 ? 0.332 -11.429 -27.794 1.00 68.56 358 LYS A C 1
ATOM 2739 O O . LYS A 1 358 ? 0.593 -10.986 -28.908 1.00 68.56 358 LYS A O 1
ATOM 2744 N N . ILE A 1 359 ? -0.230 -10.693 -26.833 1.00 79.94 359 ILE A N 1
ATOM 2745 C CA . ILE A 1 359 ? -0.358 -9.238 -26.899 1.00 79.94 359 ILE A CA 1
ATOM 2746 C C . ILE A 1 359 ? 1.071 -8.707 -27.061 1.00 79.94 359 ILE A C 1
ATOM 2748 O O . ILE A 1 359 ? 1.892 -8.963 -26.176 1.00 79.94 359 ILE A O 1
ATOM 2752 N N . PRO A 1 360 ? 1.402 -8.048 -28.188 1.00 86.12 360 PRO A N 1
ATOM 2753 C CA . PRO A 1 360 ? 2.764 -7.609 -28.441 1.00 86.12 360 PRO A CA 1
ATOM 2754 C C . PRO A 1 360 ? 3.256 -6.695 -27.326 1.00 86.12 360 PRO A C 1
ATOM 2756 O O . PRO A 1 360 ? 2.507 -5.860 -26.814 1.00 86.12 360 PRO A O 1
ATOM 2759 N N . PHE A 1 361 ? 4.524 -6.850 -26.964 1.00 92.62 361 PHE A N 1
ATOM 2760 C CA . PHE A 1 361 ? 5.146 -5.980 -25.984 1.00 92.62 361 PHE A CA 1
ATOM 2761 C C . PHE A 1 361 ? 5.136 -4.525 -26.467 1.00 92.62 361 PHE A C 1
ATOM 2763 O O . PHE A 1 361 ? 5.569 -4.215 -27.578 1.00 92.62 361 PHE A O 1
ATOM 2770 N N . THR A 1 362 ? 4.705 -3.627 -25.585 1.00 93.19 362 THR A N 1
ATOM 2771 C CA . THR A 1 362 ? 4.928 -2.186 -25.711 1.00 93.19 362 THR A CA 1
ATOM 2772 C C . THR A 1 362 ? 5.581 -1.672 -24.440 1.00 93.19 362 THR A C 1
ATOM 2774 O O . THR A 1 362 ? 5.247 -2.129 -23.336 1.00 93.19 362 THR A O 1
ATOM 2777 N N . CYS A 1 363 ? 6.500 -0.711 -24.587 1.00 96.38 363 CYS A N 1
ATOM 2778 C CA . CYS A 1 363 ? 7.082 -0.042 -23.430 1.00 96.38 363 CYS A CA 1
ATOM 2779 C C . CYS A 1 363 ? 5.958 0.492 -22.526 1.00 96.38 363 CYS A C 1
ATOM 2781 O O . CYS A 1 363 ? 4.973 1.016 -23.046 1.00 96.38 363 CYS A O 1
ATOM 2783 N N . PRO A 1 364 ? 6.069 0.315 -21.200 1.00 97.38 364 PRO A N 1
ATOM 2784 C CA . PRO A 1 364 ? 5.125 0.901 -20.253 1.00 97.38 364 PRO A CA 1
ATOM 2785 C C . PRO A 1 364 ? 4.999 2.414 -20.415 1.00 97.38 364 PRO A C 1
ATOM 2787 O O . PRO A 1 364 ? 5.992 3.074 -20.732 1.00 97.38 364 PRO A O 1
ATOM 2790 N N . ASP A 1 365 ? 3.827 2.961 -20.097 1.00 96.94 365 ASP A N 1
ATOM 2791 C CA . ASP A 1 365 ? 3.517 4.394 -20.213 1.00 96.94 365 ASP A CA 1
ATOM 2792 C C . ASP A 1 365 ? 4.501 5.253 -19.393 1.00 96.94 365 ASP A C 1
ATOM 2794 O O . ASP A 1 365 ? 4.815 6.386 -19.738 1.00 96.94 365 ASP A O 1
ATOM 2798 N N . ALA A 1 366 ? 5.088 4.688 -18.333 1.00 96.81 366 ALA A N 1
ATOM 2799 C CA . ALA A 1 366 ? 6.119 5.343 -17.529 1.00 96.81 366 ALA A CA 1
ATOM 2800 C C . ALA A 1 366 ? 7.392 5.739 -18.312 1.00 96.81 366 ALA A C 1
ATOM 2802 O O . ALA A 1 366 ? 8.181 6.540 -17.812 1.00 96.81 366 ALA A O 1
ATOM 2803 N N . PHE A 1 367 ? 7.607 5.182 -19.509 1.00 97.75 367 PHE A N 1
ATOM 2804 C CA . PHE A 1 367 ? 8.731 5.498 -20.397 1.00 97.75 367 PHE A CA 1
ATOM 2805 C C . PHE A 1 367 ? 8.371 6.476 -21.528 1.00 97.75 367 PHE A C 1
ATOM 2807 O O . PHE A 1 367 ? 9.239 6.752 -22.353 1.00 97.75 367 PHE A O 1
ATOM 2814 N N . GLU A 1 368 ? 7.139 6.998 -21.593 1.00 95.50 368 GLU A N 1
ATOM 2815 C CA . GLU A 1 368 ? 6.677 7.872 -22.689 1.00 95.50 368 GLU A CA 1
ATOM 2816 C C . GLU A 1 368 ? 7.626 9.063 -22.922 1.00 95.50 368 GLU A C 1
ATOM 2818 O O . GLU A 1 368 ? 8.042 9.313 -24.052 1.00 95.50 368 GLU A O 1
ATOM 2823 N N . ASP A 1 369 ? 8.076 9.698 -21.835 1.00 94.88 369 ASP A N 1
ATOM 2824 C CA . ASP A 1 369 ? 8.941 10.884 -21.870 1.00 94.88 369 ASP A CA 1
ATOM 2825 C C . ASP A 1 369 ? 10.378 10.625 -21.368 1.00 94.88 369 ASP A C 1
ATOM 2827 O O . ASP A 1 369 ? 11.145 11.562 -21.127 1.00 94.88 369 ASP A O 1
ATOM 2831 N N . THR A 1 370 ? 10.774 9.364 -21.146 1.00 96.50 370 THR A N 1
ATOM 2832 C CA . THR A 1 370 ? 12.098 9.043 -20.582 1.00 96.50 370 THR A CA 1
ATOM 2833 C C . THR A 1 370 ? 12.634 7.676 -20.998 1.00 96.50 370 THR A C 1
ATOM 2835 O O . THR A 1 370 ? 11.922 6.681 -21.069 1.00 96.50 370 THR A O 1
ATOM 2838 N N . THR A 1 371 ? 13.952 7.584 -21.180 1.00 96.62 371 THR A N 1
ATOM 2839 C CA . THR A 1 371 ? 14.638 6.322 -21.508 1.00 96.62 371 THR A CA 1
ATOM 2840 C C . THR A 1 371 ? 14.858 5.415 -20.296 1.00 96.62 371 THR A C 1
ATOM 2842 O O . THR A 1 371 ? 15.093 4.213 -20.452 1.00 96.62 371 THR A O 1
ATOM 2845 N N . LYS A 1 372 ? 14.785 5.971 -19.081 1.00 97.44 372 LYS A N 1
ATOM 2846 C CA . LYS A 1 372 ? 14.906 5.231 -17.820 1.00 97.44 372 LYS A CA 1
ATOM 2847 C C . LYS A 1 372 ? 13.956 5.775 -16.760 1.00 97.44 372 LYS A C 1
ATOM 2849 O O . LYS A 1 372 ? 13.769 6.986 -16.645 1.00 97.44 372 LYS A O 1
ATOM 2854 N N . VAL A 1 373 ? 13.427 4.882 -15.935 1.00 97.69 373 VAL A N 1
ATOM 2855 C CA . VAL A 1 373 ? 12.541 5.216 -14.814 1.00 97.69 373 VAL A CA 1
ATOM 2856 C C . VAL A 1 373 ? 13.175 4.766 -13.511 1.00 97.69 373 VAL A C 1
ATOM 2858 O O . VAL A 1 373 ? 13.765 3.690 -13.434 1.00 97.69 373 VAL A O 1
ATOM 2861 N N . GLU A 1 374 ? 13.082 5.609 -12.490 1.00 97.25 374 GLU A N 1
ATOM 2862 C CA . GLU A 1 374 ? 13.517 5.259 -11.139 1.00 97.25 374 GLU A CA 1
ATOM 2863 C C . GLU A 1 374 ? 12.423 4.435 -10.453 1.00 97.25 374 GLU A C 1
ATOM 2865 O O . GLU A 1 374 ? 11.266 4.856 -10.428 1.00 97.25 374 GLU A O 1
ATOM 2870 N N . ILE A 1 375 ? 12.780 3.275 -9.909 1.00 96.75 375 ILE A N 1
ATOM 2871 C CA . ILE A 1 375 ? 11.853 2.336 -9.250 1.00 96.75 375 ILE A CA 1
ATOM 2872 C C . ILE A 1 375 ? 12.148 2.158 -7.757 1.00 96.75 375 ILE A C 1
ATOM 2874 O O . ILE A 1 375 ? 11.369 1.542 -7.036 1.00 96.75 375 ILE A O 1
ATOM 2878 N N . ASP A 1 376 ? 13.275 2.693 -7.299 1.00 95.31 376 ASP A N 1
ATOM 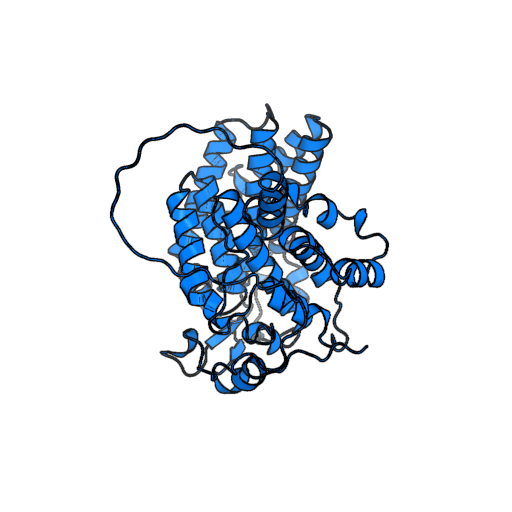2879 C CA . ASP A 1 376 ? 13.670 2.841 -5.898 1.00 95.31 376 ASP A CA 1
ATOM 2880 C C . ASP A 1 376 ? 14.778 3.902 -5.843 1.00 95.31 376 ASP A C 1
ATOM 2882 O O . ASP A 1 376 ? 15.333 4.260 -6.880 1.00 95.31 376 ASP A O 1
ATOM 2886 N N . ASN A 1 377 ? 15.124 4.410 -4.666 1.00 90.44 377 ASN A N 1
ATOM 2887 C CA . ASN A 1 377 ? 16.065 5.517 -4.518 1.00 90.44 377 ASN A CA 1
ATOM 2888 C C . ASN A 1 377 ? 17.449 5.198 -5.130 1.00 90.44 377 ASN A C 1
ATOM 2890 O O . ASN A 1 377 ? 18.239 4.424 -4.578 1.00 90.44 377 ASN A O 1
ATOM 2894 N N . GLY A 1 378 ? 17.750 5.830 -6.268 1.00 90.81 378 GLY A N 1
ATOM 2895 C CA . GLY A 1 378 ? 18.963 5.622 -7.059 1.00 90.81 378 GLY A CA 1
ATOM 2896 C C . GLY A 1 378 ? 18.962 4.360 -7.932 1.00 90.81 378 GLY A C 1
ATOM 2897 O O . GLY A 1 378 ? 19.997 4.039 -8.516 1.00 90.81 378 GLY A O 1
ATOM 2898 N N . ILE A 1 379 ? 17.840 3.644 -8.033 1.00 94.75 379 ILE A N 1
ATOM 2899 C CA . ILE A 1 379 ? 17.691 2.414 -8.821 1.00 94.75 379 ILE A CA 1
ATOM 2900 C C . ILE A 1 379 ? 16.826 2.706 -10.043 1.00 94.75 379 ILE A C 1
ATOM 2902 O O . ILE A 1 379 ? 15.635 2.995 -9.927 1.00 94.75 379 ILE A O 1
ATOM 2906 N N . PHE A 1 380 ? 17.432 2.604 -11.224 1.00 97.00 380 PHE A N 1
ATOM 2907 C CA . PHE A 1 380 ? 16.789 2.892 -12.501 1.00 97.00 380 PHE A CA 1
ATOM 2908 C C . PHE A 1 380 ? 16.719 1.649 -13.377 1.00 97.00 380 PHE A C 1
ATOM 2910 O O . PHE A 1 380 ? 17.652 0.847 -13.398 1.00 97.00 380 PHE A O 1
ATOM 2917 N N . VAL A 1 381 ? 15.648 1.553 -14.157 1.00 98.19 381 VAL A N 1
ATOM 2918 C CA . VAL A 1 381 ? 15.474 0.530 -15.192 1.00 98.19 381 VAL A CA 1
ATOM 2919 C C . VAL A 1 381 ? 15.080 1.165 -16.515 1.00 98.19 381 VAL A C 1
ATOM 2921 O O . VAL A 1 381 ? 14.531 2.265 -16.554 1.00 98.19 381 VAL A O 1
ATOM 2924 N N . THR A 1 382 ? 15.377 0.467 -17.602 1.00 98.50 382 THR A N 1
ATOM 2925 C CA . THR A 1 382 ? 15.025 0.825 -18.980 1.00 98.50 382 THR A CA 1
ATOM 2926 C C . THR A 1 382 ? 13.927 -0.099 -19.500 1.00 98.50 382 THR A C 1
ATOM 2928 O O . THR A 1 382 ? 13.772 -1.218 -19.009 1.00 98.50 382 THR A O 1
ATOM 2931 N N . CYS A 1 383 ? 13.198 0.333 -20.529 1.00 98.00 383 CYS A N 1
ATOM 2932 C CA . CYS A 1 383 ? 12.197 -0.512 -21.182 1.00 98.00 383 CYS A CA 1
ATOM 2933 C C . CYS A 1 383 ? 12.805 -1.838 -21.693 1.00 98.00 383 CYS A C 1
ATOM 2935 O O . CYS A 1 383 ? 12.227 -2.904 -21.489 1.00 98.00 383 CYS A O 1
ATOM 2937 N N . GLU A 1 384 ? 14.014 -1.796 -22.264 1.00 97.75 384 GLU A N 1
ATOM 2938 C CA . GLU A 1 384 ? 14.728 -2.985 -22.755 1.00 97.75 384 GLU A CA 1
ATOM 2939 C C . GLU A 1 384 ? 15.078 -3.979 -21.639 1.00 97.75 384 GLU A C 1
ATOM 2941 O O . GLU A 1 384 ? 14.965 -5.186 -21.835 1.00 97.75 384 GLU A O 1
ATOM 2946 N N . GLN A 1 385 ? 15.447 -3.498 -20.445 1.00 98.06 385 GLN A N 1
ATOM 2947 C CA . GLN A 1 385 ? 15.688 -4.374 -19.289 1.00 98.06 385 GLN A CA 1
ATOM 2948 C C . GLN A 1 385 ? 14.415 -5.080 -18.809 1.00 98.06 385 GLN A C 1
ATOM 2950 O O . GLN A 1 385 ? 14.502 -6.167 -18.243 1.00 98.06 385 GLN A O 1
ATOM 2955 N N . LEU A 1 386 ? 13.242 -4.474 -19.019 1.00 98.12 386 LEU A N 1
ATOM 2956 C CA . LEU A 1 386 ? 11.960 -5.039 -18.600 1.00 98.12 386 LEU A CA 1
ATOM 2957 C C . LEU A 1 386 ? 11.321 -5.939 -19.659 1.00 98.12 386 LEU A C 1
ATOM 2959 O O . LEU A 1 386 ? 10.539 -6.812 -19.288 1.00 98.12 386 LEU A O 1
ATOM 2963 N N . ARG A 1 387 ? 11.637 -5.762 -20.952 1.00 97.06 387 ARG A N 1
ATOM 2964 C CA . ARG A 1 387 ? 11.034 -6.541 -22.050 1.00 97.06 387 ARG A CA 1
ATOM 2965 C C . ARG A 1 387 ? 11.036 -8.056 -21.783 1.00 97.06 387 ARG A C 1
ATOM 2967 O O . ARG A 1 387 ? 9.952 -8.633 -21.857 1.00 97.06 387 ARG A O 1
ATOM 2974 N N . PRO A 1 388 ? 12.153 -8.700 -21.379 1.00 96.12 388 PRO A N 1
ATOM 2975 C CA . PRO A 1 388 ? 12.158 -10.146 -21.144 1.00 96.12 388 PRO A CA 1
ATOM 2976 C C . PRO A 1 388 ? 11.185 -10.601 -20.049 1.00 96.12 388 PRO A C 1
ATOM 2978 O O . PRO A 1 388 ? 10.710 -11.728 -20.083 1.00 96.12 388 PRO A O 1
ATOM 2981 N N . LEU A 1 389 ? 10.877 -9.734 -19.078 1.00 96.25 389 LEU A N 1
ATOM 2982 C CA . LEU A 1 389 ? 9.927 -10.022 -18.001 1.00 96.25 389 LEU A CA 1
ATOM 2983 C C . LEU A 1 389 ? 8.472 -9.857 -18.461 1.00 96.25 389 LEU A C 1
ATOM 2985 O O . LEU A 1 389 ? 7.600 -10.579 -17.991 1.00 96.25 389 LEU A O 1
ATOM 2989 N N . TYR A 1 390 ? 8.198 -8.943 -19.398 1.00 96.00 390 TYR A N 1
ATOM 2990 C CA . TYR A 1 390 ? 6.880 -8.846 -20.036 1.00 96.00 390 TYR A CA 1
ATOM 2991 C C . TYR A 1 390 ? 6.599 -10.006 -20.992 1.00 96.00 390 TYR A C 1
ATOM 2993 O O . TYR A 1 390 ? 5.453 -10.432 -21.119 1.00 96.00 390 TYR A O 1
ATOM 3001 N N . GLU A 1 391 ? 7.640 -10.504 -21.655 1.00 93.44 391 GLU A N 1
ATOM 3002 C CA . GLU A 1 391 ? 7.574 -11.622 -22.601 1.00 93.44 391 GLU A CA 1
ATOM 3003 C C . GLU A 1 391 ? 7.752 -12.992 -21.927 1.00 93.44 391 GLU A C 1
ATOM 3005 O O . GLU A 1 391 ? 7.682 -14.019 -22.602 1.00 93.44 391 GLU A O 1
ATOM 3010 N N . ALA A 1 392 ? 7.970 -13.018 -20.606 1.00 89.25 392 ALA A N 1
ATOM 3011 C CA . ALA A 1 392 ? 8.142 -14.245 -19.842 1.00 89.25 392 ALA A CA 1
ATOM 3012 C C . ALA A 1 392 ? 6.910 -15.148 -19.970 1.00 89.25 392 ALA A C 1
ATOM 3014 O O . ALA A 1 392 ? 5.771 -14.685 -19.891 1.00 89.25 392 ALA A O 1
ATOM 3015 N N . GLU A 1 393 ? 7.142 -1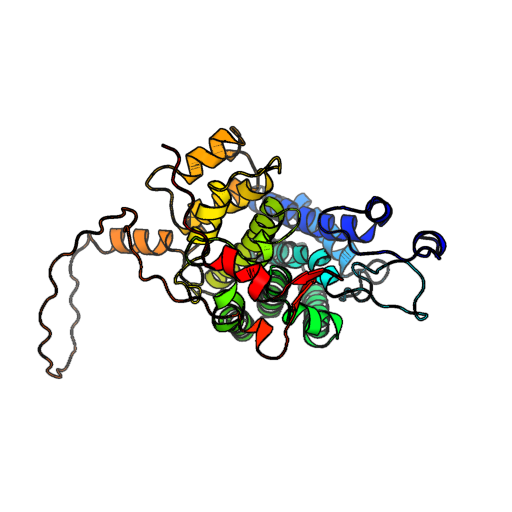6.448 -20.124 1.00 85.56 393 GLU A N 1
ATOM 3016 C CA . GLU A 1 393 ? 6.076 -17.445 -20.155 1.00 85.56 393 GLU A CA 1
ATOM 3017 C C . GLU A 1 393 ? 5.572 -17.757 -18.740 1.00 85.56 393 GLU A C 1
ATOM 3019 O O . GLU A 1 393 ? 6.254 -17.514 -17.741 1.00 85.56 393 GLU A O 1
ATOM 3024 N N . VAL A 1 394 ? 4.355 -18.299 -18.646 1.00 80.25 394 VAL A N 1
ATOM 3025 C CA . VAL A 1 394 ? 3.849 -18.838 -17.378 1.00 80.25 394 VAL A CA 1
ATOM 3026 C C . VAL A 1 394 ? 4.762 -20.004 -16.982 1.00 80.25 394 VAL A C 1
ATOM 3028 O O . VAL A 1 394 ? 4.931 -20.916 -17.795 1.00 80.25 394 VAL A O 1
ATOM 3031 N N . PRO A 1 395 ? 5.354 -20.011 -15.772 1.00 73.69 395 PRO A N 1
ATOM 3032 C CA . PRO A 1 395 ? 6.165 -21.128 -15.318 1.00 73.69 395 PRO A CA 1
ATOM 3033 C C . PRO A 1 395 ? 5.344 -22.411 -15.422 1.00 73.69 395 PRO A C 1
ATOM 3035 O O . PRO A 1 395 ? 4.225 -22.478 -14.909 1.00 73.69 395 PRO A O 1
ATOM 3038 N N . GLY A 1 396 ? 5.879 -23.415 -16.122 1.00 57.81 396 GLY A N 1
ATOM 3039 C CA . GLY A 1 396 ? 5.222 -24.710 -16.234 1.00 57.81 396 GLY A CA 1
ATOM 3040 C C . GLY A 1 396 ? 4.915 -25.239 -14.838 1.00 57.81 396 GLY A C 1
ATOM 3041 O O . GLY A 1 396 ? 5.792 -25.248 -13.973 1.00 57.81 396 GLY A O 1
ATOM 3042 N N . VAL A 1 397 ? 3.666 -25.647 -14.606 1.00 43.56 397 VAL A N 1
ATOM 3043 C CA . VAL A 1 397 ? 3.293 -26.374 -13.392 1.00 43.56 397 VAL A CA 1
ATOM 3044 C C . VAL A 1 397 ? 4.137 -27.642 -13.401 1.00 43.56 397 VAL A C 1
ATOM 3046 O O . VAL A 1 397 ? 3.878 -28.547 -14.191 1.00 43.56 397 VAL A O 1
ATOM 3049 N N . VAL A 1 398 ? 5.207 -27.673 -12.606 1.00 32.06 398 VAL A N 1
ATOM 3050 C CA . VAL A 1 398 ? 5.962 -28.905 -12.393 1.00 32.06 398 VAL A CA 1
ATOM 3051 C C . VAL A 1 398 ? 4.975 -29.863 -11.735 1.00 32.06 398 VAL A C 1
ATOM 3053 O O . VAL A 1 398 ? 4.500 -29.583 -10.632 1.00 32.06 398 VAL A O 1
ATOM 3056 N N . ALA A 1 399 ? 4.583 -30.881 -12.501 1.00 29.67 399 ALA A N 1
ATOM 3057 C CA . ALA A 1 399 ? 3.603 -31.894 -12.131 1.00 29.67 399 ALA A CA 1
ATOM 3058 C C . ALA A 1 399 ? 4.006 -32.663 -10.869 1.00 29.67 399 ALA A C 1
ATOM 3060 O O . ALA A 1 399 ? 5.228 -32.866 -10.665 1.00 29.67 399 ALA A O 1
#

Organism: NCBI:txid980116

InterPro domains:
  IPR008397 Alginate lyase domain [PF05426] (8-253)
  IPR008929 Chondroitin AC/alginate lyase [G3DSA:1.50.10.100] (2-299)
  IPR008929 Chondroitin AC/alginate lyase [SSF48230] (3-254)

pLDDT: mean 87.69, std 19.76, range [27.09, 98.94]

Foldseek 3Di:
DPVVLQADQDFDDDDFPDDDCSVVVDPLLVLLLCLLVLLLVLLVCCLVVVDLVSVVSNVVSCCQAPNPPVRHDQLEQQAFCQGHHDDDPPDTHALCRLVSNLSVLSNLVSLVSCVVSVRPVSDPVSLVSVLVSLVSNLCCLVPPPSNVLQCLALALSVLSSLLSNLSSCVSNVNLVVSLVSLVVCLVASVQQQAALQLFRLLLCLTPQNLLRLLSSLVSQLSSQLSCQVSVHGQQCRAHVNRDGSLSNLLLSLQDDSVPDDNPSSLLSLLQCCLQANDPPCPSVVSNCVNPVCSCVDPSNVPRHNVSGCNGPVNVVVVVVVVVDDDDDDDDDDDDDDDDDDDDDDDDPDPDPPDDDDPPDDDQGPSPVPHQWGDNDDNDIDGSVSSVCSNVDHNRPPPD

Sequence (399 aa):
MAPSATWTSCPYVGRDGKVNPDVRTLNGPSAINNVGQYSIYGSIAFATRRTTKYSQDVINAIDYFFLNPDTKMNPNVNYGQIVRGEGPKGKKGTFTGVLDIRGIVKVINSIFILKSGGSAEWTNTRDQGMRDWILEYSTWLQESDIGKVTATRPNNHVSFYVAQLAASKYYAGDKPGAVFVLQSFFKKEFRDQIAASGEQPFEGVRAKPVHYRSFNLEALIMNAKLGDALGVDFWTAKSKYGATIQTALDYAITVDPKGEDVGDLLPHVAAVAAAYGDPVGKYKGFLSKHLSTYESKPFWFYNQPGALTKSPTAKTKRSIYLGGGEDDDDGSEPDDGGTITKPGEGASDGGPVNGAPKIPFTCPDAFEDTTKVEIDNGIFVTCEQLRPLYEAEVPGVVA

Secondary structure (DSSP, 8-state):
--GGGT--SSPP---TT---GGGGG-HHHHHHHHHHHHHHHHHHHHHHH--HHHHHHHHHHHIIIII-TTTPPPS--TTTT---SS--TT----GGGGGGGTTHHHHHHHHHHHHHTT-TTS-HHHHHHHHHHHHHHHHHHHHSHHHHHHHT-SSHHHHHHHHHHHHHHHHHT-HHHHHHHHHHHHHTTHHHHS-TTS--HHHHTSSSHHHHHHHHHHHHHHHHHHHHHTT---TT---TTS--HHHHHHHHTTS--TT---GGGHHHHHHHHHHH--TTSHHHHHHHHH-TTGGGSHHHHT--GGG-SSSHHHHHHHHHHTTSS---------------PPPP------S--TT---PPP---GGGTT-SEEEEETTEEEEHHHHHHHHSPPPPP---